Protein AF-0000000083315050 (afdb_homodimer)

Solvent-accessible surface area (backbone atoms only — not comparable to full-atom values): 21584 Å² total; per-residue (Å²): 126,59,81,82,72,47,50,72,66,53,48,52,51,48,39,40,49,54,24,36,49,54,45,34,63,73,58,30,68,87,71,53,53,66,62,58,28,14,55,67,38,72,51,48,54,65,56,45,43,71,76,32,86,40,72,64,51,47,49,54,50,52,51,49,52,48,52,51,51,50,49,50,46,22,50,54,42,25,70,75,34,89,60,38,65,54,23,48,50,32,29,54,52,35,50,54,50,43,47,63,73,37,47,52,64,43,44,43,60,73,54,64,36,49,75,73,42,71,71,46,48,50,52,49,49,50,54,50,48,54,53,34,48,52,46,26,52,42,50,47,48,14,33,75,71,63,71,31,68,88,67,63,40,66,63,48,21,42,25,51,49,15,18,51,50,40,43,52,50,37,19,74,73,69,58,45,66,45,65,68,57,48,63,68,52,48,56,60,28,57,40,20,27,56,68,36,74,63,66,80,65,69,76,106,126,58,78,83,71,47,50,72,66,55,48,51,49,49,39,41,49,54,24,38,51,54,45,34,62,73,60,29,69,86,72,53,53,66,61,58,28,14,56,66,39,71,51,47,54,66,57,46,42,71,76,31,86,38,72,64,51,48,52,53,50,52,49,49,52,48,52,51,49,50,50,49,47,21,51,54,41,25,70,75,33,89,60,39,64,54,23,48,51,31,29,53,52,37,49,54,50,43,47,63,72,38,48,52,65,43,43,41,60,73,53,64,36,50,74,72,42,68,71,46,48,51,52,49,49,51,54,51,48,55,53,32,47,52,45,25,52,42,49,47,48,15,34,75,71,63,71,30,69,86,68,64,40,67,63,49,21,40,25,50,49,15,18,52,48,40,44,51,50,38,19,74,73,70,60,44,66,46,63,68,57,48,63,68,52,46,56,62,28,57,39,21,27,58,68,37,73,62,66,81,62,69,78,105

Secondary structure (DSSP, 8-state):
--GGGS-HHHHHHHHHHHHHHHHHHHH-STT--HHHHHHHTTS-HHHHHHH-SSHHHHHHHHHHHHHHHHHHHHHHHHHTS-STHHHHHHHHHHHHHHHHH-HHHHHIIIIITTTS-HHHHHHHHHHHHHHHHHHHHHHHHHHHTTSS----HHHHHHHHHHHHHHHHHHHHHH--S-HHHHHHHHHHHHHHHTT---HHHH--/--GGGS-HHHHHHHHHHHHHHHHHHHH-STT--HHHHHHHTTS-HHHHHHH-SSHHHHHHHHHHHHHHHHHHHHHHHHHTS-STHHHHHHHHHHHHHHHHH-HHHHHIIIIITTTS-HHHHHHHHHHHHHHHHHHHHHHHHHHHTTSS----HHHHHHHHHHHHHHHHHHHHHH--S-HHHHHHHHHHHHHHHTT---HHHH--

Nearest PDB structures (foldseek):
  5gp9-assembly1_A  TM=8.566E-01  e=1.750E-08  Halalkalibacterium halodurans C-125
  3whc-assembly3_F  TM=8.898E-01  e=8.215E-08  Bacillus subtilis subsp. subtilis str. 168
  3him-assembly1_A  TM=8.250E-01  e=8.998E-08  Rhodococcus jostii
  3lsr-assembly1_A-2  TM=7.835E-01  e=1.341E-05  Pseudomonas aeruginosa
  9b7y-assembly1_D  TM=6.688E-01  e=3.040E-05  Mycobacterium tuberculosis H37Rv

Foldseek 3Di:
DPPVPDDPLRNLLVLLLVLLLVCCLVPNLVRDDLCSSCVSSVHHSVSVCVNPVDSVRSLLVLLVVLLVVLVVQLVVQLVVDDAAPSSLLSNLLSNLVSCVVPVSSLCCLLPRLPPPDDVSVVSSVVSLCVQLVVQLVRNVRNCVVVVFPDDDSNVLSVVLSVVSSVQSNCCSVPVPDPSVVCSVPSSQVSCVVRPHHDVVVVVD/DPPVVDDPLRNLLVLLLVLLLVCCLPPNLVRDDLCSSCVSSVHHSVSVCVNPVDSVRSLLVLLVVLLVVLVVQLVVQLVVDDAAPSSLLSNLLSNLVSCVVPVSSLCCLLPRLPPPDDVSVVSSVVSLVVQLVVQLVRNVRNCVVVVFPDDDSNVLSVVLSVVSSVQSNCCSVPVPDPSVVCSVPSSQVSCVVRPHHDVVVVVD

InterPro domains:
  IPR001647 DNA-binding HTH domain, TetR-type [PF00440] (16-62)
  IPR001647 DNA-binding HTH domain, TetR-type [PR00455] (16-29)
  IPR001647 DNA-binding HTH domain, TetR-type [PR00455] (37-60)
  IPR001647 DNA-binding HTH domain, TetR-type [PS50977] (10-70)
  IPR009057 Homedomain-like superfamily [SSF46689] (9-83)
  IPR036271 Tetracyclin repressor-like, C-terminal domain superfamily [SSF48498] (85-194)
  IPR041490 HTH-type transcriptional repressor KstR2, C-terminal [PF17932] (84-192)
  IPR050109 HTH-type, TetR-like transcriptional regulator [PTHR30055] (4-194)

pLDDT: mean 88.98, std 10.66, range [35.03, 98.06]

Radius of gyration: 23.64 Å; Cα contacts (8 Å, |Δi|>4): 465; chains: 2; bounding box: 61×68×45 Å

Sequence (408 aa):
MTDRDKSPFQQARERILNAALDIFAHKGYRDTQLDEVAARANTSEGSVFFHFASKEQIFLALIDQFADSLERHITEAISQREQGMERVRAAIEACLQTFGRYRWPAKILLIQAVGLGAVFEEKRAEVHERFAGLIEQYLQEAIDLGQIQPVDTEVTAHAWMGAIYNLVIRWLQTGEPAPERIVRTLPPLLLRSIGYQPEDEAKEMTDRDKSPFQQARERILNAALDIFAHKGYRDTQLDEVAARANTSEGSVFFHFASKEQIFLALIDQFADSLERHITEAISQREQGMERVRAAIEACLQTFGRYRWPAKILLIQAVGLGAVFEEKRAEVHERFAGLIEQYLQEAIDLGQIQPVDTEVTAHAWMGAIYNLVIRWLQTGEPAPERIVRTLPPLLLRSIGYQPEDEAKE

Structure (mmCIF, N/CA/C/O backbone):
data_AF-0000000083315050-model_v1
#
loop_
_entity.id
_entity.type
_entity.pdbx_description
1 polymer 'TetR/AcrR family transcriptional regulator'
#
loop_
_atom_site.group_PDB
_atom_site.id
_atom_site.type_symbol
_atom_site.label_atom_id
_atom_site.label_alt_id
_atom_site.label_comp_id
_atom_site.label_asym_id
_atom_site.label_entity_id
_atom_site.label_seq_id
_atom_site.pdbx_PDB_ins_code
_atom_site.Cartn_x
_atom_site.Cartn_y
_atom_site.Cartn_z
_atom_site.occupancy
_atom_site.B_iso_or_equiv
_atom_site.auth_seq_id
_atom_site.auth_comp_id
_atom_site.auth_asym_id
_atom_site.auth_atom_id
_atom_site.pdbx_PDB_model_num
ATOM 1 N N . MET A 1 1 ? -1.482 30.094 15.156 1 44.16 1 MET A N 1
ATOM 2 C CA . MET A 1 1 ? -2.506 30.797 15.922 1 44.16 1 MET A CA 1
ATOM 3 C C . MET A 1 1 ? -2.836 30.047 17.203 1 44.16 1 MET A C 1
ATOM 5 O O . MET A 1 1 ? -3.158 28.859 17.172 1 44.16 1 MET A O 1
ATOM 9 N N . THR A 1 2 ? -2.525 30.531 18.297 1 49 2 THR A N 1
ATOM 10 C CA . THR A 1 2 ? -2.908 30.016 19.609 1 49 2 THR A CA 1
ATOM 11 C C . THR A 1 2 ? -4.422 29.844 19.703 1 49 2 THR A C 1
ATOM 13 O O . THR A 1 2 ? -5.168 30.453 18.922 1 49 2 THR A O 1
ATOM 16 N N . ASP A 1 3 ? -4.902 28.703 20.281 1 56.34 3 ASP A N 1
ATOM 17 C CA . ASP A 1 3 ? -6.324 28.5 20.547 1 56.34 3 ASP A CA 1
ATOM 18 C C . ASP A 1 3 ? -7.023 29.828 20.859 1 56.34 3 ASP A C 1
ATOM 20 O O . ASP A 1 3 ? -8.188 30.016 20.5 1 56.34 3 ASP A O 1
ATOM 24 N N . ARG A 1 4 ? -6.281 30.719 21.391 1 58.25 4 ARG A N 1
ATOM 25 C CA . ARG A 1 4 ? -6.84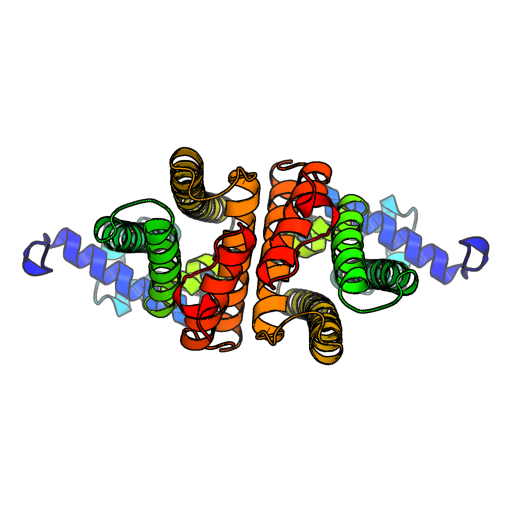8 31.984 21.844 1 58.25 4 ARG A CA 1
ATOM 26 C C . ARG A 1 4 ? -7.258 32.844 20.656 1 58.25 4 ARG A C 1
ATOM 28 O O . ARG A 1 4 ? -8.117 33.719 20.781 1 58.25 4 ARG A O 1
ATOM 35 N N . ASP A 1 5 ? -6.605 32.531 19.531 1 69.56 5 ASP A N 1
ATOM 36 C CA . ASP A 1 5 ? -6.852 33.438 18.406 1 69.56 5 ASP A CA 1
ATOM 37 C C . ASP A 1 5 ? -7.973 32.906 17.516 1 69.56 5 ASP A C 1
ATOM 39 O O . ASP A 1 5 ? -8.43 33.594 16.609 1 69.56 5 ASP A O 1
ATOM 43 N N . LYS A 1 6 ? -8.539 31.781 18 1 72.12 6 LYS A N 1
ATOM 44 C CA . LYS A 1 6 ? -9.586 31.203 17.172 1 72.12 6 LYS A CA 1
ATOM 45 C C . LYS A 1 6 ? -10.961 31.734 17.578 1 72.12 6 LYS A C 1
ATOM 47 O O . LYS A 1 6 ? -11.242 31.906 18.766 1 72.12 6 LYS A O 1
ATOM 52 N N . SER A 1 7 ? -11.742 32.094 16.656 1 87.12 7 SER A N 1
ATOM 53 C CA . SER A 1 7 ? -13.125 32.5 16.891 1 87.12 7 SER A CA 1
ATOM 54 C C . SER A 1 7 ? -13.906 31.375 17.578 1 87.12 7 SER A C 1
ATOM 56 O O . SER A 1 7 ? -13.508 30.203 17.531 1 87.12 7 SER A O 1
ATOM 58 N N . PRO A 1 8 ? -14.922 31.734 18.312 1 83.56 8 PRO A N 1
ATOM 59 C CA . PRO A 1 8 ? -15.766 30.719 18.938 1 83.56 8 PRO A CA 1
ATOM 60 C C . PRO A 1 8 ? -16.234 29.641 17.953 1 83.56 8 PRO A C 1
ATOM 62 O O . PRO A 1 8 ? -16.328 28.469 18.312 1 83.56 8 PRO A O 1
ATOM 65 N N . PHE A 1 9 ? -16.469 30.094 16.766 1 86 9 PHE A N 1
ATOM 66 C CA . PHE A 1 9 ? -16.891 29.172 15.719 1 86 9 PHE A CA 1
ATOM 67 C C . PHE A 1 9 ? -15.797 28.156 15.414 1 86 9 PHE A C 1
ATOM 69 O O . PHE A 1 9 ? -16.062 26.953 15.336 1 86 9 PHE A O 1
ATOM 76 N N . GLN A 1 10 ? -14.625 28.656 15.312 1 88.5 10 GLN A N 1
ATOM 77 C CA . GLN A 1 10 ? -13.492 27.797 14.992 1 88.5 10 GLN A CA 1
ATOM 78 C C . GLN A 1 10 ? -13.188 26.844 16.141 1 88.5 10 GLN A C 1
ATOM 80 O O . GLN A 1 10 ? -12.812 25.688 15.922 1 88.5 10 GLN A O 1
ATOM 85 N N . GLN A 1 11 ? -13.391 27.281 17.266 1 90.06 11 GLN A N 1
ATOM 86 C CA . GLN A 1 11 ? -13.148 26.453 18.453 1 90.06 11 GLN A CA 1
ATOM 87 C C . GLN A 1 11 ? -14.156 25.312 18.531 1 90.06 11 GLN A C 1
ATOM 89 O O . GLN A 1 11 ? -13.789 24.172 18.859 1 90.06 11 GLN A O 1
ATOM 94 N N . ALA A 1 12 ? -15.43 25.672 18.266 1 90.81 12 ALA A N 1
ATOM 95 C CA . ALA A 1 12 ? -16.469 24.656 18.281 1 90.81 12 ALA A CA 1
ATOM 96 C C . ALA A 1 12 ? -16.219 23.609 17.203 1 90.81 12 ALA A C 1
ATOM 98 O O . ALA A 1 12 ? -16.375 22.406 17.438 1 90.81 12 ALA A O 1
ATOM 99 N N . ARG A 1 13 ? -15.852 24.094 16.109 1 93.38 13 ARG A N 1
ATOM 100 C CA . ARG A 1 13 ? -15.555 23.203 14.992 1 93.38 13 ARG A CA 1
ATOM 101 C C . ARG A 1 13 ? -14.414 22.25 15.344 1 93.38 13 ARG A C 1
ATOM 103 O O . ARG A 1 13 ? -14.492 21.047 15.055 1 93.38 13 ARG A O 1
ATOM 110 N N . GLU A 1 14 ? -13.406 22.766 15.945 1 93.38 14 GLU A N 1
ATOM 111 C CA . GLU A 1 14 ? -12.258 21.953 16.344 1 93.38 14 GLU A CA 1
ATOM 112 C C . GLU A 1 14 ? -12.641 20.922 17.406 1 93.38 14 GLU A C 1
ATOM 114 O O . GLU A 1 14 ? -12.156 19.797 17.391 1 93.38 14 GLU A O 1
ATOM 119 N N . ARG A 1 15 ? -13.43 21.344 18.281 1 94.06 15 ARG A N 1
ATOM 120 C CA . ARG A 1 15 ? -13.906 20.422 19.312 1 94.06 15 ARG A CA 1
ATOM 121 C C . ARG A 1 15 ? -14.672 19.25 18.703 1 94.06 15 ARG A C 1
ATOM 123 O O . ARG A 1 15 ? -14.516 18.109 19.141 1 94.06 15 ARG A O 1
ATOM 130 N N . ILE A 1 16 ? -15.469 19.594 17.766 1 95.56 16 ILE A N 1
ATOM 131 C CA . ILE A 1 16 ? -16.25 18.562 17.094 1 95.56 16 ILE A CA 1
ATOM 132 C C . ILE A 1 16 ? -15.312 17.609 16.344 1 95.56 16 ILE A C 1
ATOM 134 O O . ILE A 1 16 ? -15.477 16.391 16.422 1 95.56 16 ILE A O 1
ATOM 138 N N . LEU A 1 17 ? -14.336 18.156 15.719 1 95.19 17 LEU A N 1
ATOM 139 C CA . LEU A 1 17 ? -13.383 17.328 14.977 1 95.19 17 LEU A CA 1
ATOM 140 C C . LEU A 1 17 ? -12.594 16.422 15.914 1 95.19 17 LEU A C 1
ATOM 142 O O . LEU A 1 17 ? -12.398 15.25 15.625 1 95.19 17 LEU A O 1
ATOM 146 N N . ASN A 1 18 ? -12.188 16.969 17.016 1 94.31 18 ASN A N 1
ATOM 147 C CA . ASN A 1 18 ? -11.438 16.172 17.984 1 94.31 18 ASN A CA 1
ATOM 148 C C . ASN A 1 18 ? -12.289 15.047 18.562 1 94.31 18 ASN A C 1
ATOM 150 O O . ASN A 1 18 ? -11.805 13.93 18.75 1 94.31 18 ASN A O 1
ATOM 154 N N . ALA A 1 19 ? -13.492 15.359 18.766 1 95.56 19 ALA A N 1
ATOM 155 C CA . ALA A 1 19 ? -14.43 14.352 19.266 1 95.56 19 ALA A CA 1
ATOM 156 C C . ALA A 1 19 ? -14.641 13.242 18.234 1 95.56 19 ALA A C 1
ATOM 158 O O . ALA A 1 19 ? -14.617 12.062 18.578 1 95.56 19 ALA A O 1
ATOM 159 N N . ALA A 1 20 ? -14.875 13.688 17.062 1 95.06 20 ALA A N 1
ATOM 160 C CA . ALA A 1 20 ? -15.078 12.734 15.984 1 95.06 20 ALA A CA 1
ATOM 161 C C . ALA A 1 20 ? -13.852 11.844 15.805 1 95.06 20 ALA A C 1
ATOM 163 O O . ALA A 1 20 ? -13.977 10.633 15.609 1 95.06 20 ALA A O 1
ATOM 164 N N . LEU A 1 21 ? -12.688 12.461 15.844 1 93.69 21 LEU A N 1
ATOM 165 C CA . LEU A 1 21 ? -11.445 11.711 15.711 1 93.69 21 LEU A CA 1
ATOM 166 C C . LEU A 1 21 ? -11.359 10.609 16.766 1 93.69 21 LEU A C 1
ATOM 168 O O . LEU A 1 21 ? -11.016 9.469 16.438 1 93.69 21 LEU A O 1
ATOM 172 N N . ASP A 1 22 ? -11.664 10.945 17.906 1 92.44 22 ASP A N 1
ATOM 173 C CA . ASP A 1 22 ? -11.617 9.992 19 1 92.44 22 ASP A CA 1
ATOM 174 C C . ASP A 1 22 ? -12.594 8.836 18.781 1 92.44 22 ASP A C 1
ATOM 176 O O . ASP A 1 22 ? -12.234 7.672 18.938 1 92.44 22 ASP A O 1
ATOM 180 N N . ILE A 1 23 ? -13.734 9.164 18.359 1 93.94 23 ILE A N 1
ATOM 181 C CA . ILE A 1 23 ? -14.766 8.148 18.188 1 93.94 23 ILE A CA 1
ATOM 182 C C . ILE A 1 23 ? -14.445 7.277 16.984 1 93.94 23 ILE A C 1
ATOM 184 O O . ILE A 1 23 ? -14.539 6.047 17.047 1 93.94 23 ILE A O 1
ATOM 188 N N . PHE A 1 24 ? -14.062 7.949 15.867 1 92.75 24 PHE A N 1
ATOM 189 C CA . PHE A 1 24 ? -13.688 7.195 14.672 1 92.75 24 PHE A CA 1
ATOM 190 C C . PHE A 1 24 ? -12.555 6.23 14.977 1 92.75 24 PHE A C 1
ATOM 192 O O . PHE A 1 24 ? -12.547 5.094 14.5 1 92.75 24 PHE A O 1
ATOM 199 N N . ALA A 1 25 ? -11.648 6.676 15.75 1 87.19 25 ALA A N 1
ATOM 200 C CA . ALA A 1 25 ? -10.461 5.879 16.047 1 87.19 25 ALA A CA 1
ATOM 201 C C . ALA A 1 25 ? -10.828 4.621 16.828 1 87.19 25 ALA A C 1
ATOM 203 O O . ALA A 1 25 ? -10.203 3.572 16.672 1 87.19 25 ALA A O 1
ATOM 204 N N . HIS A 1 26 ? -11.828 4.688 17.625 1 86.38 26 HIS A N 1
ATOM 205 C CA . HIS A 1 26 ? -12.172 3.598 18.531 1 86.38 26 HIS A CA 1
ATOM 206 C C . HIS A 1 26 ? -13.258 2.711 17.938 1 86.38 26 HIS A C 1
ATOM 208 O O . HIS A 1 26 ? -13.195 1.483 18.047 1 86.38 26 HIS A O 1
ATOM 214 N N . LYS A 1 27 ? -14.211 3.336 17.234 1 88.62 27 LYS A N 1
ATOM 215 C CA . LYS A 1 27 ? -15.398 2.604 16.828 1 88.62 27 LYS A CA 1
ATOM 216 C C . LYS A 1 27 ? -15.398 2.359 15.32 1 88.62 27 LYS A C 1
ATOM 218 O O . LYS A 1 27 ? -16.125 1.498 14.82 1 88.62 27 LYS A O 1
ATOM 223 N N . GLY A 1 28 ? -14.539 3.113 14.727 1 88.25 28 GLY A N 1
ATOM 224 C CA . GLY A 1 28 ? -14.609 3.082 13.273 1 88.25 28 GLY A CA 1
ATOM 225 C C . GLY A 1 28 ? -15.609 4.066 12.703 1 88.25 28 GLY A C 1
ATOM 226 O O . GLY A 1 28 ? -16.5 4.543 13.422 1 88.25 28 GLY A O 1
ATOM 227 N N . TYR A 1 29 ? -15.445 4.352 11.453 1 88.44 29 TYR A N 1
ATOM 228 C CA . TYR A 1 29 ? -16.281 5.324 10.766 1 88.44 29 TYR A CA 1
ATOM 229 C C . TYR A 1 29 ? -17.719 4.801 10.617 1 88.44 29 TYR A C 1
ATOM 231 O O . TYR A 1 29 ? -18.672 5.52 10.891 1 88.44 29 TYR A O 1
ATOM 239 N N . ARG A 1 30 ? -17.844 3.602 10.164 1 85.69 30 ARG A N 1
ATOM 240 C CA . ARG A 1 30 ? -19.156 3.027 9.844 1 85.69 30 ARG A CA 1
ATOM 241 C C . ARG A 1 30 ? -20.031 2.928 11.086 1 85.69 30 ARG A C 1
ATOM 243 O O . ARG A 1 30 ? -21.234 3.207 11.031 1 85.69 30 ARG A O 1
ATOM 250 N N . ASP A 1 31 ? -19.516 2.693 12.164 1 89.12 31 ASP A N 1
ATOM 251 C CA . ASP A 1 31 ? -20.266 2.393 13.367 1 89.12 31 ASP A CA 1
ATOM 252 C C . ASP A 1 31 ? -20.5 3.648 14.211 1 89.12 31 ASP A C 1
ATOM 254 O O . ASP A 1 31 ? -21.141 3.596 15.258 1 89.12 31 ASP A O 1
ATOM 258 N N . THR A 1 32 ? -19.969 4.695 13.758 1 92.81 32 THR A N 1
ATOM 259 C CA . THR A 1 32 ? -20.078 5.945 14.5 1 92.81 32 THR A CA 1
ATOM 260 C C . THR A 1 32 ? -21.375 6.664 14.141 1 92.81 32 THR A C 1
ATOM 262 O O . THR A 1 32 ? -21.766 6.707 12.969 1 92.81 32 THR A O 1
ATOM 265 N N . GLN A 1 33 ? -22 7.258 15.188 1 91.88 33 GLN A N 1
ATOM 266 C CA . GLN A 1 33 ? -23.188 8.094 15 1 91.88 33 GLN A CA 1
ATOM 267 C C . GLN A 1 33 ? -22.906 9.539 15.383 1 91.88 33 GLN A C 1
ATOM 269 O O . GLN A 1 33 ? -22.062 9.812 16.25 1 91.88 33 GLN A O 1
ATOM 274 N N . LEU A 1 34 ? -23.719 10.406 14.75 1 92.12 34 LEU A N 1
ATOM 275 C CA . LEU A 1 34 ? -23.469 11.828 14.961 1 92.12 34 LEU A CA 1
ATOM 276 C C . LEU A 1 34 ? -23.828 12.234 16.391 1 92.12 34 LEU A C 1
ATOM 278 O O . LEU A 1 34 ? -23.219 13.141 16.953 1 92.12 34 LEU A O 1
ATOM 282 N N . ASP A 1 35 ? -24.797 11.578 16.922 1 93.31 35 ASP A N 1
ATOM 283 C CA . ASP A 1 35 ? -25.188 11.891 18.297 1 93.31 35 ASP A CA 1
ATOM 284 C C . ASP A 1 35 ? -24.047 11.578 19.266 1 93.31 35 ASP A C 1
ATOM 286 O O . ASP A 1 35 ? -23.859 12.281 20.266 1 93.31 35 ASP A O 1
ATOM 290 N N . GLU A 1 36 ? -23.328 10.617 19.031 1 95.19 36 GLU A N 1
ATOM 291 C CA . GLU A 1 36 ? -22.172 10.273 19.844 1 95.19 36 GLU A CA 1
ATOM 292 C C . GLU A 1 36 ? -21.094 11.344 19.75 1 95.19 36 GLU A C 1
ATOM 294 O O . GLU A 1 36 ? -20.453 11.68 20.75 1 95.19 36 GLU A O 1
ATOM 299 N N . VAL A 1 37 ? -20.891 11.82 18.547 1 96.12 37 VAL A N 1
ATOM 300 C CA . VAL A 1 37 ? -19.922 12.875 18.328 1 96.12 37 VAL A CA 1
ATOM 301 C C . VAL A 1 37 ? -20.328 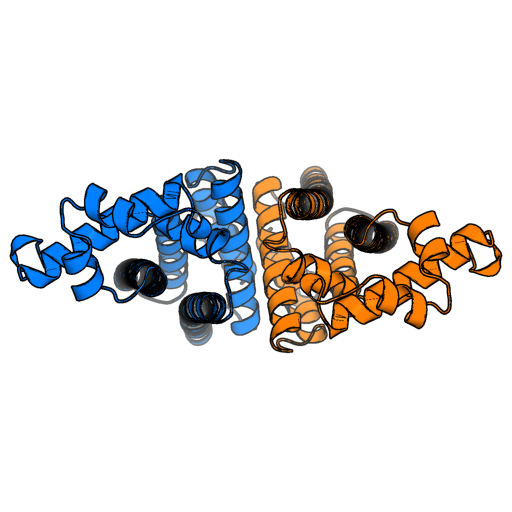14.133 19.094 1 96.12 37 VAL A C 1
ATOM 303 O O . VAL A 1 37 ? -19.5 14.773 19.734 1 96.12 37 VAL A O 1
ATOM 306 N N . ALA A 1 38 ? -21.578 14.453 19 1 96 38 ALA A N 1
ATOM 307 C CA . ALA A 1 38 ? -22.109 15.617 19.703 1 96 38 ALA A CA 1
ATOM 308 C C . ALA A 1 38 ? -21.906 15.492 21.203 1 96 38 ALA A C 1
ATOM 310 O O . ALA A 1 38 ? -21.438 16.438 21.844 1 96 38 ALA A O 1
ATOM 311 N N . ALA A 1 39 ? -22.234 14.375 21.688 1 96.44 39 ALA A N 1
ATOM 312 C CA . ALA A 1 39 ? -22.094 14.117 23.109 1 96.44 39 ALA A CA 1
ATOM 313 C C . ALA A 1 39 ? -20.641 14.25 23.547 1 96.44 39 ALA A C 1
ATOM 315 O O . ALA A 1 39 ? -20.344 14.875 24.562 1 96.44 39 ALA A O 1
ATOM 316 N N . ARG A 1 40 ? -19.75 13.68 22.812 1 95.38 40 ARG A N 1
ATOM 317 C CA . ARG A 1 40 ? -18.328 13.727 23.125 1 95.38 40 ARG A CA 1
ATOM 318 C C . ARG A 1 40 ? -17.797 15.148 23.047 1 95.38 40 ARG A C 1
ATOM 320 O O . ARG A 1 40 ? -16.891 15.523 23.797 1 95.38 40 ARG A O 1
ATOM 327 N N . ALA A 1 41 ? -18.328 15.914 22.141 1 95.75 41 ALA A N 1
ATOM 328 C CA . ALA A 1 41 ? -17.891 17.297 21.938 1 95.75 41 ALA A CA 1
ATOM 329 C C . ALA A 1 41 ? -18.594 18.25 22.891 1 95.75 41 ALA A C 1
ATOM 331 O O . ALA A 1 41 ? -18.375 19.453 22.844 1 95.75 41 ALA A O 1
ATOM 332 N N . ASN A 1 42 ? -19.453 17.656 23.656 1 95.19 42 ASN A N 1
ATOM 333 C CA . ASN A 1 42 ? -20.234 18.469 24.609 1 95.19 42 ASN A CA 1
ATOM 334 C C . ASN A 1 42 ? -21.016 19.562 23.906 1 95.19 42 ASN A C 1
ATOM 336 O O . ASN A 1 42 ? -20.922 20.734 24.266 1 95.19 42 ASN A O 1
ATOM 340 N N . THR A 1 43 ? -21.672 19.203 22.875 1 94.44 43 THR A N 1
ATOM 341 C CA . THR A 1 43 ? -22.531 20.094 22.109 1 94.44 43 THR A CA 1
ATOM 342 C C . THR A 1 43 ? -23.781 19.375 21.641 1 94.44 43 THR A C 1
ATOM 344 O O . THR A 1 43 ? -24.031 18.234 22.031 1 94.44 43 THR A O 1
ATOM 347 N N . SER A 1 44 ? -24.641 20.078 20.938 1 92.38 44 SER A N 1
ATOM 348 C CA . SER A 1 44 ? -25.875 19.469 20.453 1 92.38 44 SER A CA 1
ATOM 349 C C . SER A 1 44 ? -25.703 18.922 19.047 1 92.38 44 SER A C 1
ATOM 351 O O . SER A 1 44 ? -24.797 19.344 18.312 1 92.38 44 SER A O 1
ATOM 353 N N . GLU A 1 45 ? -26.547 18 18.75 1 92.19 45 GLU A N 1
ATOM 354 C CA . GLU A 1 45 ? -26.562 17.484 17.375 1 92.19 45 GLU A CA 1
ATOM 355 C C . GLU A 1 45 ? -26.781 18.594 16.359 1 92.19 45 GLU A C 1
ATOM 357 O O . GLU A 1 45 ? -26.203 18.578 15.273 1 92.19 45 GLU A O 1
ATOM 362 N N . GLY A 1 46 ? -27.641 19.484 16.75 1 92.06 46 GLY A N 1
ATOM 363 C CA . GLY A 1 46 ? -27.891 20.625 15.898 1 92.06 46 GLY A CA 1
ATOM 364 C C . GLY A 1 46 ? -26.656 21.453 15.633 1 92.06 46 GLY A C 1
ATOM 365 O O . GLY A 1 46 ? -26.422 21.922 14.508 1 92.06 46 GLY A O 1
ATOM 366 N N . SER A 1 47 ? -25.922 21.641 16.656 1 92.25 47 SER A N 1
ATOM 367 C CA . SER A 1 47 ? -24.656 22.375 16.516 1 92.25 47 SER A CA 1
ATOM 368 C C . SER A 1 47 ? -23.688 21.641 15.594 1 92.25 47 SER A C 1
ATOM 370 O O . SER A 1 47 ? -23.031 22.266 14.766 1 92.25 47 SER A O 1
ATOM 372 N N . VAL A 1 48 ? -23.594 20.297 15.734 1 94.62 48 VAL A N 1
ATOM 373 C CA . VAL A 1 48 ? -22.734 19.5 14.867 1 94.62 48 VAL A CA 1
ATOM 374 C C . VAL A 1 48 ? -23.188 19.672 13.414 1 94.62 48 VAL A C 1
ATOM 376 O O . VAL A 1 48 ? -22.344 19.859 12.523 1 94.62 48 VAL A O 1
ATOM 379 N N . PHE A 1 49 ? -24.438 19.688 13.25 1 92.5 49 PHE A N 1
ATOM 380 C CA . PHE A 1 49 ? -25 19.797 11.914 1 92.5 49 PHE A CA 1
ATOM 381 C C . PHE A 1 49 ? -24.719 21.172 11.32 1 92.5 49 PHE A C 1
ATOM 383 O O . PHE A 1 49 ? -24.547 21.312 10.109 1 92.5 49 PHE A O 1
ATOM 390 N N . PHE A 1 50 ? -24.781 22.094 12.219 1 92.62 50 PHE A N 1
ATOM 391 C CA . PHE A 1 50 ? -24.484 23.453 11.805 1 92.62 50 PHE A CA 1
ATOM 392 C C . PHE A 1 50 ? -23.062 23.562 11.242 1 92.62 50 PHE A C 1
ATOM 394 O O . PHE A 1 50 ? -22.844 24.219 10.227 1 92.62 50 PHE A O 1
ATOM 401 N N . HIS A 1 51 ? -22.188 22.859 11.789 1 94.44 51 HIS A N 1
ATOM 402 C CA . HIS A 1 51 ? -20.781 22.906 11.383 1 94.44 51 HIS A CA 1
ATOM 403 C C . HIS A 1 51 ? -20.5 21.906 10.273 1 94.44 51 HIS A C 1
ATOM 405 O O . HIS A 1 51 ? -19.703 22.172 9.375 1 94.44 51 HIS A O 1
ATOM 411 N N . PHE A 1 52 ? -21.062 20.672 10.383 1 95.56 52 PHE A N 1
ATOM 412 C CA . PHE A 1 52 ? -20.859 19.594 9.422 1 95.56 52 PHE A CA 1
ATOM 413 C C . PHE A 1 52 ? -22.188 18.953 9.047 1 95.56 52 PHE A C 1
ATOM 415 O O . PHE A 1 52 ? -22.844 18.344 9.891 1 95.56 52 PHE A O 1
ATOM 422 N N . ALA A 1 53 ? -22.422 18.953 7.812 1 91.25 53 ALA A N 1
ATOM 423 C CA . ALA A 1 53 ? -23.719 18.516 7.316 1 91.25 53 ALA A CA 1
ATOM 424 C C . ALA A 1 53 ? -23.859 17 7.434 1 91.25 53 ALA A C 1
ATOM 426 O O . ALA A 1 53 ? -24.969 16.453 7.395 1 91.25 53 ALA A O 1
ATOM 427 N N . SER A 1 54 ? -22.734 16.344 7.578 1 92.12 54 SER A N 1
ATOM 428 C CA . SER A 1 54 ? -22.781 14.891 7.629 1 92.12 54 SER A CA 1
ATOM 429 C C . SER A 1 54 ? -21.516 14.32 8.273 1 92.12 54 SER A C 1
ATOM 431 O O . SER A 1 54 ? -20.516 15.023 8.43 1 92.12 54 SER A O 1
ATOM 433 N N . LYS A 1 55 ? -21.594 13.102 8.625 1 92.25 55 LYS A N 1
ATOM 434 C CA . LYS A 1 55 ? -20.438 12.359 9.117 1 92.25 55 LYS A CA 1
ATOM 435 C C . LYS A 1 55 ? -19.312 12.336 8.094 1 92.25 55 LYS A C 1
ATOM 437 O O . LYS A 1 55 ? -18.141 12.414 8.453 1 92.25 55 LYS A O 1
ATOM 442 N N . GLU A 1 56 ? -19.719 12.289 6.883 1 92.88 56 GLU A N 1
ATOM 443 C CA . GLU A 1 56 ? -18.75 12.297 5.781 1 92.88 56 GLU A CA 1
ATOM 444 C C . GLU A 1 56 ? -17.953 13.586 5.754 1 92.88 56 GLU A C 1
ATOM 446 O O . GLU A 1 56 ? -16.719 13.562 5.574 1 92.88 56 GLU A O 1
ATOM 451 N N . GLN A 1 57 ? -18.609 14.602 5.957 1 94.44 57 GLN A N 1
ATOM 452 C CA . GLN A 1 57 ? -17.938 15.891 5.938 1 94.44 57 GLN A CA 1
ATOM 453 C C . GLN A 1 57 ? -16.984 16.031 7.113 1 94.44 57 GLN A C 1
ATOM 455 O O . GLN A 1 57 ? -15.922 16.656 6.988 1 94.44 57 GLN A O 1
ATOM 460 N N . ILE A 1 58 ? -17.375 15.461 8.203 1 94.38 58 ILE A N 1
ATOM 461 C CA . ILE A 1 58 ? -16.484 15.453 9.359 1 94.38 58 ILE A CA 1
ATOM 462 C C . ILE A 1 58 ? -15.219 14.672 9.023 1 94.38 58 ILE A C 1
ATOM 464 O O . ILE A 1 58 ? -14.102 15.125 9.297 1 94.38 58 ILE A O 1
ATOM 468 N N . PHE A 1 59 ? -15.414 13.602 8.445 1 92.69 59 PHE A N 1
ATOM 469 C CA . PHE A 1 59 ? -14.305 12.734 8.055 1 92.69 59 PHE A CA 1
ATOM 470 C C . PHE A 1 59 ? -13.359 13.461 7.113 1 92.69 59 PHE A C 1
ATOM 472 O O . PHE A 1 59 ? -12.148 13.484 7.34 1 92.69 59 PHE A O 1
ATOM 479 N N . LEU A 1 60 ? -13.914 14.016 6.102 1 94.44 60 LEU A N 1
ATOM 480 C CA . LEU A 1 60 ? -13.117 14.711 5.094 1 94.44 60 LEU A CA 1
ATOM 481 C C . LEU A 1 60 ? -12.352 15.875 5.715 1 94.44 60 LEU A C 1
ATOM 483 O O . LEU A 1 60 ? -11.195 16.125 5.363 1 94.44 60 LEU A O 1
ATOM 487 N N . ALA A 1 61 ? -12.977 16.5 6.613 1 94.25 61 ALA A N 1
ATOM 488 C CA . ALA A 1 61 ? -12.328 17.625 7.289 1 94.25 61 ALA A CA 1
ATOM 489 C C . ALA A 1 61 ? -11.156 17.156 8.141 1 94.25 61 ALA A C 1
ATOM 491 O O . ALA A 1 61 ? -10.125 17.828 8.211 1 94.25 61 ALA A O 1
ATOM 492 N N . LEU A 1 62 ? -11.312 16.047 8.805 1 93.5 62 LEU A N 1
ATOM 493 C CA . LEU A 1 62 ? -10.25 15.461 9.609 1 93.5 62 LEU A CA 1
ATOM 494 C C . LEU A 1 62 ? -9.047 15.109 8.742 1 93.5 62 LEU A C 1
ATOM 496 O O . LEU A 1 62 ? -7.902 15.367 9.117 1 93.5 62 LEU A O 1
ATOM 500 N N . ILE A 1 63 ? -9.281 14.57 7.633 1 92.69 63 ILE A N 1
ATOM 501 C CA . ILE A 1 63 ? -8.227 14.156 6.719 1 92.69 63 ILE A CA 1
ATOM 502 C C . ILE A 1 63 ? -7.504 15.383 6.172 1 92.69 63 ILE A C 1
ATOM 504 O O . ILE A 1 63 ? -6.277 15.391 6.051 1 92.69 63 ILE A O 1
ATOM 508 N N . ASP A 1 64 ? -8.289 16.375 5.836 1 93.38 64 ASP A N 1
ATOM 509 C CA . ASP A 1 64 ? -7.695 17.609 5.359 1 93.38 64 ASP A CA 1
ATOM 510 C C . ASP A 1 64 ? -6.773 18.219 6.414 1 93.38 64 ASP A C 1
ATOM 512 O O . ASP A 1 64 ? -5.672 18.688 6.098 1 93.38 64 ASP A O 1
ATOM 516 N N . GLN A 1 65 ? -7.266 18.203 7.602 1 90.75 65 GLN A N 1
ATOM 517 C CA . GLN A 1 65 ? -6.465 18.734 8.703 1 90.75 65 GLN A CA 1
ATOM 518 C C . GLN A 1 65 ? -5.164 17.953 8.859 1 90.75 65 GLN A C 1
ATOM 520 O O . GLN A 1 65 ? -4.102 18.547 9.086 1 90.75 65 GLN A O 1
ATOM 525 N N . PHE A 1 66 ? -5.254 16.719 8.789 1 90 66 PHE A N 1
ATOM 526 C CA . PHE A 1 66 ? -4.082 15.859 8.883 1 90 66 PHE A CA 1
ATOM 527 C C . PHE A 1 66 ? -3.113 16.125 7.742 1 90 66 PHE A C 1
ATOM 529 O O . PHE A 1 66 ? -1.909 16.281 7.961 1 90 66 PHE A O 1
ATOM 536 N N . ALA A 1 67 ? -3.619 16.141 6.512 1 91.44 67 ALA A N 1
ATOM 537 C CA . ALA A 1 67 ?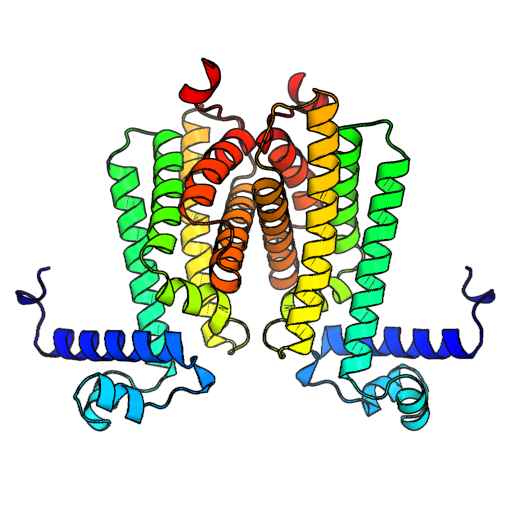 -2.801 16.391 5.328 1 91.44 67 ALA A CA 1
ATOM 538 C C . ALA A 1 67 ? -2.092 17.75 5.426 1 91.44 67 ALA A C 1
ATOM 540 O O . ALA A 1 67 ? -0.911 17.859 5.09 1 91.44 67 ALA A O 1
ATOM 541 N N . ASP A 1 68 ? -2.844 18.703 5.906 1 91.44 68 ASP A N 1
ATOM 542 C CA . ASP A 1 68 ? -2.273 20.031 6.078 1 91.44 68 ASP A CA 1
ATOM 543 C C . ASP A 1 68 ? -1.15 20.016 7.113 1 91.44 68 ASP A C 1
ATOM 545 O O . ASP A 1 68 ? -0.113 20.656 6.914 1 91.44 68 ASP A O 1
ATOM 549 N N . SER A 1 69 ? -1.381 19.391 8.195 1 89.5 69 SER A N 1
ATOM 550 C CA . SER A 1 69 ? -0.365 19.281 9.234 1 89.5 69 SER A CA 1
ATOM 551 C C . SER A 1 69 ? 0.881 18.562 8.719 1 89.5 69 SER A C 1
ATOM 553 O O . SER A 1 69 ? 2.004 18.984 9.008 1 89.5 69 SER A O 1
ATOM 555 N N . LEU A 1 70 ? 0.674 17.5 8.023 1 89.25 70 LEU A N 1
ATOM 556 C CA . LEU A 1 70 ? 1.775 16.734 7.438 1 89.25 70 LEU A CA 1
ATOM 557 C C . LEU A 1 70 ? 2.604 17.625 6.504 1 89.25 70 LEU A C 1
ATOM 559 O O . LEU A 1 70 ? 3.832 17.641 6.586 1 89.25 70 LEU A O 1
ATOM 563 N N . GLU A 1 71 ? 1.967 18.297 5.684 1 89.81 71 GLU A N 1
ATOM 564 C CA . GLU A 1 71 ? 2.641 19.188 4.734 1 89.81 71 GLU A CA 1
ATOM 565 C C . GLU A 1 71 ? 3.42 20.281 5.461 1 89.81 71 GLU A C 1
ATOM 567 O O . GLU A 1 71 ? 4.535 20.609 5.062 1 89.81 71 GLU A O 1
ATOM 572 N N . ARG A 1 72 ? 2.789 20.812 6.441 1 91.19 72 ARG A N 1
ATOM 573 C CA . ARG A 1 72 ? 3.453 21.859 7.219 1 91.19 72 ARG A CA 1
ATOM 574 C C . ARG A 1 72 ? 4.719 21.328 7.883 1 91.19 72 ARG A C 1
ATOM 576 O O . ARG A 1 72 ? 5.762 21.984 7.852 1 91.19 72 ARG A O 1
ATOM 583 N N . HIS A 1 73 ? 4.602 20.188 8.438 1 90.75 73 HIS A N 1
ATOM 584 C CA . HIS A 1 73 ? 5.75 19.594 9.102 1 90.75 73 HIS A CA 1
ATOM 585 C C . HIS A 1 73 ? 6.867 19.297 8.109 1 90.75 73 HIS A C 1
ATOM 587 O O . HIS A 1 73 ? 8.047 19.516 8.406 1 90.75 73 HIS A O 1
ATOM 593 N N . ILE A 1 74 ? 6.523 18.781 6.996 1 90.19 74 ILE A N 1
ATOM 594 C CA . ILE A 1 74 ? 7.496 18.469 5.957 1 90.19 74 ILE A CA 1
ATOM 595 C C . ILE A 1 74 ? 8.172 19.75 5.469 1 90.19 74 ILE A C 1
ATOM 597 O O . ILE A 1 74 ? 9.398 19.812 5.367 1 90.19 74 ILE A O 1
ATOM 601 N N . THR A 1 75 ? 7.371 20.734 5.207 1 89.25 75 THR A N 1
ATOM 602 C CA . THR A 1 75 ? 7.887 22 4.711 1 89.25 75 THR A CA 1
ATOM 603 C C . THR A 1 75 ? 8.812 22.656 5.734 1 89.25 75 THR A C 1
ATOM 605 O O . THR A 1 75 ? 9.852 23.203 5.375 1 89.25 75 THR A O 1
ATOM 608 N N . GLU A 1 76 ? 8.398 22.578 6.945 1 91.75 76 GLU A N 1
ATOM 609 C CA . GLU A 1 76 ? 9.234 23.125 8.016 1 91.75 76 GLU A CA 1
ATOM 610 C C . GLU A 1 76 ? 10.57 22.391 8.094 1 91.75 76 GLU A C 1
ATOM 612 O O . GLU A 1 76 ? 11.617 23 8.273 1 91.75 76 GLU A O 1
ATOM 617 N N . ALA A 1 77 ? 10.5 21.109 8.008 1 90.25 77 ALA A N 1
ATOM 618 C CA . ALA A 1 77 ? 11.711 20.297 8.07 1 90.25 77 ALA A CA 1
ATOM 619 C C . ALA A 1 77 ? 12.641 20.609 6.906 1 90.25 77 ALA A C 1
ATOM 621 O O . ALA A 1 77 ? 13.859 20.703 7.082 1 90.25 77 ALA A O 1
ATOM 622 N N . ILE A 1 78 ? 12.078 20.766 5.75 1 88.88 78 ILE A N 1
ATOM 623 C CA . ILE A 1 78 ? 12.828 21.047 4.527 1 88.88 78 ILE A CA 1
ATOM 624 C C . ILE A 1 78 ? 13.453 22.438 4.609 1 88.88 78 ILE A C 1
ATOM 626 O O . ILE A 1 78 ? 14.586 22.641 4.168 1 88.88 78 ILE A O 1
ATOM 630 N N . SER A 1 79 ? 12.695 23.375 5.121 1 88.81 79 SER A N 1
ATOM 631 C CA . SER A 1 79 ? 13.117 24.781 5.164 1 88.81 79 SER A CA 1
ATOM 632 C C . SER A 1 79 ? 14.375 24.938 6.004 1 88.81 79 SER A C 1
ATOM 634 O O . SER A 1 79 ? 15.102 25.938 5.855 1 88.81 79 SER A O 1
ATOM 636 N N . GLN A 1 80 ? 14.648 23.984 6.812 1 88.88 80 GLN A N 1
ATOM 637 C CA . GLN A 1 80 ? 15.805 24.047 7.703 1 88.88 80 GLN A CA 1
ATOM 638 C C . GLN A 1 80 ? 17.047 23.453 7.039 1 88.88 80 GLN A C 1
ATOM 640 O O . GLN A 1 80 ? 18.109 23.406 7.648 1 88.88 80 GLN A O 1
ATOM 645 N N . ARG A 1 81 ? 16.906 23 5.859 1 84.62 81 ARG A N 1
ATOM 646 C CA . ARG A 1 81 ? 18 22.359 5.133 1 84.62 81 ARG A CA 1
ATOM 647 C C . ARG A 1 81 ? 18.391 23.188 3.906 1 84.62 81 ARG A C 1
ATOM 649 O O . ARG A 1 81 ? 17.562 23.906 3.342 1 84.62 81 ARG A O 1
ATOM 656 N N . GLU A 1 82 ? 19.641 23.141 3.609 1 78.62 82 GLU A N 1
ATOM 657 C CA . GLU A 1 82 ? 20.125 23.984 2.512 1 78.62 82 GLU A CA 1
ATOM 658 C C . GLU A 1 82 ? 19.547 23.516 1.177 1 78.62 82 GLU A C 1
ATOM 660 O O . GLU A 1 82 ? 18.875 24.297 0.479 1 78.62 82 GLU A O 1
ATOM 665 N N . GLN A 1 83 ? 20.094 22.375 0.616 1 74.88 83 GLN A N 1
ATOM 666 C CA . GLN A 1 83 ? 19.562 21.969 -0.685 1 74.88 83 GLN A CA 1
ATOM 667 C C . GLN A 1 83 ? 19.734 20.469 -0.916 1 74.88 83 GLN A C 1
ATOM 669 O O . GLN A 1 83 ? 20.391 19.797 -0.132 1 74.88 83 GLN A O 1
ATOM 674 N N . GLY A 1 84 ? 18.969 20.078 -1.814 1 77.69 84 GLY A N 1
ATOM 675 C CA . GLY A 1 84 ? 19.172 18.766 -2.432 1 77.69 84 GLY A CA 1
ATOM 676 C C . GLY A 1 84 ? 18.75 17.625 -1.532 1 77.69 84 GLY A C 1
ATOM 677 O O . GLY A 1 84 ? 17.641 17.594 -1.018 1 77.69 84 GLY A O 1
ATOM 678 N N . MET A 1 85 ? 19.75 16.75 -1.268 1 82.69 85 MET A N 1
ATOM 679 C CA . MET A 1 85 ? 19.484 15.469 -0.638 1 82.69 85 MET A CA 1
ATOM 680 C C . MET A 1 85 ? 19.156 15.641 0.842 1 82.69 85 MET A C 1
ATOM 682 O O . MET A 1 85 ? 18.375 14.875 1.406 1 82.69 85 MET A O 1
ATOM 686 N N . GLU A 1 86 ? 19.656 16.688 1.405 1 84.12 86 GLU A N 1
ATOM 687 C CA . GLU A 1 86 ? 19.328 16.953 2.801 1 84.12 86 GLU A CA 1
ATOM 688 C C . GLU A 1 86 ? 17.844 17.281 2.963 1 84.12 86 GLU A C 1
ATOM 690 O O . GLU A 1 86 ? 17.234 16.953 3.982 1 84.12 86 GLU A O 1
ATOM 695 N N . ARG A 1 87 ? 17.328 17.922 2.016 1 87.5 87 ARG A N 1
ATOM 696 C CA . ARG A 1 87 ? 15.906 18.234 2.039 1 87.5 87 ARG A CA 1
ATOM 697 C C . ARG A 1 87 ? 15.062 16.969 1.863 1 87.5 87 ARG A C 1
ATOM 699 O O . ARG A 1 87 ? 14.047 16.812 2.541 1 87.5 87 ARG A O 1
ATOM 706 N N . VAL A 1 88 ? 15.523 16.156 1.005 1 87.88 88 VAL A N 1
ATOM 707 C CA . VAL A 1 88 ? 14.82 14.898 0.771 1 87.88 88 VAL A CA 1
ATOM 708 C C . VAL A 1 88 ? 14.82 14.062 2.049 1 87.88 88 VAL A C 1
ATOM 710 O O . VAL A 1 88 ? 13.773 13.562 2.467 1 87.88 88 VAL A O 1
ATOM 713 N N . ARG A 1 89 ? 15.914 14 2.604 1 87.88 89 ARG A N 1
ATOM 714 C CA . ARG A 1 89 ? 16.047 13.234 3.842 1 87.88 89 ARG A CA 1
ATOM 715 C C . ARG A 1 89 ? 15.156 13.82 4.938 1 87.88 89 ARG A C 1
ATOM 717 O O . ARG A 1 89 ? 14.445 13.086 5.625 1 87.88 89 ARG A O 1
ATOM 724 N N . ALA A 1 90 ? 15.242 15.086 5.078 1 89.25 90 ALA A N 1
ATOM 725 C CA . ALA A 1 90 ? 14.445 15.766 6.094 1 89.25 90 ALA A CA 1
ATOM 726 C C . ALA A 1 90 ? 12.953 15.539 5.855 1 89.25 90 ALA A C 1
ATOM 728 O O . ALA A 1 90 ? 12.188 15.352 6.805 1 89.25 90 ALA A O 1
ATOM 729 N N . ALA A 1 91 ? 12.594 15.562 4.66 1 89.81 91 ALA A N 1
ATOM 730 C CA . ALA A 1 91 ? 11.195 15.367 4.301 1 89.81 91 ALA A CA 1
ATOM 731 C C . ALA A 1 91 ? 10.719 13.969 4.688 1 89.81 91 ALA A C 1
ATOM 733 O O . ALA A 1 91 ? 9.641 13.812 5.27 1 89.81 91 ALA A O 1
ATOM 734 N N . ILE A 1 92 ? 11.484 12.992 4.387 1 91.38 92 ILE A N 1
ATOM 735 C CA . ILE A 1 92 ? 11.133 11.609 4.684 1 91.38 92 ILE A CA 1
ATOM 736 C C . ILE A 1 92 ? 11.008 11.414 6.191 1 91.38 92 ILE A C 1
ATOM 738 O O . ILE A 1 92 ? 10.039 10.828 6.668 1 91.38 92 ILE A O 1
ATOM 742 N N . GLU A 1 93 ? 11.938 11.922 6.871 1 89.31 93 GLU A N 1
ATOM 743 C CA . GLU A 1 93 ? 11.953 11.781 8.32 1 89.31 93 GLU A CA 1
ATOM 744 C C . GLU A 1 93 ? 10.758 12.492 8.953 1 89.31 93 GLU A C 1
ATOM 746 O O . GLU A 1 93 ? 10.117 11.961 9.859 1 89.31 93 GLU A O 1
ATOM 751 N N . ALA A 1 94 ? 10.531 13.672 8.469 1 90.12 94 ALA A N 1
ATOM 752 C CA . ALA A 1 94 ? 9.383 14.43 8.969 1 90.12 94 ALA A CA 1
ATOM 753 C C . ALA A 1 94 ? 8.078 13.688 8.695 1 90.12 94 ALA A C 1
ATOM 755 O O . ALA A 1 94 ? 7.184 13.656 9.547 1 90.12 94 ALA A O 1
ATOM 756 N N . CYS A 1 95 ? 7.98 13.125 7.547 1 90.62 95 CYS A N 1
ATOM 757 C CA . CYS A 1 95 ? 6.805 12.344 7.172 1 90.62 95 CYS A CA 1
ATOM 758 C C . CYS A 1 95 ? 6.59 11.18 8.133 1 90.62 95 CYS A C 1
ATOM 760 O O . CYS A 1 95 ? 5.512 11.047 8.711 1 90.62 95 CYS A O 1
ATOM 762 N N . LEU A 1 96 ? 7.59 10.43 8.375 1 90.44 96 LEU A N 1
ATOM 763 C CA . LEU A 1 96 ? 7.5 9.25 9.227 1 90.44 96 LEU A CA 1
ATOM 764 C C . LEU A 1 96 ? 7.199 9.648 10.672 1 90.44 96 LEU A C 1
ATOM 766 O O . LEU A 1 96 ? 6.41 8.984 11.352 1 90.44 96 LEU A O 1
ATOM 770 N N . GLN A 1 97 ? 7.785 10.734 11.086 1 87.44 97 GLN A N 1
ATOM 771 C CA . GLN A 1 97 ? 7.555 11.203 12.445 1 87.44 97 GLN A CA 1
ATOM 772 C C . GLN A 1 97 ? 6.109 11.664 12.633 1 87.44 97 GLN A C 1
ATOM 774 O O . GLN A 1 97 ? 5.527 11.484 13.695 1 87.44 97 GLN A O 1
ATOM 779 N N . THR A 1 98 ? 5.637 12.25 11.617 1 86.31 98 THR A N 1
ATOM 780 C CA . THR A 1 98 ? 4.266 12.75 11.688 1 86.31 98 THR A CA 1
ATOM 781 C C . THR A 1 98 ? 3.279 11.594 11.812 1 86.31 98 THR A C 1
ATOM 783 O O . THR A 1 98 ? 2.311 11.68 12.57 1 86.31 98 THR A O 1
ATOM 786 N N . PHE A 1 99 ? 3.516 10.516 11.078 1 85.06 99 PHE A N 1
ATOM 787 C CA . PHE A 1 99 ? 2.652 9.344 11.211 1 85.06 99 PHE A CA 1
ATOM 788 C C . PHE A 1 99 ? 2.715 8.781 12.625 1 85.06 99 PHE A C 1
ATOM 790 O O . PHE A 1 99 ? 1.711 8.289 13.148 1 85.06 99 PHE A O 1
ATOM 797 N N . GLY A 1 100 ? 3.887 8.867 13.227 1 81.06 100 GLY A N 1
ATOM 798 C CA . GLY A 1 100 ? 4.031 8.414 14.602 1 81.06 100 GLY A CA 1
ATOM 799 C C . GLY A 1 100 ? 3.283 9.281 15.602 1 81.06 100 GLY A C 1
ATOM 800 O O . GLY A 1 100 ? 2.721 8.781 16.578 1 81.06 100 GLY A O 1
ATOM 801 N N . ARG A 1 101 ? 3.201 10.539 15.289 1 82.62 101 ARG A N 1
ATOM 802 C CA . ARG A 1 101 ? 2.574 11.5 16.188 1 82.62 101 ARG A CA 1
ATOM 803 C C . ARG A 1 101 ? 1.061 11.523 16 1 82.62 101 ARG A C 1
ATOM 805 O O . ARG A 1 101 ? 0.318 11.773 16.953 1 82.62 101 ARG A O 1
ATOM 812 N N . TYR A 1 102 ? 0.656 11.273 14.812 1 85.81 102 TYR A N 1
ATOM 813 C CA . TYR A 1 102 ? -0.763 11.336 14.484 1 85.81 102 TYR A CA 1
ATOM 814 C C . TYR A 1 102 ? -1.292 9.969 14.086 1 85.81 102 TYR A C 1
ATOM 816 O O . TYR A 1 102 ? -1.813 9.789 12.984 1 85.81 102 TYR A O 1
ATOM 824 N N . ARG A 1 103 ? -1.321 9.164 15.031 1 87.44 103 ARG A N 1
ATOM 825 C CA . ARG A 1 103 ? -1.627 7.754 14.82 1 87.44 103 ARG A CA 1
ATOM 826 C C . ARG A 1 103 ? -3.061 7.57 14.328 1 87.44 103 ARG A C 1
ATOM 828 O O . ARG A 1 103 ? -3.312 6.805 13.398 1 87.44 103 ARG A O 1
ATOM 835 N N . TRP A 1 104 ? -3.932 8.289 14.922 1 88.31 104 TRP A N 1
ATOM 836 C CA . TRP A 1 104 ? -5.344 8.023 14.672 1 88.31 104 TRP A CA 1
ATOM 837 C C . TRP A 1 104 ? -5.777 8.594 13.328 1 88.31 104 TRP A C 1
ATOM 839 O O . TRP A 1 104 ? -6.387 7.891 12.516 1 88.31 104 TRP A O 1
ATOM 849 N N . PRO A 1 105 ? -5.402 9.875 13.062 1 89 105 PRO A N 1
ATOM 850 C CA . PRO A 1 105 ? -5.691 10.359 11.711 1 89 105 PRO A CA 1
ATOM 851 C C . PRO A 1 105 ? -5.07 9.484 10.625 1 89 105 PRO A C 1
ATOM 853 O O . PRO A 1 105 ? -5.691 9.258 9.586 1 89 105 PRO A O 1
ATOM 856 N N . ALA A 1 106 ? -3.906 8.977 10.906 1 90.12 106 ALA A N 1
ATOM 857 C CA . ALA A 1 106 ? -3.246 8.086 9.953 1 90.12 106 ALA A CA 1
ATOM 858 C C . ALA A 1 106 ? -4.039 6.797 9.766 1 90.12 106 ALA A C 1
ATOM 860 O O . ALA A 1 106 ? -4.219 6.328 8.641 1 90.12 106 ALA A O 1
ATOM 861 N N . LYS A 1 107 ? -4.461 6.289 10.82 1 90.38 107 LYS A N 1
ATOM 862 C CA . LYS A 1 107 ? -5.258 5.07 10.781 1 90.38 107 LYS A CA 1
ATOM 863 C C . LYS A 1 107 ? -6.539 5.277 9.984 1 90.38 107 LYS A C 1
ATOM 865 O O . LYS A 1 107 ? -6.918 4.426 9.172 1 90.38 107 LYS A O 1
ATOM 870 N N . ILE A 1 108 ? -7.18 6.34 10.219 1 88.62 108 ILE A N 1
ATOM 871 C CA . ILE A 1 108 ? -8.414 6.66 9.508 1 88.62 108 ILE A CA 1
ATOM 872 C C . ILE A 1 108 ? -8.141 6.781 8.016 1 88.62 108 ILE A C 1
ATOM 874 O O . ILE A 1 108 ? -8.852 6.191 7.195 1 88.62 108 ILE A O 1
ATOM 878 N N . LEU A 1 109 ? -7.113 7.461 7.66 1 88.62 109 LEU A N 1
ATOM 879 C CA . LEU A 1 109 ? -6.773 7.73 6.27 1 88.62 109 LEU A CA 1
ATOM 880 C C . LEU A 1 109 ? -6.332 6.457 5.562 1 88.62 109 LEU A C 1
ATOM 882 O O . LEU A 1 109 ? -6.801 6.16 4.461 1 88.62 109 LEU A O 1
ATOM 886 N N . LEU A 1 110 ? -5.512 5.699 6.195 1 90 110 LEU A N 1
ATOM 887 C CA . LEU A 1 110 ? -4.793 4.633 5.508 1 90 110 LEU A CA 1
ATOM 888 C C . LEU A 1 110 ? -5.551 3.312 5.609 1 90 110 LEU A C 1
ATOM 890 O O . LEU A 1 110 ? -5.363 2.418 4.785 1 90 110 LEU A O 1
ATOM 894 N N . ILE A 1 111 ? -6.391 3.178 6.57 1 88.31 111 ILE A N 1
ATOM 895 C CA . ILE A 1 111 ? -7.016 1.883 6.816 1 88.31 111 ILE A CA 1
ATOM 896 C C . ILE A 1 111 ? -8.531 2.018 6.73 1 88.31 111 ILE A C 1
ATOM 898 O O . ILE A 1 111 ? -9.18 1.353 5.914 1 88.31 111 ILE A O 1
ATOM 902 N N . GLN A 1 112 ? -9.094 2.932 7.41 1 85.88 112 GLN A N 1
ATOM 903 C CA . GLN A 1 112 ? -10.539 2.939 7.605 1 85.88 112 GLN A CA 1
ATOM 904 C C . GLN A 1 112 ? -11.25 3.559 6.406 1 85.88 112 GLN A C 1
ATOM 906 O O . GLN A 1 112 ? -12.406 3.219 6.117 1 85.88 112 GLN A O 1
ATOM 911 N N . ALA A 1 113 ? -10.57 4.461 5.762 1 88.12 113 ALA A N 1
ATOM 912 C CA . ALA A 1 113 ? -11.18 5.145 4.629 1 88.12 113 ALA A CA 1
ATOM 913 C C . ALA A 1 113 ? -11.25 4.227 3.408 1 88.12 113 ALA A C 1
ATOM 915 O O . ALA A 1 113 ? -11.969 4.512 2.451 1 88.12 113 ALA A O 1
ATOM 916 N N . VAL A 1 114 ? -10.508 3.207 3.436 1 85.44 114 VAL A N 1
ATOM 917 C CA . VAL A 1 114 ? -10.398 2.322 2.281 1 85.44 114 VAL A CA 1
ATOM 918 C C . VAL A 1 114 ? -11.711 1.561 2.086 1 85.44 114 VAL A C 1
ATOM 920 O O . VAL A 1 114 ? -12.227 0.946 3.023 1 85.44 114 VAL A O 1
ATOM 923 N N . GLY A 1 115 ? -12.328 1.633 0.837 1 79.12 115 GLY A N 1
ATOM 924 C CA . GLY A 1 115 ? -13.516 0.865 0.507 1 79.12 115 GLY A CA 1
ATOM 925 C C . GLY A 1 115 ? -14.805 1.531 0.962 1 79.12 115 GLY A C 1
ATOM 926 O O . GLY A 1 115 ? -15.883 0.938 0.877 1 79.12 115 GLY A O 1
ATOM 927 N N . LEU A 1 116 ? -14.742 2.732 1.457 1 84.31 116 LEU A N 1
ATOM 928 C CA . LEU A 1 116 ? -15.938 3.391 1.986 1 84.31 116 LEU A CA 1
ATOM 929 C C . LEU A 1 116 ? -16.75 4.031 0.866 1 84.31 116 LEU A C 1
ATOM 931 O O . LEU A 1 116 ? -17.922 4.371 1.057 1 84.31 116 LEU A O 1
ATOM 935 N N . GLY A 1 117 ? -16.094 4.285 -0.232 1 85.75 117 GLY A N 1
ATOM 936 C CA . GLY A 1 117 ? -16.812 4.891 -1.344 1 85.75 117 GLY A CA 1
ATOM 937 C C . GLY A 1 117 ? -15.961 5.855 -2.146 1 85.75 117 GLY A C 1
ATOM 938 O O . GLY A 1 117 ? -14.812 6.137 -1.779 1 85.75 117 GLY A O 1
ATOM 939 N N . ALA A 1 118 ? -16.5 6.344 -3.166 1 88.5 118 ALA A N 1
ATOM 940 C CA . ALA A 1 118 ? -15.766 7.121 -4.164 1 88.5 118 ALA A CA 1
ATOM 941 C C . ALA A 1 118 ? -15.219 8.406 -3.557 1 88.5 118 ALA A C 1
ATOM 943 O O . ALA A 1 118 ? -14.094 8.812 -3.859 1 88.5 118 ALA A O 1
ATOM 944 N N . VAL A 1 119 ? -15.992 9.008 -2.701 1 91.94 119 VAL A N 1
ATOM 945 C CA . VAL A 1 119 ? -15.602 10.289 -2.119 1 91.94 119 VAL A CA 1
ATOM 946 C C . VAL A 1 119 ? -14.352 10.102 -1.264 1 91.94 119 VAL A C 1
ATOM 948 O O . VAL A 1 119 ? -13.438 10.93 -1.307 1 91.94 119 VAL A O 1
ATOM 951 N N . PHE A 1 120 ? -14.305 9.086 -0.571 1 91.38 120 PHE A N 1
ATOM 952 C CA . PHE A 1 120 ? -13.172 8.797 0.296 1 91.38 120 PHE A CA 1
ATOM 953 C C . PHE A 1 120 ? -11.953 8.391 -0.525 1 91.38 120 PHE A C 1
ATOM 955 O O . PHE A 1 120 ? -10.828 8.797 -0.222 1 91.38 120 PHE A O 1
ATOM 962 N N . GLU A 1 121 ? -12.18 7.637 -1.539 1 89.88 121 GLU A N 1
ATOM 963 C CA . GLU A 1 121 ? -11.094 7.219 -2.42 1 89.88 121 GLU A CA 1
ATOM 964 C C . GLU A 1 121 ? -10.461 8.422 -3.123 1 89.88 121 GLU A C 1
ATOM 966 O O . GLU A 1 121 ? -9.242 8.469 -3.297 1 89.88 121 GLU A O 1
ATOM 971 N N . GLU A 1 122 ? -11.273 9.289 -3.496 1 93.25 122 GLU A N 1
ATOM 972 C CA . GLU A 1 122 ? -10.789 10.5 -4.145 1 93.25 122 GLU A CA 1
ATOM 973 C C . GLU A 1 122 ? -9.938 11.336 -3.189 1 93.25 122 GLU A C 1
ATOM 975 O O . GLU A 1 122 ? -8.898 11.875 -3.58 1 93.25 122 GLU A O 1
ATOM 980 N N . LYS A 1 123 ? -10.422 11.461 -1.985 1 94.06 123 LYS A N 1
ATOM 981 C CA . LYS A 1 123 ? -9.672 12.219 -0.983 1 94.06 123 LYS A CA 1
ATOM 982 C C . LYS A 1 123 ? -8.336 11.547 -0.675 1 94.06 123 LYS A C 1
ATOM 984 O O . LYS A 1 123 ? -7.305 12.219 -0.57 1 94.06 123 LYS A O 1
ATOM 989 N N . ARG A 1 124 ? -8.359 10.289 -0.561 1 93.06 124 ARG A N 1
ATOM 990 C CA . ARG A 1 124 ? -7.129 9.539 -0.324 1 93.06 124 ARG A CA 1
ATOM 991 C C . ARG A 1 124 ? -6.141 9.734 -1.469 1 93.06 124 ARG A C 1
ATOM 993 O O . ARG A 1 124 ? -4.945 9.93 -1.237 1 93.06 124 ARG A O 1
ATOM 1000 N N . ALA A 1 125 ? -6.637 9.656 -2.664 1 93.38 125 ALA A N 1
ATOM 1001 C CA . ALA A 1 125 ? -5.805 9.844 -3.852 1 93.38 125 ALA A CA 1
ATOM 1002 C C . ALA A 1 125 ? -5.207 11.25 -3.887 1 93.38 125 ALA A C 1
ATOM 1004 O O . ALA A 1 125 ? -4.039 11.422 -4.242 1 93.38 125 ALA A O 1
ATOM 1005 N N . GLU A 1 126 ? -6.031 12.125 -3.557 1 94.31 126 GLU A N 1
ATOM 1006 C CA . GLU A 1 126 ? -5.578 13.516 -3.521 1 94.31 126 GLU A CA 1
ATOM 1007 C C . GLU A 1 126 ? -4.418 13.688 -2.551 1 94.31 126 GLU A C 1
ATOM 1009 O O . GLU A 1 126 ? -3.404 14.305 -2.891 1 94.31 126 GLU A O 1
ATOM 1014 N N . VAL A 1 127 ? -4.559 13.188 -1.379 1 92.56 127 VAL A N 1
ATOM 1015 C CA . VAL A 1 127 ? -3.527 13.297 -0.353 1 92.56 127 VAL A CA 1
ATOM 1016 C C . VAL A 1 127 ? -2.271 12.555 -0.8 1 92.56 127 VAL A C 1
ATOM 1018 O O . VAL A 1 127 ? -1.158 13.07 -0.675 1 92.56 127 VAL A O 1
ATOM 1021 N N . HIS A 1 128 ? -2.449 11.414 -1.303 1 93.75 128 HIS A N 1
ATOM 1022 C CA . HIS A 1 128 ? -1.345 10.609 -1.812 1 93.75 128 HIS A CA 1
ATOM 1023 C C . HIS A 1 128 ? -0.561 11.359 -2.881 1 93.75 128 HIS A C 1
ATOM 1025 O O . HIS A 1 128 ? 0.671 11.406 -2.834 1 93.75 128 HIS A O 1
ATOM 1031 N N . GLU A 1 129 ? -1.258 11.93 -3.816 1 93.94 129 GLU A N 1
ATOM 1032 C CA . GLU A 1 129 ? -0.617 12.617 -4.934 1 93.94 129 GLU A CA 1
ATOM 1033 C C . GLU A 1 129 ? 0.116 13.875 -4.465 1 93.94 129 GLU A C 1
ATOM 1035 O O . GLU A 1 129 ? 1.158 14.234 -5.016 1 93.94 129 GLU A O 1
ATOM 1040 N N . ARG A 1 130 ? -0.481 14.477 -3.537 1 91.56 130 ARG A N 1
ATOM 1041 C CA . ARG A 1 130 ? 0.163 15.656 -2.975 1 91.56 130 ARG A CA 1
ATOM 1042 C C . ARG A 1 130 ? 1.535 15.312 -2.404 1 91.56 130 ARG A C 1
ATOM 1044 O O . ARG A 1 130 ? 2.516 16.016 -2.668 1 91.56 130 ARG A O 1
ATOM 1051 N N . PHE A 1 131 ? 1.623 14.266 -1.71 1 90.56 131 PHE A N 1
ATOM 1052 C CA . PHE A 1 131 ? 2.873 13.867 -1.071 1 90.56 131 PHE A CA 1
ATOM 1053 C C . PHE A 1 131 ? 3.836 13.273 -2.09 1 90.56 131 PHE A C 1
ATOM 1055 O O . PHE A 1 131 ? 5.035 13.547 -2.055 1 90.56 131 PHE A O 1
ATOM 1062 N N . ALA A 1 132 ? 3.375 12.469 -2.949 1 93 132 ALA A N 1
ATOM 1063 C CA . ALA A 1 132 ? 4.211 11.961 -4.035 1 93 132 ALA A CA 1
ATOM 1064 C C . ALA A 1 132 ? 4.797 13.102 -4.859 1 93 132 ALA A C 1
ATOM 1066 O O . ALA A 1 132 ? 5.965 13.047 -5.254 1 93 132 ALA A O 1
ATOM 1067 N N . GLY A 1 133 ? 3.947 14.07 -5.086 1 91.94 133 GLY A N 1
ATOM 1068 C CA . GLY A 1 133 ? 4.398 15.227 -5.836 1 91.94 133 GLY A CA 1
ATOM 1069 C C . GLY A 1 133 ? 5.539 15.969 -5.16 1 91.94 133 GLY A C 1
ATOM 1070 O O . GLY A 1 133 ? 6.461 16.438 -5.824 1 91.94 133 GLY A O 1
ATOM 1071 N N . LEU A 1 134 ? 5.473 16.094 -3.885 1 88.19 134 LEU A N 1
ATOM 1072 C CA . LEU A 1 134 ? 6.547 16.719 -3.127 1 88.19 134 LEU A CA 1
ATOM 1073 C C . LEU A 1 134 ? 7.844 15.93 -3.264 1 88.19 134 LEU A C 1
ATOM 1075 O O . LEU A 1 134 ? 8.914 16.516 -3.461 1 88.19 134 LEU A O 1
ATOM 1079 N N . ILE A 1 135 ? 7.809 14.641 -3.15 1 90.75 135 ILE A N 1
ATOM 1080 C CA . ILE A 1 135 ? 8.984 13.789 -3.293 1 90.75 135 ILE A CA 1
ATOM 1081 C C . ILE A 1 135 ? 9.57 13.945 -4.691 1 90.75 135 ILE A C 1
ATOM 1083 O O . ILE A 1 135 ? 10.781 14.125 -4.844 1 90.75 135 ILE A O 1
ATOM 1087 N N . GLU A 1 136 ? 8.688 13.922 -5.621 1 93.44 136 GLU A N 1
ATOM 1088 C CA . GLU A 1 136 ? 9.133 14.078 -7.004 1 93.44 136 GLU A CA 1
ATOM 1089 C C . GLU A 1 136 ? 9.852 15.406 -7.211 1 93.44 136 GLU A C 1
ATOM 1091 O O . GLU A 1 136 ? 10.883 15.453 -7.883 1 93.44 136 GLU A O 1
ATOM 1096 N N . GLN A 1 137 ? 9.305 16.406 -6.684 1 91.5 137 GLN A N 1
ATOM 1097 C CA . GLN A 1 137 ? 9.859 17.734 -6.836 1 91.5 137 GLN A CA 1
ATOM 1098 C C . GLN A 1 137 ? 11.273 17.812 -6.266 1 91.5 137 GLN A C 1
ATOM 1100 O O . GLN A 1 137 ? 12.18 18.344 -6.91 1 91.5 137 GLN A O 1
ATOM 1105 N N . TYR A 1 138 ? 11.484 17.297 -5.145 1 89.12 138 TYR A N 1
ATOM 1106 C CA . TYR A 1 138 ? 12.781 17.438 -4.492 1 89.12 138 TYR A CA 1
ATOM 1107 C C . TYR A 1 138 ? 13.789 16.438 -5.051 1 89.12 138 TYR A C 1
ATOM 1109 O O . TYR A 1 138 ? 14.992 16.688 -5.035 1 89.12 138 TYR A O 1
ATOM 1117 N N . LEU A 1 139 ? 13.297 15.273 -5.539 1 92.88 139 LEU A N 1
ATOM 1118 C CA . LEU A 1 139 ? 14.18 14.391 -6.289 1 92.88 139 LEU A CA 1
ATOM 1119 C C . LEU A 1 139 ? 14.695 15.078 -7.547 1 92.88 139 LEU A C 1
ATOM 1121 O O . LEU A 1 139 ? 15.883 14.977 -7.867 1 92.88 139 LEU A O 1
ATOM 1125 N N . GLN A 1 140 ? 13.766 15.766 -8.18 1 94.44 140 GLN A N 1
ATOM 1126 C CA . GLN A 1 140 ? 14.164 16.484 -9.383 1 94.44 140 GLN A CA 1
ATOM 1127 C C . GLN A 1 140 ? 15.172 17.594 -9.055 1 94.44 140 GLN A C 1
ATOM 1129 O O . GLN A 1 140 ? 16.125 17.797 -9.805 1 94.44 140 GLN A O 1
ATOM 1134 N N . GLU A 1 141 ? 14.93 18.266 -8.031 1 91.5 141 GLU A N 1
ATOM 1135 C CA . GLU A 1 141 ? 15.883 19.281 -7.59 1 91.5 141 GLU A CA 1
ATOM 1136 C C . GLU A 1 141 ? 17.266 18.672 -7.352 1 91.5 141 GLU A C 1
ATOM 1138 O O . GLU A 1 141 ? 18.281 19.25 -7.742 1 91.5 141 GLU A O 1
ATOM 1143 N N . ALA A 1 142 ? 17.312 17.547 -6.68 1 90.88 142 ALA A N 1
ATOM 1144 C CA . ALA A 1 142 ? 18.578 16.875 -6.395 1 90.88 142 ALA A CA 1
ATOM 1145 C C . ALA A 1 142 ? 19.281 16.453 -7.684 1 90.88 142 ALA A C 1
ATOM 1147 O O . ALA A 1 142 ? 20.516 16.516 -7.777 1 90.88 142 ALA A O 1
ATOM 1148 N N . ILE A 1 143 ? 18.516 16.016 -8.664 1 93.69 143 ILE A N 1
ATOM 1149 C CA . ILE A 1 143 ? 19.047 15.648 -9.969 1 93.69 143 ILE A CA 1
ATOM 1150 C C . ILE A 1 143 ? 19.641 16.875 -10.648 1 93.69 143 ILE A C 1
ATOM 1152 O O . ILE A 1 143 ? 20.766 16.844 -11.148 1 93.69 143 ILE A O 1
ATOM 1156 N N . ASP A 1 144 ? 18.891 17.938 -10.625 1 94.19 144 ASP A N 1
ATOM 1157 C CA . ASP A 1 144 ? 19.297 19.188 -11.273 1 94.19 144 ASP A CA 1
ATOM 1158 C C . ASP A 1 144 ? 20.562 19.734 -10.648 1 94.19 144 ASP A C 1
ATOM 1160 O O . ASP A 1 144 ? 21.391 20.359 -11.336 1 94.19 144 ASP A O 1
ATOM 1164 N N . LEU A 1 145 ? 20.766 19.516 -9.406 1 91.38 145 LEU A N 1
ATOM 1165 C CA . LEU A 1 145 ? 21.953 19.984 -8.672 1 91.38 145 LEU A CA 1
ATOM 1166 C C . LEU A 1 145 ? 23.109 19.016 -8.836 1 91.38 145 LEU A C 1
ATOM 1168 O O . LEU A 1 145 ? 24.219 19.266 -8.352 1 91.38 145 LEU A O 1
ATOM 1172 N N . GLY A 1 146 ? 22.859 17.875 -9.445 1 92.12 146 GLY A N 1
ATOM 1173 C CA . GLY A 1 146 ? 23.906 16.891 -9.695 1 92.12 146 GLY A CA 1
ATOM 1174 C C . GLY A 1 146 ? 24.25 16.062 -8.484 1 92.12 146 GLY A C 1
ATOM 1175 O O . GLY A 1 146 ? 25.312 15.43 -8.438 1 92.12 146 GLY A O 1
ATOM 1176 N N . GLN A 1 147 ? 23.375 16.031 -7.539 1 89.56 147 GLN A N 1
ATOM 1177 C CA . GLN A 1 147 ? 23.625 15.289 -6.309 1 89.56 147 GLN A CA 1
ATOM 1178 C C . GLN A 1 147 ? 23.344 13.797 -6.5 1 89.56 147 GLN A C 1
ATOM 1180 O O . GLN A 1 147 ? 23.922 12.961 -5.797 1 89.56 147 GLN A O 1
ATOM 1185 N N . ILE A 1 148 ? 22.453 13.562 -7.406 1 91.25 148 ILE A N 1
ATOM 1186 C CA . ILE A 1 148 ? 22.172 12.18 -7.773 1 91.25 148 ILE A CA 1
ATOM 1187 C C . ILE A 1 148 ? 22.047 12.062 -9.289 1 91.25 148 ILE A C 1
ATOM 1189 O O . ILE A 1 148 ? 21.797 13.062 -9.977 1 91.25 148 ILE A O 1
ATOM 1193 N N . GLN A 1 149 ? 22.281 10.844 -9.758 1 92.62 149 GLN A N 1
ATOM 1194 C CA . GLN A 1 149 ? 22.062 10.578 -11.172 1 92.62 149 GLN A CA 1
ATOM 1195 C C . GLN A 1 149 ? 20.578 10.594 -11.516 1 92.62 149 GLN A C 1
ATOM 1197 O O . GLN A 1 149 ? 19.734 10.398 -10.641 1 92.62 149 GLN A O 1
ATOM 1202 N N . PRO A 1 150 ? 20.266 10.852 -12.75 1 94.81 150 PRO A N 1
ATOM 1203 C CA . PRO A 1 150 ? 18.859 10.852 -13.148 1 94.81 150 PRO A CA 1
ATOM 1204 C C . PRO A 1 150 ? 18.156 9.531 -12.844 1 94.81 150 PRO A C 1
ATOM 1206 O O . PRO A 1 150 ? 18.719 8.461 -13.078 1 94.81 150 PRO A O 1
ATOM 1209 N N . VAL A 1 151 ? 17.016 9.688 -12.258 1 94.5 151 VAL A N 1
ATOM 1210 C CA . VAL A 1 151 ? 16.141 8.555 -12.016 1 94.5 151 VAL A CA 1
ATOM 1211 C C . VAL A 1 151 ? 14.727 8.883 -12.492 1 94.5 151 VAL A C 1
ATOM 1213 O O . VAL A 1 151 ? 14.414 10.047 -12.781 1 94.5 151 VAL A O 1
ATOM 1216 N N . ASP A 1 152 ? 13.93 7.859 -12.664 1 9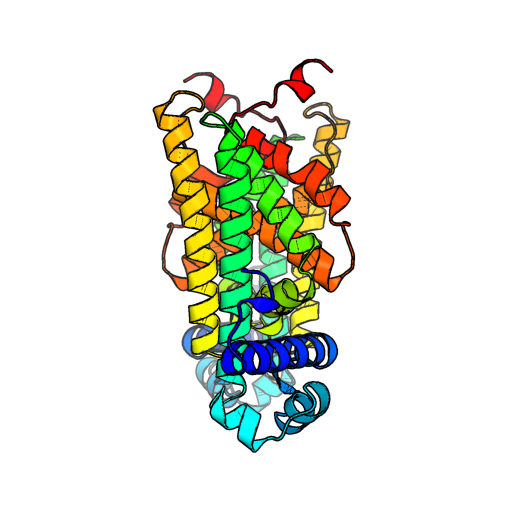6.94 152 ASP A N 1
ATOM 1217 C CA . ASP A 1 152 ? 12.5 8.07 -12.891 1 96.94 152 ASP A CA 1
ATOM 1218 C C . ASP A 1 152 ? 11.812 8.57 -11.625 1 96.94 152 ASP A C 1
ATOM 1220 O O . ASP A 1 152 ? 11.414 7.777 -10.773 1 96.94 152 ASP A O 1
ATOM 1224 N N . THR A 1 153 ? 11.641 9.906 -11.547 1 96.56 153 THR A N 1
ATOM 1225 C CA . THR A 1 153 ? 11.195 10.508 -10.289 1 96.56 153 THR A CA 1
ATOM 1226 C C . THR A 1 153 ? 9.773 10.086 -9.961 1 96.56 153 THR A C 1
ATOM 1228 O O . THR A 1 153 ? 9.422 9.922 -8.789 1 96.56 153 THR A O 1
ATOM 1231 N N . GLU A 1 154 ? 8.938 9.898 -10.938 1 97.06 154 GLU A N 1
ATOM 1232 C CA . GLU A 1 154 ? 7.559 9.477 -10.695 1 97.06 154 GLU A CA 1
ATOM 1233 C C . GLU A 1 154 ? 7.508 8.078 -10.094 1 97.06 154 GLU A C 1
ATOM 1235 O O . GLU A 1 154 ? 6.895 7.863 -9.047 1 97.06 154 GLU A O 1
ATOM 1240 N N . VAL A 1 155 ? 8.164 7.133 -10.742 1 97.62 155 VAL A N 1
ATOM 1241 C CA . VAL A 1 155 ? 8.18 5.75 -10.273 1 97.62 155 VAL A CA 1
ATOM 1242 C C . VAL A 1 155 ? 8.836 5.672 -8.898 1 97.62 155 VAL A C 1
ATOM 1244 O O . VAL A 1 155 ? 8.336 4.98 -8.008 1 97.62 155 VAL A O 1
ATOM 1247 N N . THR A 1 156 ? 9.898 6.438 -8.75 1 97.5 156 THR A N 1
ATOM 1248 C CA . THR A 1 156 ? 10.617 6.434 -7.48 1 97.5 156 THR A CA 1
ATOM 1249 C C . THR A 1 156 ? 9.742 6.98 -6.359 1 97.5 156 THR A C 1
ATOM 1251 O O . THR A 1 156 ? 9.641 6.375 -5.289 1 97.5 156 THR A O 1
ATOM 1254 N N . ALA A 1 157 ? 9.094 8.102 -6.652 1 96.69 157 ALA A N 1
ATOM 1255 C CA . ALA A 1 157 ? 8.258 8.734 -5.633 1 96.69 157 ALA A CA 1
ATOM 1256 C C . ALA A 1 157 ? 7.129 7.805 -5.195 1 96.69 157 ALA A C 1
ATOM 1258 O O . ALA A 1 157 ? 6.875 7.648 -3.998 1 96.69 157 ALA A O 1
ATOM 1259 N N . HIS A 1 158 ? 6.512 7.184 -6.105 1 97.75 158 HIS A N 1
ATOM 1260 C CA . HIS A 1 158 ? 5.402 6.297 -5.777 1 97.75 158 HIS A CA 1
ATOM 1261 C C . HIS A 1 158 ? 5.898 5.016 -5.117 1 97.75 158 HIS A C 1
ATOM 1263 O O . HIS A 1 158 ? 5.215 4.453 -4.258 1 97.75 158 HIS A O 1
ATOM 1269 N N . ALA A 1 159 ? 7.051 4.551 -5.531 1 98.06 159 ALA A N 1
ATOM 1270 C CA . ALA A 1 159 ? 7.656 3.42 -4.84 1 98.06 159 ALA A CA 1
ATOM 1271 C C . ALA A 1 159 ? 7.941 3.76 -3.379 1 98.06 159 ALA A C 1
ATOM 1273 O O . ALA A 1 159 ? 7.652 2.965 -2.48 1 98.06 159 ALA A O 1
ATOM 1274 N N . TRP A 1 160 ? 8.484 4.938 -3.162 1 97.81 160 TRP A N 1
ATOM 1275 C CA . TRP A 1 160 ? 8.797 5.383 -1.807 1 97.81 160 TRP A CA 1
ATOM 1276 C C . TRP A 1 160 ? 7.527 5.504 -0.97 1 97.81 160 TRP A C 1
ATOM 1278 O O . TRP A 1 160 ? 7.496 5.078 0.186 1 97.81 160 TRP A O 1
ATOM 1288 N N . MET A 1 161 ? 6.539 6.074 -1.593 1 96.19 161 MET A N 1
ATOM 1289 C CA . MET A 1 161 ? 5.262 6.191 -0.896 1 96.19 161 MET A CA 1
ATOM 1290 C C . MET A 1 161 ? 4.723 4.812 -0.515 1 96.19 161 MET A C 1
ATOM 1292 O O . MET A 1 161 ? 4.215 4.625 0.591 1 96.19 161 MET A O 1
ATOM 1296 N N . GLY A 1 162 ? 4.836 3.893 -1.438 1 97.38 162 GLY A N 1
ATOM 1297 C CA . GLY A 1 162 ? 4.418 2.531 -1.14 1 97.38 162 GLY A CA 1
ATOM 1298 C C . GLY A 1 162 ? 5.156 1.925 0.038 1 97.38 162 GLY A C 1
ATOM 1299 O O . GLY A 1 162 ? 4.547 1.298 0.906 1 97.38 162 GLY A O 1
ATOM 1300 N N . ALA A 1 163 ? 6.422 2.094 0.04 1 98 163 ALA A N 1
ATOM 1301 C CA . ALA A 1 163 ? 7.246 1.582 1.134 1 98 163 ALA A CA 1
ATOM 1302 C C . ALA A 1 163 ? 6.824 2.193 2.467 1 98 163 ALA A C 1
ATOM 1304 O O . ALA A 1 163 ? 6.637 1.477 3.453 1 98 163 ALA A O 1
ATOM 1305 N N . ILE A 1 164 ? 6.652 3.457 2.473 1 96.06 164 ILE A N 1
ATOM 1306 C CA . ILE A 1 164 ? 6.262 4.184 3.678 1 96.06 164 ILE A CA 1
ATOM 1307 C C . ILE A 1 164 ? 4.883 3.713 4.137 1 96.06 164 ILE A C 1
ATOM 1309 O O . ILE A 1 164 ? 4.711 3.316 5.293 1 96.06 164 ILE A O 1
ATOM 1313 N N . TYR A 1 165 ? 3.938 3.727 3.229 1 95.69 165 TYR A N 1
ATOM 1314 C CA . TYR A 1 165 ? 2.568 3.357 3.568 1 95.69 165 TYR A CA 1
ATOM 1315 C C . TYR A 1 165 ? 2.504 1.938 4.113 1 95.69 165 TYR A C 1
ATOM 1317 O O . TYR A 1 165 ? 1.844 1.683 5.125 1 95.69 165 TYR A O 1
ATOM 1325 N N . ASN A 1 166 ? 3.143 1.086 3.436 1 96.81 166 ASN A N 1
ATOM 1326 C CA . ASN A 1 166 ? 3.043 -0.312 3.844 1 96.81 166 ASN A CA 1
ATOM 1327 C C . ASN A 1 166 ? 3.588 -0.522 5.254 1 96.81 166 ASN A C 1
ATOM 1329 O O . ASN A 1 166 ? 3.006 -1.267 6.043 1 96.81 166 ASN A O 1
ATOM 1333 N N . LEU A 1 167 ? 4.656 0.076 5.59 1 96.88 167 LEU A N 1
ATOM 1334 C CA . LEU A 1 167 ? 5.25 -0.077 6.918 1 96.88 167 LEU A CA 1
ATOM 1335 C C . LEU A 1 167 ? 4.391 0.604 7.977 1 96.88 167 LEU A C 1
ATOM 1337 O O . LEU A 1 167 ? 4.195 0.062 9.07 1 96.88 167 LEU A O 1
ATOM 1341 N N . VAL A 1 168 ? 3.891 1.741 7.68 1 94.94 168 VAL A N 1
ATOM 1342 C CA . VAL A 1 168 ? 3.043 2.469 8.617 1 94.94 168 VAL A CA 1
ATOM 1343 C C . VAL A 1 168 ? 1.751 1.69 8.859 1 94.94 168 VAL A C 1
ATOM 1345 O O . VAL A 1 168 ? 1.309 1.545 10 1 94.94 168 VAL A O 1
ATOM 1348 N N . ILE A 1 169 ? 1.144 1.191 7.832 1 94.25 169 ILE A N 1
ATOM 1349 C CA . ILE A 1 169 ? -0.081 0.407 7.945 1 94.25 169 ILE A CA 1
ATOM 1350 C C . ILE A 1 169 ? 0.179 -0.834 8.797 1 94.25 169 ILE A C 1
ATOM 1352 O O . ILE A 1 169 ? -0.622 -1.175 9.672 1 94.25 169 ILE A O 1
ATOM 1356 N N . ARG A 1 170 ? 1.259 -1.488 8.492 1 94.69 170 ARG A N 1
ATOM 1357 C CA . ARG A 1 170 ? 1.606 -2.666 9.281 1 94.69 170 ARG A CA 1
ATOM 1358 C C . ARG A 1 170 ? 1.732 -2.314 10.758 1 94.69 170 ARG A C 1
ATOM 1360 O O . ARG A 1 170 ? 1.201 -3.021 11.617 1 94.69 170 ARG A O 1
ATOM 1367 N N . TRP A 1 171 ? 2.404 -1.266 11.023 1 94.56 171 TRP A N 1
ATOM 1368 C CA . TRP A 1 171 ? 2.557 -0.804 12.398 1 94.56 171 TRP A CA 1
ATOM 1369 C C . TRP A 1 171 ? 1.198 -0.525 13.031 1 94.56 171 TRP A C 1
ATOM 1371 O O . TRP A 1 171 ? 0.943 -0.927 14.172 1 94.56 171 TRP A O 1
ATOM 1381 N N . LEU A 1 172 ? 0.355 0.134 12.297 1 91.38 172 LEU A N 1
ATOM 1382 C CA . LEU A 1 172 ? -0.956 0.514 12.812 1 91.38 172 LEU A CA 1
ATOM 1383 C C . LEU A 1 172 ? -1.812 -0.719 13.078 1 91.38 172 LEU A C 1
ATOM 1385 O O . LEU A 1 172 ? -2.646 -0.715 13.984 1 91.38 172 LEU A O 1
ATOM 1389 N N . GLN A 1 173 ? -1.607 -1.724 12.32 1 90.25 173 GLN A N 1
ATOM 1390 C CA . GLN A 1 173 ? -2.438 -2.92 12.422 1 90.25 173 GLN A CA 1
ATOM 1391 C C . GLN A 1 173 ? -1.868 -3.904 13.438 1 90.25 173 GLN A C 1
ATOM 1393 O O . GLN A 1 173 ? -2.619 -4.582 14.141 1 90.25 173 GLN A O 1
ATOM 1398 N N . THR A 1 174 ? -0.526 -4.012 13.516 1 91.94 174 THR A N 1
ATOM 1399 C CA . THR A 1 174 ? 0.057 -5.117 14.273 1 91.94 174 THR A CA 1
ATOM 1400 C C . THR A 1 174 ? 0.885 -4.594 15.438 1 91.94 174 THR A C 1
ATOM 1402 O O . THR A 1 174 ? 1.247 -5.355 16.344 1 91.94 174 THR A O 1
ATOM 1405 N N . GLY A 1 175 ? 1.18 -3.35 15.352 1 91.75 175 GLY A N 1
ATOM 1406 C CA . GLY A 1 175 ? 2.061 -2.781 16.359 1 91.75 175 GLY A CA 1
ATOM 1407 C C . GLY A 1 175 ? 3.531 -2.924 16.016 1 91.75 175 GLY A C 1
ATOM 1408 O O . GLY A 1 175 ? 4.395 -2.412 16.734 1 91.75 175 GLY A O 1
ATOM 1409 N N . GLU A 1 176 ? 3.781 -3.66 14.852 1 93.25 176 GLU A N 1
ATOM 1410 C CA . GLU A 1 176 ? 5.16 -3.875 14.422 1 93.25 176 GLU A CA 1
ATOM 1411 C C . GLU A 1 176 ? 5.332 -3.596 12.938 1 93.25 176 GLU A C 1
ATOM 1413 O O . GLU A 1 176 ? 4.398 -3.787 12.148 1 93.25 176 GLU A O 1
ATOM 1418 N N . PRO A 1 177 ? 6.559 -3.174 12.641 1 94.62 177 PRO A N 1
ATOM 1419 C CA . PRO A 1 177 ? 7.641 -2.689 13.5 1 94.62 177 PRO A CA 1
ATOM 1420 C C . PRO A 1 177 ? 7.316 -1.35 14.156 1 94.62 177 PRO A C 1
ATOM 1422 O O . PRO A 1 177 ? 6.531 -0.566 13.617 1 94.62 177 PRO A O 1
ATOM 1425 N N . ALA A 1 178 ? 7.965 -1.043 15.297 1 92.81 178 ALA A N 1
ATOM 1426 C CA . ALA A 1 178 ? 7.781 0.226 15.992 1 92.81 178 ALA A CA 1
ATOM 1427 C C . ALA A 1 178 ? 8.242 1.398 15.133 1 92.81 178 ALA A C 1
ATOM 1429 O O . ALA A 1 178 ? 9.172 1.261 14.336 1 92.81 178 ALA A O 1
ATOM 1430 N N . PRO A 1 179 ? 7.566 2.568 15.32 1 91.38 179 PRO A N 1
ATOM 1431 C CA . PRO A 1 179 ? 7.926 3.744 14.523 1 91.38 179 PRO A CA 1
ATOM 1432 C C . PRO A 1 179 ? 9.422 4.055 14.562 1 91.38 179 PRO A C 1
ATOM 1434 O O . PRO A 1 179 ? 10 4.445 13.547 1 91.38 179 PRO A O 1
ATOM 1437 N N . GLU A 1 180 ? 10 3.885 15.711 1 90.75 180 GLU A N 1
ATOM 1438 C CA . GLU A 1 180 ? 11.422 4.176 15.852 1 90.75 180 GLU A CA 1
ATOM 1439 C C . GLU A 1 180 ? 12.266 3.281 14.953 1 90.75 180 GLU A C 1
ATOM 1441 O O . GLU A 1 180 ? 13.258 3.73 14.375 1 90.75 180 GLU A O 1
ATOM 1446 N N . ARG A 1 181 ? 11.867 2.033 14.898 1 94.75 181 ARG A N 1
ATOM 1447 C CA . ARG A 1 181 ? 12.555 1.089 14.023 1 94.75 181 ARG A CA 1
ATOM 1448 C C . ARG A 1 181 ? 12.383 1.469 12.562 1 94.75 181 ARG A C 1
ATOM 1450 O O . ARG A 1 181 ? 13.336 1.396 11.781 1 94.75 181 ARG A O 1
ATOM 1457 N N . ILE A 1 182 ? 11.25 1.923 12.164 1 95.12 182 ILE A N 1
ATOM 1458 C CA . ILE A 1 182 ? 10.961 2.34 10.797 1 95.12 182 ILE A CA 1
ATOM 1459 C C . ILE A 1 182 ? 11.805 3.559 10.438 1 95.12 182 ILE A C 1
ATOM 1461 O O . ILE A 1 182 ? 12.453 3.588 9.391 1 95.12 182 ILE A O 1
ATOM 1465 N N . VAL A 1 183 ? 11.852 4.539 11.336 1 91.62 183 VAL A N 1
ATOM 1466 C CA . VAL A 1 183 ? 12.562 5.793 11.102 1 91.62 183 VAL A CA 1
ATOM 1467 C C . VAL A 1 183 ? 14.055 5.523 10.969 1 91.62 183 VAL A C 1
ATOM 1469 O O . VAL A 1 183 ? 14.742 6.176 10.18 1 91.62 183 VAL A O 1
ATOM 1472 N N . ARG A 1 184 ? 14.523 4.598 11.711 1 91.69 184 ARG A N 1
ATOM 1473 C CA . ARG A 1 184 ? 15.953 4.277 11.711 1 91.69 184 ARG A CA 1
ATOM 1474 C C . ARG A 1 184 ? 16.344 3.512 10.445 1 91.69 184 ARG A C 1
ATOM 1476 O O . ARG A 1 184 ? 17.438 3.697 9.914 1 91.69 184 ARG A O 1
ATOM 1483 N N . THR A 1 185 ? 15.469 2.727 9.93 1 94.94 185 THR A N 1
ATOM 1484 C CA . THR A 1 185 ? 15.836 1.737 8.93 1 94.94 185 THR A CA 1
ATOM 1485 C C . THR A 1 185 ? 15.438 2.205 7.531 1 94.94 185 THR A C 1
ATOM 1487 O O . THR A 1 185 ? 16.188 2.018 6.57 1 94.94 185 THR A O 1
ATOM 1490 N N . LEU A 1 186 ? 14.32 2.863 7.375 1 95.88 186 LEU A N 1
ATOM 1491 C CA . LEU A 1 186 ? 13.719 3.072 6.066 1 95.88 186 LEU A CA 1
ATOM 1492 C C . LEU A 1 186 ? 14.406 4.215 5.324 1 95.88 186 LEU A C 1
ATOM 1494 O O . LEU A 1 186 ? 14.742 4.082 4.148 1 95.88 186 LEU A O 1
ATOM 1498 N N . PRO A 1 187 ? 14.711 5.367 6.035 1 94.19 187 PRO A N 1
ATOM 1499 C CA . PRO A 1 187 ? 15.266 6.492 5.281 1 94.19 187 PRO A CA 1
ATOM 1500 C C . PRO A 1 187 ? 16.594 6.145 4.602 1 94.19 187 PRO A C 1
ATOM 1502 O O . PRO A 1 187 ? 16.766 6.414 3.408 1 94.19 187 PRO A O 1
ATOM 1505 N N . PRO A 1 188 ? 17.547 5.445 5.254 1 92.62 188 PRO A N 1
ATOM 1506 C CA . PRO A 1 188 ? 18.766 5.055 4.559 1 92.62 188 PRO A CA 1
ATOM 1507 C C . PRO A 1 188 ? 18.5 4.145 3.361 1 92.62 188 PRO A C 1
ATOM 1509 O O . PRO A 1 188 ? 19.203 4.234 2.346 1 92.62 188 PRO A O 1
ATOM 1512 N N . LEU A 1 189 ? 17.516 3.266 3.451 1 94.94 189 LEU A N 1
ATOM 1513 C CA . LEU A 1 189 ? 17.172 2.389 2.338 1 94.94 189 LEU A CA 1
ATOM 1514 C C . LEU A 1 189 ? 16.672 3.199 1.143 1 94.94 189 LEU A C 1
ATOM 1516 O O . LEU A 1 189 ? 17.094 2.957 0.009 1 94.94 189 LEU A O 1
ATOM 1520 N N . LEU A 1 190 ? 15.82 4.125 1.44 1 96.25 190 LEU A N 1
ATOM 1521 C CA . LEU A 1 190 ? 15.258 4.945 0.374 1 96.25 190 LEU A CA 1
ATOM 1522 C C . LEU A 1 190 ? 16.344 5.789 -0.29 1 96.25 190 LEU A C 1
ATOM 1524 O O . LEU A 1 190 ? 16.406 5.875 -1.519 1 96.25 190 LEU A O 1
ATOM 1528 N N . LEU A 1 191 ? 17.188 6.324 0.507 1 93.31 191 LEU A N 1
ATOM 1529 C CA . LEU A 1 191 ? 18.25 7.172 -0.034 1 93.31 191 LEU A CA 1
ATOM 1530 C C . LEU A 1 191 ? 19.234 6.348 -0.863 1 93.31 191 LEU A C 1
ATOM 1532 O O . LEU A 1 191 ? 19.641 6.77 -1.948 1 93.31 191 LEU A O 1
ATOM 1536 N N . ARG A 1 192 ? 19.578 5.184 -0.425 1 92.56 192 ARG A N 1
ATOM 1537 C CA . ARG A 1 192 ? 20.469 4.305 -1.187 1 92.56 192 ARG A CA 1
ATOM 1538 C C . ARG A 1 192 ? 19.828 3.904 -2.512 1 92.56 192 ARG A C 1
ATOM 1540 O O . ARG A 1 192 ? 20.516 3.734 -3.516 1 92.56 192 ARG A O 1
ATOM 1547 N N . SER A 1 193 ? 18.5 3.779 -2.488 1 95.19 193 SER A N 1
ATOM 1548 C CA . SER A 1 193 ? 17.797 3.326 -3.682 1 95.19 193 SER A CA 1
ATOM 1549 C C . SER A 1 193 ? 18.031 4.27 -4.855 1 95.19 193 SER A C 1
ATOM 1551 O O . SER A 1 193 ? 17.938 3.865 -6.016 1 95.19 193 SER A O 1
ATOM 1553 N N . ILE A 1 194 ? 18.359 5.488 -4.52 1 93.81 194 ILE A N 1
ATOM 1554 C CA . ILE A 1 194 ? 18.562 6.461 -5.586 1 93.81 194 ILE A CA 1
ATOM 1555 C C . ILE A 1 194 ? 20.047 6.805 -5.699 1 93.81 194 ILE A C 1
ATOM 1557 O O . ILE A 1 194 ? 20.406 7.828 -6.281 1 93.81 194 ILE A O 1
ATOM 1561 N N . GLY A 1 195 ? 20.844 6.031 -5.105 1 88.38 195 GLY A N 1
ATOM 1562 C CA . GLY A 1 195 ? 22.297 6.164 -5.258 1 88.38 195 GLY A CA 1
ATOM 1563 C C . GLY A 1 195 ? 22.891 7.188 -4.32 1 88.38 195 GLY A C 1
ATOM 1564 O O . GLY A 1 195 ? 23.984 7.695 -4.57 1 88.38 195 GLY A O 1
ATOM 1565 N N . TYR A 1 196 ? 22.109 7.516 -3.359 1 84.62 196 TYR A N 1
ATOM 1566 C CA . TYR A 1 196 ? 22.641 8.461 -2.387 1 84.62 196 TYR A CA 1
ATOM 1567 C C . TYR A 1 196 ? 23.125 7.738 -1.134 1 84.62 196 TYR A C 1
ATOM 1569 O O . TYR A 1 196 ? 22.406 6.91 -0.571 1 84.62 196 TYR A O 1
ATOM 1577 N N . GLN A 1 197 ? 24.391 7.84 -0.874 1 76.12 197 GLN A N 1
ATOM 1578 C CA . GLN A 1 197 ? 24.953 7.25 0.335 1 76.12 197 GLN A CA 1
ATOM 1579 C C . GLN A 1 197 ? 25.172 8.305 1.418 1 76.12 197 GLN A C 1
ATOM 1581 O O . GLN A 1 197 ? 25.938 9.25 1.235 1 76.12 197 GLN A O 1
ATOM 1586 N N . PRO A 1 198 ? 24.359 8.18 2.434 1 60.06 198 PRO A N 1
ATOM 1587 C CA . PRO A 1 198 ? 24.578 9.18 3.48 1 60.06 198 PRO A CA 1
ATOM 1588 C C . PRO A 1 198 ? 25.969 9.07 4.109 1 60.06 198 PRO A C 1
ATOM 1590 O O . PRO A 1 198 ? 26.547 7.984 4.16 1 60.06 198 PRO A O 1
ATOM 1593 N N . GLU A 1 199 ? 26.734 10.094 4.129 1 55.03 199 GLU A N 1
ATOM 1594 C CA . GLU A 1 199 ? 28.078 10.18 4.68 1 55.03 199 GLU A CA 1
ATOM 1595 C C . GLU A 1 199 ? 28.188 9.414 5.996 1 55.03 199 GLU A C 1
ATOM 1597 O O . GLU A 1 199 ? 29.234 8.852 6.309 1 55.03 199 GLU A O 1
ATOM 1602 N N . ASP A 1 200 ? 27.359 9.539 6.875 1 49.84 200 ASP A N 1
ATOM 1603 C CA . ASP A 1 200 ? 27.562 8.93 8.18 1 49.84 200 ASP A CA 1
ATOM 1604 C C . ASP A 1 200 ? 27.672 7.406 8.062 1 49.84 200 ASP A C 1
ATOM 1606 O O . ASP A 1 200 ? 28.203 6.746 8.953 1 49.84 200 ASP A O 1
ATOM 1610 N N . GLU A 1 201 ? 27.094 6.75 7.254 1 48.22 201 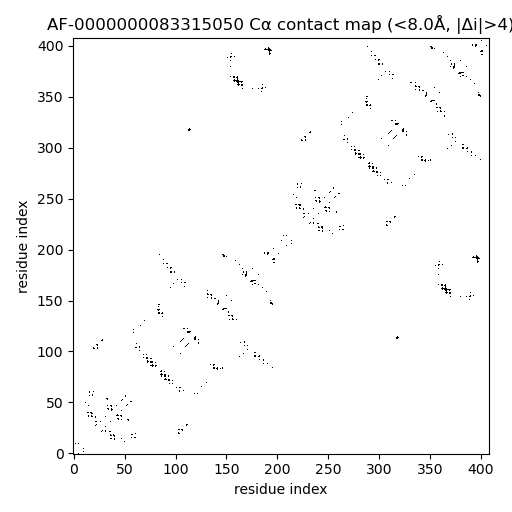GLU A N 1
ATOM 1611 C CA . GLU A 1 201 ? 27.219 5.305 7.066 1 48.22 201 GLU A CA 1
ATOM 1612 C C . GLU A 1 201 ? 28.438 4.953 6.23 1 48.22 201 GLU A C 1
ATOM 1614 O O . GLU A 1 201 ? 28.859 3.799 6.199 1 48.22 201 GLU A O 1
ATOM 1619 N N . ALA A 1 202 ? 29 5.727 5.395 1 42 202 ALA A N 1
ATOM 1620 C CA . ALA A 1 202 ? 30.234 5.445 4.68 1 42 202 ALA A CA 1
ATOM 1621 C C . ALA A 1 202 ? 31.406 5.258 5.648 1 42 202 ALA A C 1
ATOM 1623 O O . ALA A 1 202 ? 32.406 4.633 5.309 1 42 202 ALA A O 1
ATOM 1624 N N . LYS A 1 203 ? 31.516 5.949 6.75 1 39.47 203 LYS A N 1
ATOM 1625 C CA . LYS A 1 203 ? 32.688 5.895 7.613 1 39.47 203 LYS A CA 1
ATOM 1626 C C . LYS A 1 203 ? 32.656 4.641 8.484 1 39.47 203 LYS A C 1
ATOM 1628 O O . LYS A 1 203 ? 33.625 4.367 9.203 1 39.47 203 LYS A O 1
ATOM 1633 N N . GLU A 1 204 ? 31.562 4.004 8.781 1 35.03 204 GLU A N 1
ATOM 1634 C CA . GLU A 1 204 ? 31.766 2.789 9.562 1 35.03 204 GLU A CA 1
ATOM 1635 C C . GLU A 1 204 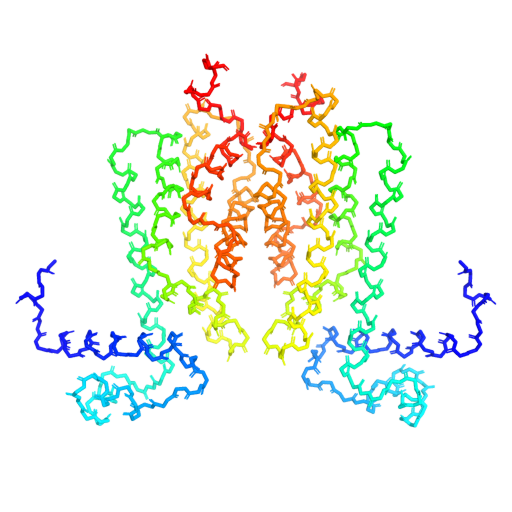? 32.031 1.59 8.656 1 35.03 204 GLU A C 1
ATOM 1637 O O . GLU A 1 204 ? 31.359 1.416 7.637 1 35.03 204 GLU A O 1
ATOM 1642 N N . MET B 1 1 ? 0.521 -30.359 -15.031 1 44.16 1 MET B N 1
ATOM 1643 C CA . MET B 1 1 ? -0.506 -31.281 -15.516 1 44.16 1 MET B CA 1
ATOM 1644 C C . MET B 1 1 ? -1.313 -30.641 -16.641 1 44.16 1 MET B C 1
ATOM 1646 O O . MET B 1 1 ? -1.838 -29.547 -16.5 1 44.16 1 MET B O 1
ATOM 1650 N N . THR B 1 2 ? -1.238 -31.094 -17.766 1 49.31 2 THR B N 1
ATOM 1651 C CA . THR B 1 2 ? -2.057 -30.719 -18.922 1 49.31 2 THR B CA 1
ATOM 1652 C C . THR B 1 2 ? -3.541 -30.844 -18.594 1 49.31 2 THR B C 1
ATOM 1654 O O . THR B 1 2 ? -3.914 -31.562 -17.656 1 49.31 2 THR B O 1
ATOM 1657 N N . ASP B 1 3 ? -4.371 -29.859 -19 1 56.62 3 ASP B N 1
ATOM 1658 C CA . ASP B 1 3 ? -5.824 -29.938 -18.859 1 56.62 3 ASP B CA 1
ATOM 1659 C C . ASP B 1 3 ? -6.301 -31.391 -19.016 1 56.62 3 ASP B C 1
ATOM 1661 O O . ASP B 1 3 ? -7.281 -31.781 -18.375 1 56.62 3 ASP B O 1
ATOM 1665 N N . ARG B 1 4 ? -5.578 -32.125 -19.766 1 58.62 4 ARG B N 1
ATOM 1666 C CA . ARG B 1 4 ? -5.98 -33.5 -20.078 1 58.62 4 ARG B CA 1
ATOM 1667 C C . ARG B 1 4 ? -5.871 -34.375 -18.844 1 58.62 4 ARG B C 1
ATOM 1669 O O . ARG B 1 4 ? -6.535 -35.406 -18.766 1 58.62 4 ARG B O 1
ATOM 1676 N N . ASP B 1 5 ? -5.016 -33.906 -17.938 1 69.5 5 ASP B N 1
ATOM 1677 C CA . ASP B 1 5 ? -4.766 -34.812 -16.812 1 69.5 5 ASP B CA 1
ATOM 1678 C C . ASP B 1 5 ? -5.684 -34.469 -15.633 1 69.5 5 ASP B C 1
ATOM 1680 O O . ASP B 1 5 ? -5.742 -35.219 -14.656 1 69.5 5 ASP B O 1
ATOM 1684 N N . LYS B 1 6 ? -6.578 -33.5 -15.906 1 73.31 6 LYS B N 1
ATOM 1685 C CA . LYS B 1 6 ? -7.461 -33.094 -14.805 1 73.31 6 LYS B CA 1
ATOM 1686 C C . LYS B 1 6 ? -8.758 -33.906 -14.828 1 73.31 6 LYS B C 1
ATOM 1688 O O . LYS B 1 6 ? -9.312 -34.156 -15.898 1 73.31 6 LYS B O 1
ATOM 1693 N N . SER B 1 7 ? -9.188 -34.375 -13.742 1 87 7 SER B N 1
ATOM 1694 C CA . SER B 1 7 ? -10.477 -35.062 -13.609 1 87 7 SER B CA 1
ATOM 1695 C C . SER B 1 7 ? -11.617 -34.156 -14.039 1 87 7 SER B C 1
ATOM 1697 O O . SER B 1 7 ? -11.461 -32.906 -14.078 1 87 7 SER B O 1
ATOM 1699 N N . PRO B 1 8 ? -12.695 -34.719 -14.492 1 83.62 8 PRO B N 1
ATOM 1700 C CA . PRO B 1 8 ? -13.867 -33.906 -14.844 1 83.62 8 PRO B CA 1
ATOM 1701 C C . PRO B 1 8 ? -14.25 -32.938 -13.742 1 83.62 8 PRO B C 1
ATOM 1703 O O . PRO B 1 8 ? -14.672 -31.812 -14.039 1 83.62 8 PRO B O 1
ATOM 1706 N N . PHE B 1 9 ? -14.07 -33.375 -12.539 1 86.12 9 PHE B N 1
ATOM 1707 C CA . PHE B 1 9 ? -14.375 -32.5 -11.406 1 86.12 9 PHE B CA 1
ATOM 1708 C C . PHE B 1 9 ? -13.461 -31.297 -11.383 1 86.12 9 PHE B C 1
ATOM 1710 O O . PHE B 1 9 ? -13.922 -30.172 -11.203 1 86.12 9 PHE B O 1
ATOM 1717 N N . GLN B 1 10 ? -12.227 -31.547 -11.594 1 88.62 10 GLN B N 1
ATOM 1718 C CA . GLN B 1 10 ? -11.242 -30.469 -11.57 1 88.62 10 GLN B CA 1
ATOM 1719 C C . GLN B 1 10 ? -11.453 -29.516 -12.742 1 88.62 10 GLN B C 1
ATOM 1721 O O . GLN B 1 10 ? -11.273 -28.297 -12.602 1 88.62 10 GLN B O 1
ATOM 1726 N N . GLN B 1 11 ? -11.875 -30.031 -13.789 1 90.12 11 GLN B N 1
ATOM 1727 C CA . GLN B 1 11 ? -12.125 -29.203 -14.969 1 90.12 11 GLN B CA 1
ATOM 1728 C C . GLN B 1 11 ? -13.328 -28.281 -14.75 1 90.12 11 GLN B C 1
ATOM 1730 O O . GLN B 1 11 ? -13.297 -27.109 -15.133 1 90.12 11 GLN B O 1
ATOM 1735 N N . ALA B 1 12 ? -14.383 -28.891 -14.164 1 90.88 12 ALA B N 1
ATOM 1736 C CA . ALA B 1 12 ? -15.57 -28.094 -13.867 1 90.88 12 ALA B CA 1
ATOM 1737 C C . ALA B 1 12 ? -15.25 -26.984 -12.875 1 90.88 12 ALA B C 1
ATOM 1739 O O . ALA B 1 12 ? -15.703 -25.859 -13.039 1 90.88 12 ALA B O 1
ATOM 1740 N N . ARG B 1 13 ? -14.516 -27.359 -11.93 1 93.44 13 ARG B N 1
ATOM 1741 C CA . ARG B 1 13 ? -14.109 -26.391 -10.922 1 93.44 13 ARG B CA 1
ATOM 1742 C C . ARG B 1 13 ? -13.32 -25.25 -11.547 1 93.44 13 ARG B C 1
ATOM 1744 O O . ARG B 1 13 ? -13.555 -24.078 -11.219 1 93.44 13 ARG B O 1
ATOM 1751 N N . GLU B 1 14 ? -12.43 -25.562 -12.406 1 93.44 14 GLU B N 1
ATOM 1752 C CA . GLU B 1 14 ? -11.617 -24.562 -13.078 1 93.44 14 GLU B CA 1
ATOM 1753 C C . GLU B 1 14 ? -12.469 -23.672 -13.969 1 93.44 14 GLU B C 1
ATOM 1755 O O . GLU B 1 14 ? -12.227 -22.469 -14.07 1 93.44 14 GLU B O 1
ATOM 1760 N N . ARG B 1 15 ? -13.375 -24.25 -14.594 1 94.12 15 ARG B N 1
ATOM 1761 C CA . ARG B 1 15 ? -14.281 -23.484 -15.445 1 94.12 15 ARG B CA 1
ATOM 1762 C C . ARG B 1 15 ? -15.062 -22.469 -14.625 1 94.12 15 ARG B C 1
ATOM 1764 O O . ARG B 1 15 ? -15.266 -21.328 -15.062 1 94.12 15 ARG B O 1
ATOM 1771 N N . ILE B 1 16 ? -15.5 -22.922 -13.516 1 95.62 16 ILE B N 1
ATOM 1772 C CA . ILE B 1 16 ? -16.25 -22.047 -12.633 1 95.62 16 ILE B CA 1
ATOM 1773 C C . ILE B 1 16 ? -15.359 -20.906 -12.148 1 95.62 16 ILE B C 1
ATOM 1775 O O . ILE B 1 16 ? -15.773 -19.75 -12.141 1 95.62 16 ILE B O 1
ATOM 1779 N N . LEU B 1 17 ? -14.164 -21.234 -11.82 1 95.25 17 LEU B N 1
ATOM 1780 C CA . LEU B 1 17 ? -13.227 -20.219 -11.344 1 95.25 17 LEU B CA 1
ATOM 1781 C C . LEU B 1 17 ? -12.914 -19.203 -12.438 1 95.25 17 LEU B C 1
ATOM 1783 O O . LEU B 1 17 ? -12.891 -18 -12.18 1 95.25 17 LEU B O 1
ATOM 1787 N N . ASN B 1 18 ? -12.727 -19.688 -13.625 1 94.44 18 ASN B N 1
ATOM 1788 C CA . ASN B 1 18 ? -12.445 -18.797 -14.75 1 94.44 18 ASN B CA 1
ATOM 1789 C C . ASN B 1 18 ? -13.625 -17.875 -15.047 1 94.44 18 ASN B C 1
ATOM 1791 O O . ASN B 1 18 ? -13.438 -16.688 -15.328 1 94.44 18 ASN B O 1
ATOM 1795 N N . ALA B 1 19 ? -14.758 -18.422 -14.922 1 95.62 19 ALA B N 1
ATOM 1796 C CA . ALA B 1 19 ? -15.969 -17.641 -15.125 1 95.62 19 ALA B CA 1
ATOM 1797 C C . ALA B 1 19 ? -16.109 -16.562 -14.055 1 95.62 19 ALA B C 1
ATOM 1799 O O . ALA B 1 19 ? -16.422 -15.406 -14.359 1 95.62 19 ALA B O 1
ATOM 1800 N N . ALA B 1 20 ? -15.922 -17.016 -12.867 1 95.12 20 ALA B N 1
ATOM 1801 C CA . ALA B 1 20 ? -16.016 -16.078 -11.742 1 95.12 20 ALA B CA 1
ATOM 1802 C C . ALA B 1 20 ? -14.977 -14.953 -11.883 1 95.12 20 ALA B C 1
ATOM 1804 O O . ALA B 1 20 ? -15.289 -13.789 -11.633 1 95.12 20 ALA B O 1
ATOM 1805 N N . LEU B 1 21 ? -13.773 -15.336 -12.258 1 93.88 21 LEU B N 1
ATOM 1806 C CA . LEU B 1 21 ? -12.711 -14.352 -12.453 1 93.88 21 LEU B CA 1
ATOM 1807 C C . LEU B 1 21 ? -13.133 -13.289 -13.461 1 93.88 21 LEU B C 1
ATOM 1809 O O . LEU B 1 21 ? -12.953 -12.094 -13.219 1 93.88 21 LEU B O 1
ATOM 1813 N N . ASP B 1 22 ? -13.672 -13.711 -14.469 1 92.62 22 ASP B N 1
ATOM 1814 C CA . ASP B 1 22 ? -14.125 -12.805 -15.523 1 92.62 22 ASP B CA 1
ATOM 1815 C C . ASP B 1 22 ? -15.203 -11.852 -15.008 1 92.62 22 ASP B C 1
ATOM 1817 O O . ASP B 1 22 ? -15.133 -10.648 -15.25 1 92.62 22 ASP B O 1
ATOM 1821 N N . ILE B 1 23 ? -16.109 -12.383 -14.305 1 94.06 23 ILE B N 1
ATOM 1822 C CA . ILE B 1 23 ? -17.234 -11.586 -13.836 1 94.06 23 ILE B CA 1
ATOM 1823 C C . ILE B 1 23 ? -16.766 -10.633 -12.734 1 94.06 23 ILE B C 1
ATOM 1825 O O . ILE B 1 23 ? -17.109 -9.453 -12.742 1 94.06 23 ILE B O 1
ATOM 1829 N N . PHE B 1 24 ? -15.969 -11.188 -11.781 1 92.94 24 PHE B N 1
ATOM 1830 C CA . PHE B 1 24 ? -15.438 -10.344 -10.719 1 92.94 24 PHE B CA 1
ATOM 1831 C C . PHE B 1 24 ? -14.641 -9.18 -11.305 1 92.94 24 PHE B C 1
ATOM 1833 O O . PHE B 1 24 ? -14.734 -8.055 -10.812 1 92.94 24 PHE B O 1
ATOM 1840 N N . ALA B 1 25 ? -13.914 -9.461 -12.305 1 87.56 25 ALA B N 1
ATOM 1841 C CA . ALA B 1 25 ? -13.031 -8.461 -12.898 1 87.56 25 ALA B CA 1
ATOM 1842 C C . ALA B 1 25 ? -13.844 -7.32 -13.516 1 87.56 25 ALA B C 1
ATOM 1844 O O . ALA B 1 25 ? -13.414 -6.164 -13.492 1 87.56 25 ALA B O 1
ATOM 1845 N N . HIS B 1 26 ? -14.977 -7.602 -14.008 1 86.75 26 HIS B N 1
ATOM 1846 C CA . HIS B 1 26 ? -15.766 -6.625 -14.758 1 86.75 26 HIS B CA 1
ATOM 1847 C C . HIS B 1 26 ? -16.797 -5.953 -13.867 1 86.75 26 HIS B C 1
ATOM 1849 O O . HIS B 1 26 ? -17 -4.738 -13.953 1 86.75 26 HIS B O 1
ATOM 1855 N N . LYS B 1 27 ? -17.406 -6.738 -12.961 1 88.88 27 LYS B N 1
ATOM 1856 C CA . LYS B 1 27 ? -18.547 -6.242 -12.219 1 88.88 27 LYS B CA 1
ATOM 1857 C C . LYS B 1 27 ? -18.188 -5.957 -10.766 1 88.88 27 LYS B C 1
ATOM 1859 O O . LYS B 1 27 ? -18.906 -5.242 -10.07 1 88.88 27 LYS B O 1
ATOM 1864 N N . GLY B 1 28 ? -17.062 -6.508 -10.453 1 88.44 28 GLY B N 1
ATOM 1865 C CA . GLY B 1 28 ? -16.734 -6.449 -9.039 1 88.44 28 GLY B CA 1
ATOM 1866 C C . GLY B 1 28 ? -17.328 -7.594 -8.242 1 88.44 28 GLY B C 1
ATOM 1867 O O . GLY B 1 28 ? -18.266 -8.266 -8.703 1 88.44 28 GLY B O 1
ATOM 1868 N N . TYR B 1 29 ? -16.781 -7.805 -7.09 1 88.62 29 TYR B N 1
ATOM 1869 C CA . TYR B 1 29 ? -17.188 -8.898 -6.219 1 88.62 29 TYR B CA 1
ATOM 1870 C C . TYR B 1 29 ? -18.594 -8.664 -5.672 1 88.62 29 TYR B C 1
ATOM 1872 O O . TYR B 1 29 ? -19.438 -9.57 -5.688 1 88.62 29 TYR B O 1
ATOM 1880 N N . ARG B 1 30 ? -18.844 -7.5 -5.176 1 85.94 30 ARG B N 1
ATOM 1881 C CA . ARG B 1 30 ? -20.094 -7.188 -4.496 1 85.94 30 ARG B CA 1
ATOM 1882 C C . ARG B 1 30 ? -21.281 -7.312 -5.441 1 85.94 30 ARG B C 1
ATOM 1884 O O . ARG B 1 30 ? -22.328 -7.84 -5.066 1 85.94 30 ARG B O 1
ATOM 1891 N N . ASP B 1 31 ? -21.141 -6.996 -6.609 1 89.25 31 ASP B N 1
ATOM 1892 C CA . ASP B 1 31 ? -22.25 -6.895 -7.551 1 89.25 31 ASP B CA 1
ATOM 1893 C C . ASP B 1 31 ? -22.438 -8.195 -8.328 1 89.25 31 ASP B C 1
ATOM 1895 O O . ASP B 1 31 ? -23.344 -8.305 -9.164 1 89.25 31 ASP B O 1
ATOM 1899 N N . THR B 1 32 ? -21.594 -9.102 -8.078 1 93 32 THR B N 1
ATOM 1900 C CA . THR B 1 32 ? -21.656 -10.367 -8.789 1 93 32 THR B CA 1
ATOM 1901 C C . THR B 1 32 ? -22.641 -11.32 -8.117 1 93 32 THR B C 1
ATOM 1903 O O . THR B 1 32 ? -22.688 -11.406 -6.887 1 93 32 THR B O 1
ATOM 1906 N N . GLN B 1 33 ? -23.391 -12.047 -8.969 1 92.06 33 GLN B N 1
ATOM 1907 C CA . GLN B 1 33 ? -24.297 -13.086 -8.484 1 92.06 33 GLN B CA 1
ATOM 1908 C C . GLN B 1 33 ? -23.859 -14.469 -8.969 1 92.06 33 GLN B C 1
ATOM 1910 O O . GLN B 1 33 ? -23.25 -14.594 -10.031 1 92.06 33 GLN B O 1
ATOM 1915 N N . LEU B 1 34 ? -24.266 -15.453 -8.172 1 92.38 34 LEU B N 1
ATOM 1916 C CA . LEU B 1 34 ? -23.812 -16.812 -8.477 1 92.38 34 LEU B CA 1
ATOM 1917 C C . LEU B 1 34 ? -24.469 -17.312 -9.766 1 92.38 34 LEU B C 1
ATOM 1919 O O . LEU B 1 34 ? -23.859 -18.109 -10.492 1 92.38 34 LEU B O 1
ATOM 1923 N N . ASP B 1 35 ? -25.641 -16.875 -9.992 1 93.44 35 ASP B N 1
ATOM 1924 C CA . ASP B 1 35 ? -26.312 -17.297 -11.219 1 93.44 35 ASP B CA 1
ATOM 1925 C C . ASP B 1 35 ? -25.578 -16.797 -12.453 1 93.44 35 ASP B C 1
ATOM 1927 O O . ASP B 1 35 ? -25.547 -17.484 -13.477 1 93.44 35 ASP B O 1
ATOM 1931 N N . GLU B 1 36 ? -25.016 -15.703 -12.406 1 95.38 36 GLU B N 1
ATOM 1932 C CA . GLU B 1 36 ? -24.219 -15.164 -13.5 1 95.38 36 GLU B CA 1
ATOM 1933 C C . GLU B 1 36 ? -22.953 -16 -13.727 1 95.38 36 GLU B C 1
ATOM 1935 O O . GLU B 1 36 ? -22.562 -16.234 -14.867 1 95.38 36 GLU B O 1
ATOM 1940 N N . VAL B 1 37 ? -22.359 -16.391 -12.625 1 96.25 37 VAL B N 1
ATOM 1941 C CA . VAL B 1 37 ? -21.172 -17.234 -12.695 1 96.25 37 VAL B CA 1
ATOM 1942 C C . VAL B 1 37 ? -21.516 -18.578 -13.352 1 96.25 37 VAL B C 1
ATOM 1944 O O . VAL B 1 37 ? -20.781 -19.062 -14.211 1 96.25 37 VAL B O 1
ATOM 1947 N N . ALA B 1 38 ? -22.609 -19.141 -12.922 1 96.12 38 ALA B N 1
ATOM 1948 C CA . ALA B 1 38 ? -23.062 -20.406 -13.484 1 96.12 38 ALA B CA 1
ATOM 1949 C C . ALA B 1 38 ? -23.297 -20.281 -14.992 1 96.12 38 ALA B C 1
ATOM 1951 O O . ALA B 1 38 ? -22.844 -21.125 -15.758 1 96.12 38 ALA B O 1
ATOM 1952 N N . ALA B 1 39 ? -23.969 -19.25 -15.336 1 96.56 39 ALA B N 1
ATOM 1953 C CA . ALA B 1 39 ? -24.281 -19.016 -16.75 1 96.56 39 ALA B CA 1
ATOM 1954 C C . ALA B 1 39 ? -23 -18.875 -17.562 1 96.56 39 ALA B C 1
ATOM 1956 O O . ALA B 1 39 ? -22.859 -19.469 -18.641 1 96.56 39 ALA B O 1
ATOM 1957 N N . ARG B 1 40 ? -22.078 -18.125 -17.078 1 95.44 40 ARG B N 1
ATOM 1958 C CA . ARG B 1 40 ? -20.812 -17.891 -17.766 1 95.44 40 ARG B CA 1
ATOM 1959 C C . ARG B 1 40 ? -20 -19.172 -17.859 1 95.44 40 ARG B C 1
ATOM 1961 O O . ARG B 1 40 ? -19.281 -19.391 -18.844 1 95.44 40 ARG B O 1
ATOM 1968 N N . ALA B 1 41 ? -20.109 -20.016 -16.875 1 95.88 41 ALA B N 1
ATOM 1969 C CA . ALA B 1 41 ? -19.375 -21.266 -16.812 1 95.88 41 ALA B CA 1
ATOM 1970 C C . ALA B 1 41 ? -20.109 -22.375 -17.562 1 95.88 41 ALA B C 1
ATOM 1972 O O . ALA B 1 41 ? -19.641 -23.516 -17.625 1 95.88 41 ALA B O 1
ATOM 1973 N N . ASN B 1 42 ? -21.234 -22 -18.062 1 95.38 42 ASN B N 1
ATOM 1974 C CA . ASN B 1 42 ? -22.062 -22.953 -18.781 1 95.38 42 ASN B CA 1
ATOM 1975 C C . ASN B 1 42 ? -22.391 -24.172 -17.906 1 95.38 42 ASN B C 1
ATOM 1977 O O . ASN B 1 42 ? -22.172 -25.312 -18.312 1 95.38 42 ASN B O 1
ATOM 1981 N N . THR B 1 43 ? -22.812 -23.906 -16.75 1 94.56 43 THR B N 1
ATOM 1982 C CA . THR B 1 43 ? -23.234 -24.938 -15.797 1 94.56 43 THR B CA 1
ATOM 1983 C C . THR B 1 43 ? -24.438 -24.453 -14.984 1 94.56 43 THR B C 1
ATOM 1985 O O . THR B 1 43 ? -25 -23.391 -15.258 1 94.56 43 THR B O 1
ATOM 1988 N N . SER B 1 44 ? -24.922 -25.281 -14.102 1 92.5 44 SER B N 1
ATOM 1989 C CA . SER B 1 44 ? -26.078 -24.922 -13.281 1 92.5 44 SER B CA 1
ATOM 1990 C C . SER B 1 44 ? -25.641 -24.297 -11.953 1 92.5 44 SER B C 1
ATOM 1992 O O . SER B 1 44 ? -24.5 -24.516 -11.508 1 92.5 44 SER B O 1
ATOM 1994 N N . GLU B 1 45 ? -26.516 -23.562 -11.422 1 92.31 45 GLU B N 1
ATOM 1995 C CA . GLU B 1 45 ? -26.266 -23.016 -10.094 1 92.31 45 GLU B CA 1
ATOM 1996 C C . GLU B 1 45 ? -25.984 -24.125 -9.078 1 92.31 45 GLU B C 1
ATOM 1998 O O . GLU B 1 45 ? -25.141 -23.953 -8.195 1 92.31 45 GLU B O 1
ATOM 2003 N N . GLY B 1 46 ? -26.703 -25.172 -9.234 1 92.12 46 GLY B N 1
ATOM 2004 C CA . GLY B 1 46 ? -26.484 -26.328 -8.375 1 92.12 46 GLY B CA 1
ATOM 2005 C C . GLY B 1 46 ? -25.078 -26.875 -8.477 1 92.12 46 GLY B C 1
ATOM 2006 O O . GLY B 1 46 ? -24.469 -27.25 -7.469 1 92.12 46 GLY B O 1
ATOM 2007 N N . SER B 1 47 ? -24.641 -26.953 -9.664 1 92.38 47 SER B N 1
ATOM 2008 C CA . SER B 1 47 ? -23.281 -27.422 -9.891 1 92.38 47 SER B CA 1
ATOM 2009 C C . SER B 1 47 ? -22.266 -26.484 -9.25 1 92.38 47 SER B C 1
ATOM 2011 O O . SER B 1 47 ? -21.297 -26.938 -8.648 1 92.38 47 SER B O 1
ATOM 2013 N N . VAL B 1 48 ? -22.469 -25.156 -9.383 1 94.69 48 VAL B N 1
ATOM 2014 C CA . VAL B 1 48 ? -21.578 -24.188 -8.766 1 94.69 48 VAL B CA 1
ATOM 2015 C C . VAL B 1 48 ? -21.578 -24.375 -7.25 1 94.69 48 VAL B C 1
ATOM 2017 O O . VAL B 1 48 ? -20.516 -24.375 -6.621 1 94.69 48 VAL B O 1
ATOM 2020 N N . PHE B 1 49 ? -22.703 -24.641 -6.738 1 92.69 49 PHE B N 1
ATOM 2021 C CA . PHE B 1 49 ? -22.844 -24.812 -5.297 1 92.69 49 PHE B CA 1
ATOM 2022 C C . PHE B 1 49 ? -22.156 -26.094 -4.84 1 92.69 49 PHE B C 1
ATOM 2024 O O . PHE B 1 49 ? -21.641 -26.156 -3.725 1 92.69 49 PHE B O 1
ATOM 2031 N N . PHE B 1 50 ? -22.281 -27.047 -5.707 1 92.75 50 PHE B N 1
ATOM 2032 C CA . PHE B 1 50 ? -21.609 -28.312 -5.418 1 92.75 50 PHE B CA 1
ATOM 2033 C C . PHE B 1 50 ? -20.109 -28.109 -5.27 1 92.75 50 PHE B C 1
ATOM 2035 O O . PHE B 1 50 ? -19.484 -28.672 -4.375 1 92.75 50 PHE B O 1
ATOM 2042 N N . HIS B 1 51 ? -19.562 -27.266 -6.031 1 94.5 51 HIS B N 1
ATOM 2043 C CA . HIS B 1 51 ? -18.125 -27.031 -6.023 1 94.5 51 HIS B CA 1
ATOM 2044 C C . HIS B 1 51 ? -17.75 -25.953 -5.008 1 94.5 51 HIS B C 1
ATOM 2046 O O . HIS B 1 51 ? -16.703 -26.031 -4.375 1 94.5 51 HIS B O 1
ATOM 2052 N N . PHE B 1 52 ? -18.547 -24.859 -4.918 1 95.56 52 PHE B N 1
ATOM 2053 C CA . PHE B 1 52 ? -18.312 -23.734 -4.02 1 95.56 52 PHE B CA 1
ATOM 2054 C C . PHE B 1 52 ? -19.594 -23.359 -3.283 1 95.56 52 PHE B C 1
ATOM 2056 O O . PHE B 1 52 ? -20.562 -22.906 -3.902 1 95.56 52 PHE B O 1
ATOM 2063 N N . ALA B 1 53 ? -19.469 -23.375 -2.029 1 91.5 53 ALA B N 1
ATOM 2064 C CA . ALA B 1 53 ? -20.656 -23.172 -1.189 1 91.5 53 ALA B CA 1
ATOM 2065 C C . ALA B 1 53 ? -21.109 -21.719 -1.219 1 91.5 53 ALA B C 1
ATOM 2067 O O . ALA B 1 53 ? -22.25 -21.406 -0.862 1 91.5 53 ALA B O 1
ATOM 2068 N N . SER B 1 54 ? -20.219 -20.875 -1.656 1 92.25 54 SER B N 1
ATOM 2069 C CA . SER B 1 54 ? -20.562 -19.453 -1.651 1 92.25 54 SER B CA 1
ATOM 2070 C C . SER B 1 54 ? -19.672 -18.656 -2.598 1 92.25 54 SER B C 1
ATOM 2072 O O . SER B 1 54 ? -18.625 -19.156 -3.037 1 92.25 54 SER B O 1
ATOM 2074 N N . LYS B 1 55 ? -20.078 -17.5 -2.889 1 92.5 55 LYS B N 1
ATOM 2075 C CA . LYS B 1 55 ? -19.266 -16.562 -3.66 1 92.5 55 LYS B CA 1
ATOM 2076 C C . LYS B 1 55 ? -17.938 -16.281 -2.979 1 92.5 55 LYS B C 1
ATOM 2078 O O . LYS B 1 55 ? -16.906 -16.141 -3.646 1 92.5 55 LYS B O 1
ATOM 2083 N N . GLU B 1 56 ? -17.984 -16.297 -1.706 1 93.12 56 GLU B N 1
ATOM 2084 C CA . GLU B 1 56 ? -16.766 -16.062 -0.912 1 93.12 56 GLU B CA 1
ATOM 2085 C C . GLU B 1 56 ? -15.75 -17.172 -1.14 1 93.12 56 GLU B C 1
ATOM 2087 O O . GLU B 1 56 ? -14.555 -16.906 -1.3 1 93.12 56 GLU B O 1
ATOM 2092 N N . GLN B 1 57 ? -16.234 -18.312 -1.178 1 94.62 57 GLN B N 1
ATOM 2093 C CA . GLN B 1 57 ? -15.336 -19.438 -1.377 1 94.62 57 GLN B CA 1
ATOM 2094 C C . GLN B 1 57 ? -14.727 -19.422 -2.773 1 94.62 57 GLN B C 1
ATOM 2096 O O . GLN B 1 57 ? -13.57 -19.828 -2.959 1 94.62 57 GLN B O 1
ATOM 2101 N N . ILE B 1 58 ? -15.508 -18.969 -3.703 1 94.5 58 ILE B N 1
ATOM 2102 C CA . ILE B 1 58 ? -14.984 -18.828 -5.055 1 94.5 58 ILE B CA 1
ATOM 2103 C C . ILE B 1 58 ? -13.852 -17.797 -5.055 1 94.5 58 ILE B C 1
ATOM 2105 O O . ILE B 1 58 ? -12.789 -18.031 -5.629 1 94.5 58 ILE B O 1
ATOM 2109 N N . PHE B 1 59 ? -14.102 -16.766 -4.41 1 92.75 59 PHE B N 1
ATOM 2110 C CA . PHE B 1 59 ? -13.125 -15.688 -4.316 1 92.75 59 PHE B CA 1
ATOM 2111 C C . PHE B 1 59 ? -11.828 -16.188 -3.688 1 92.75 59 PHE B C 1
ATOM 2113 O O . PHE B 1 59 ? -10.75 -15.977 -4.238 1 92.75 59 PHE B O 1
ATOM 2120 N N . LEU B 1 60 ? -11.969 -16.812 -2.582 1 94.56 60 LEU B N 1
ATOM 2121 C CA . LEU B 1 60 ? -10.805 -17.312 -1.851 1 94.56 60 LEU B CA 1
ATOM 2122 C C . LEU B 1 60 ? -10.023 -18.312 -2.688 1 94.56 60 LEU B C 1
ATOM 2124 O O . LEU B 1 60 ? -8.789 -18.312 -2.676 1 94.56 60 LEU B O 1
ATOM 2128 N N . ALA B 1 61 ? -10.734 -19.078 -3.4 1 94.38 61 ALA B N 1
ATOM 2129 C CA . ALA B 1 61 ? -10.086 -20.062 -4.254 1 94.38 61 ALA B CA 1
ATOM 2130 C C . ALA B 1 61 ? -9.305 -19.391 -5.383 1 94.38 61 ALA B C 1
ATOM 2132 O O . ALA B 1 61 ? -8.219 -19.844 -5.75 1 94.38 61 ALA B O 1
ATOM 2133 N N . LEU B 1 62 ? -9.867 -18.359 -5.949 1 93.56 62 LEU B N 1
ATOM 2134 C CA . LEU B 1 62 ? -9.195 -17.609 -6.992 1 93.56 62 LEU B CA 1
ATOM 2135 C C . LEU B 1 62 ? -7.895 -17 -6.477 1 93.56 62 LEU B C 1
ATOM 2137 O O . LEU B 1 62 ? -6.867 -17.031 -7.156 1 93.56 62 LEU B O 1
ATOM 2141 N N . ILE B 1 63 ? -7.918 -16.484 -5.328 1 92.88 63 ILE B N 1
ATOM 2142 C CA . ILE B 1 63 ? -6.758 -15.836 -4.727 1 92.88 63 ILE B CA 1
ATOM 2143 C C . ILE B 1 63 ? -5.684 -16.891 -4.426 1 92.88 63 ILE B C 1
ATOM 2145 O O . ILE B 1 63 ? -4.496 -16.641 -4.648 1 92.88 63 ILE B O 1
ATOM 2149 N N . ASP B 1 64 ? -6.141 -18 -3.922 1 93.56 64 ASP B N 1
ATOM 2150 C CA . ASP B 1 64 ? -5.203 -19.078 -3.66 1 93.56 64 ASP B CA 1
ATOM 2151 C C . ASP B 1 64 ? -4.504 -19.531 -4.945 1 93.56 64 ASP B C 1
ATOM 2153 O O . ASP B 1 64 ? -3.289 -19.75 -4.949 1 93.56 64 ASP B O 1
ATOM 2157 N N . GLN B 1 65 ? -5.289 -19.656 -5.953 1 91 65 GLN B N 1
ATOM 2158 C CA . GLN B 1 65 ? -4.73 -20.047 -7.242 1 91 65 GLN B CA 1
ATOM 2159 C C . GLN B 1 65 ? -3.705 -19.016 -7.727 1 91 65 GLN B C 1
ATOM 2161 O O . GLN B 1 65 ? -2.648 -19.391 -8.242 1 91 65 GLN B O 1
ATOM 2166 N N . PHE B 1 66 ? -4.02 -17.812 -7.598 1 90.25 66 PHE B N 1
ATOM 2167 C CA . PHE B 1 66 ? -3.111 -16.75 -7.992 1 90.25 66 PHE B CA 1
ATOM 2168 C C . PHE B 1 66 ? -1.834 -16.781 -7.16 1 90.25 66 PHE B C 1
ATOM 2170 O O . PHE B 1 66 ? -0.73 -16.703 -7.703 1 90.25 66 PHE B O 1
ATOM 2177 N N . ALA B 1 67 ? -1.963 -16.859 -5.844 1 91.88 67 ALA B N 1
ATOM 2178 C CA . ALA B 1 67 ? -0.82 -16.906 -4.938 1 91.88 67 ALA B CA 1
ATOM 2179 C C . ALA B 1 67 ? 0.088 -18.094 -5.258 1 91.88 67 ALA B C 1
ATOM 2181 O O . ALA B 1 67 ? 1.314 -17.953 -5.254 1 91.88 67 ALA B O 1
ATOM 2182 N N . ASP B 1 68 ? -0.564 -19.188 -5.531 1 91.75 68 ASP B N 1
ATOM 2183 C CA . ASP B 1 68 ? 0.193 -20.391 -5.883 1 91.75 68 ASP B CA 1
ATOM 2184 C C . ASP B 1 68 ? 0.966 -20.188 -7.188 1 91.75 68 ASP B C 1
ATOM 2186 O O . ASP B 1 68 ? 2.123 -20.594 -7.297 1 91.75 68 ASP B O 1
ATOM 2190 N N . SER B 1 69 ? 0.321 -19.641 -8.148 1 89.88 69 SER B N 1
ATOM 2191 C CA . SER B 1 69 ? 0.973 -19.375 -9.422 1 89.88 69 SER B CA 1
ATOM 2192 C C . SER B 1 69 ? 2.145 -18.406 -9.25 1 89.88 69 SER B C 1
ATOM 2194 O O . SER B 1 69 ? 3.209 -18.609 -9.836 1 89.88 69 SER B O 1
ATOM 2196 N N . LEU B 1 70 ? 1.931 -17.375 -8.5 1 89.75 70 LEU B N 1
ATOM 2197 C CA . LEU B 1 70 ? 2.979 -16.391 -8.219 1 89.75 70 LEU B CA 1
ATOM 2198 C C . LEU B 1 70 ? 4.184 -17.062 -7.566 1 89.75 70 LEU B C 1
ATOM 2200 O O . LEU B 1 70 ? 5.324 -16.844 -7.98 1 89.75 70 LEU B O 1
ATOM 2204 N N . GLU B 1 71 ? 3.941 -17.828 -6.629 1 90.31 71 GLU B N 1
ATOM 2205 C CA . GLU B 1 71 ? 5.008 -18.531 -5.922 1 90.31 71 GLU B CA 1
ATOM 2206 C C . GLU B 1 71 ? 5.762 -19.484 -6.855 1 90.31 71 GLU B C 1
ATOM 2208 O O . GLU B 1 71 ? 6.988 -19.578 -6.785 1 90.31 71 GLU B O 1
ATOM 2213 N N . ARG B 1 72 ? 5.008 -20.156 -7.637 1 91.56 72 ARG B N 1
ATOM 2214 C CA . ARG B 1 72 ? 5.629 -21.078 -8.586 1 91.56 72 ARG B CA 1
ATOM 2215 C C . ARG B 1 72 ? 6.535 -20.328 -9.562 1 91.56 72 ARG B C 1
ATOM 2217 O O . ARG B 1 72 ? 7.656 -20.75 -9.828 1 91.56 72 ARG B O 1
ATOM 2224 N N . HIS B 1 73 ? 6.043 -19.25 -10.039 1 91.06 73 HIS B N 1
ATOM 2225 C CA . HIS B 1 73 ? 6.828 -18.469 -10.984 1 91.06 73 HIS B CA 1
ATOM 2226 C C . HIS B 1 73 ? 8.086 -17.922 -10.32 1 91.06 73 HIS B C 1
ATOM 2228 O O . HIS B 1 73 ? 9.164 -17.922 -10.93 1 91.06 73 HIS B O 1
ATOM 2234 N N . ILE B 1 74 ? 7.973 -17.453 -9.141 1 90.5 74 ILE B N 1
ATOM 2235 C CA . ILE B 1 74 ? 9.109 -16.906 -8.398 1 90.5 74 ILE B CA 1
ATOM 2236 C C . ILE B 1 74 ? 10.125 -18.016 -8.141 1 90.5 74 ILE B C 1
ATOM 2238 O O . ILE B 1 74 ? 11.32 -17.828 -8.383 1 90.5 74 ILE B O 1
ATOM 2242 N N . THR B 1 75 ? 9.641 -19.141 -7.695 1 89.5 75 THR B N 1
ATOM 2243 C CA . THR B 1 75 ? 10.516 -20.266 -7.387 1 89.5 75 THR B CA 1
ATOM 2244 C C . THR B 1 75 ? 11.234 -20.75 -8.641 1 89.5 75 THR B C 1
ATOM 2246 O O . THR B 1 75 ? 12.422 -21.078 -8.594 1 89.5 75 THR B O 1
ATOM 2249 N N . GLU B 1 76 ? 10.5 -20.812 -9.68 1 91.88 76 GLU B N 1
ATOM 2250 C CA . GLU B 1 76 ? 11.102 -21.203 -10.953 1 91.88 76 GLU B CA 1
ATOM 2251 C C . GLU B 1 76 ? 12.195 -20.219 -11.367 1 91.88 76 GLU B C 1
ATOM 2253 O O . GLU B 1 76 ? 13.258 -20.641 -11.836 1 91.88 76 GLU B O 1
ATOM 2258 N N . ALA B 1 77 ? 11.898 -18.984 -11.242 1 90.38 77 ALA B N 1
ATOM 2259 C CA . ALA B 1 77 ? 12.859 -17.953 -11.609 1 90.38 77 ALA B CA 1
ATOM 2260 C C . ALA B 1 77 ? 14.117 -18.047 -10.75 1 90.38 77 ALA B C 1
ATOM 2262 O O . ALA B 1 77 ? 15.234 -17.891 -11.25 1 90.38 77 ALA B O 1
ATOM 2263 N N . ILE B 1 78 ? 13.938 -18.266 -9.492 1 89.06 78 ILE B N 1
ATOM 2264 C CA . ILE B 1 78 ? 15.031 -18.344 -8.523 1 89.06 78 ILE B CA 1
ATOM 2265 C C . ILE B 1 78 ? 15.867 -19.594 -8.805 1 89.06 78 ILE B C 1
ATOM 2267 O O . ILE B 1 78 ? 17.094 -19.562 -8.695 1 89.06 78 ILE B O 1
ATOM 2271 N N . SER B 1 79 ? 15.203 -20.672 -9.125 1 88.94 79 SER B N 1
ATOM 2272 C CA . SER B 1 79 ? 15.875 -21.953 -9.32 1 88.94 79 SER B CA 1
ATOM 2273 C C . SER B 1 79 ? 16.859 -21.891 -10.484 1 88.94 79 SER B C 1
ATOM 2275 O O . SER B 1 79 ? 17.781 -22.719 -10.57 1 88.94 79 SER B O 1
ATOM 2277 N N . GLN B 1 80 ? 16.688 -20.938 -11.305 1 89.06 80 GLN B N 1
ATOM 2278 C CA . GLN B 1 80 ? 17.547 -20.797 -12.477 1 89.06 80 GLN B CA 1
ATOM 2279 C C . GLN B 1 80 ? 18.781 -19.953 -12.164 1 89.06 80 GLN B C 1
ATOM 2281 O O . GLN B 1 80 ? 19.609 -19.703 -13.047 1 89.06 80 GLN B O 1
ATOM 2286 N N . ARG B 1 81 ? 18.891 -19.5 -10.969 1 84.5 81 ARG B N 1
ATOM 2287 C CA . ARG B 1 81 ? 19.984 -18.641 -10.555 1 84.5 81 ARG B CA 1
ATOM 2288 C C . ARG B 1 81 ? 20.844 -19.344 -9.5 1 84.5 81 ARG B C 1
ATOM 2290 O O . ARG B 1 81 ? 20.359 -20.188 -8.742 1 84.5 81 ARG B O 1
ATOM 2297 N N . GLU B 1 82 ? 22.078 -19.062 -9.555 1 78.25 82 GLU B N 1
ATOM 2298 C CA . GLU B 1 82 ? 23 -19.766 -8.656 1 78.25 82 GLU B CA 1
ATOM 2299 C C . GLU B 1 82 ? 22.734 -19.375 -7.199 1 78.25 82 GLU B C 1
ATOM 2301 O O . GLU B 1 82 ? 22.469 -20.234 -6.359 1 78.25 82 GLU B O 1
ATOM 2306 N N . GLN B 1 83 ? 23.172 -18.094 -6.809 1 74.75 83 GLN B N 1
ATOM 2307 C CA . GLN B 1 83 ? 22.969 -17.781 -5.402 1 74.75 83 GLN B CA 1
ATOM 2308 C C . GLN B 1 83 ? 22.875 -16.266 -5.188 1 74.75 83 GLN B C 1
ATOM 2310 O O . GLN B 1 83 ? 23.141 -15.492 -6.109 1 74.75 83 GLN B O 1
ATOM 2315 N N . GLY B 1 84 ? 22.328 -16 -4.098 1 77.44 84 GLY B N 1
ATOM 2316 C CA . GLY B 1 84 ? 22.422 -14.672 -3.516 1 77.44 84 GLY B CA 1
ATOM 2317 C C . GLY B 1 84 ? 21.562 -13.648 -4.234 1 77.44 84 GLY B C 1
ATOM 2318 O O . GLY B 1 84 ? 20.359 -13.867 -4.426 1 77.44 84 GLY B O 1
ATOM 2319 N N . MET B 1 85 ? 22.25 -12.617 -4.75 1 82.38 85 MET B N 1
ATOM 2320 C CA . MET B 1 85 ? 21.578 -11.43 -5.246 1 82.38 85 MET B CA 1
ATOM 2321 C C . MET B 1 85 ? 20.891 -11.703 -6.582 1 82.38 85 MET B C 1
ATOM 2323 O O . MET B 1 85 ? 19.859 -11.125 -6.891 1 82.38 85 MET B O 1
ATOM 2327 N N . GLU B 1 86 ? 21.422 -12.641 -7.293 1 84.12 86 GLU B N 1
ATOM 2328 C CA . GLU B 1 86 ? 20.781 -13.016 -8.547 1 84.12 86 GLU B CA 1
ATOM 2329 C C . GLU B 1 86 ? 19.406 -13.641 -8.312 1 84.12 86 GLU B C 1
ATOM 2331 O O . GLU B 1 86 ? 18.5 -13.469 -9.117 1 84.12 86 GLU B O 1
ATOM 2336 N N . ARG B 1 87 ? 19.312 -14.328 -7.273 1 87.62 87 ARG B N 1
ATOM 2337 C CA . ARG B 1 87 ? 18.031 -14.922 -6.914 1 87.62 87 ARG B CA 1
ATOM 2338 C C . ARG B 1 87 ? 17.031 -13.852 -6.48 1 87.62 87 ARG B C 1
ATOM 2340 O O . ARG B 1 87 ? 15.859 -13.906 -6.848 1 87.62 87 ARG B O 1
ATOM 2347 N N . VAL B 1 88 ? 17.531 -12.938 -5.766 1 87.88 88 VAL B N 1
ATOM 2348 C CA . VAL B 1 88 ? 16.688 -11.836 -5.316 1 87.88 88 VAL B CA 1
ATOM 2349 C C . VAL B 1 88 ? 16.172 -11.055 -6.523 1 87.88 88 VAL B C 1
ATOM 2351 O O . VAL B 1 88 ? 14.977 -10.773 -6.625 1 87.88 88 VAL B O 1
ATOM 2354 N N . ARG B 1 89 ? 17.062 -10.781 -7.344 1 87.94 89 ARG B N 1
ATOM 2355 C CA . ARG B 1 89 ? 16.688 -10.047 -8.555 1 87.94 89 ARG B CA 1
ATOM 2356 C C . ARG B 1 89 ? 15.672 -10.828 -9.383 1 87.94 89 ARG B C 1
ATOM 2358 O O . ARG B 1 89 ? 14.672 -10.266 -9.828 1 87.94 89 ARG B O 1
ATOM 2365 N N . ALA B 1 90 ? 15.961 -12.055 -9.578 1 89.38 90 ALA B N 1
ATOM 2366 C CA . ALA B 1 90 ? 15.07 -12.906 -10.352 1 89.38 90 ALA B CA 1
ATOM 2367 C C . ALA B 1 90 ? 13.68 -12.977 -9.719 1 89.38 90 ALA B C 1
ATOM 2369 O O . ALA B 1 90 ? 12.672 -12.977 -10.414 1 89.38 90 ALA B O 1
ATOM 2370 N N . ALA B 1 91 ? 13.672 -13.031 -8.469 1 90 91 ALA B N 1
ATOM 2371 C CA . ALA B 1 91 ? 12.406 -13.102 -7.734 1 90 91 ALA B CA 1
ATOM 2372 C C . ALA B 1 91 ? 11.578 -11.836 -7.941 1 90 91 ALA B C 1
ATOM 2374 O O . ALA B 1 91 ? 10.375 -11.914 -8.203 1 90 91 ALA B O 1
ATOM 2375 N N . ILE B 1 92 ? 12.195 -10.727 -7.832 1 91.38 92 ILE B N 1
ATOM 2376 C CA . ILE B 1 92 ? 11.516 -9.438 -7.984 1 91.38 92 ILE B CA 1
ATOM 2377 C C . ILE B 1 92 ? 10.945 -9.328 -9.398 1 91.38 92 ILE B C 1
ATOM 2379 O O . ILE B 1 92 ? 9.781 -8.953 -9.57 1 91.38 92 ILE B O 1
ATOM 2383 N N . GLU B 1 93 ? 11.734 -9.656 -10.312 1 89.56 93 GLU B N 1
ATOM 2384 C CA . GLU B 1 93 ? 11.32 -9.562 -11.711 1 89.56 93 GLU B CA 1
ATOM 2385 C C . GLU B 1 93 ? 10.172 -10.516 -12.016 1 89.56 93 GLU B C 1
ATOM 2387 O O . GLU B 1 93 ? 9.211 -10.148 -12.695 1 89.56 93 GLU B O 1
ATOM 2392 N N . ALA B 1 94 ? 10.312 -11.703 -11.516 1 90.44 94 ALA B N 1
ATOM 2393 C CA . ALA B 1 94 ? 9.25 -12.68 -11.703 1 90.44 94 ALA B CA 1
ATOM 2394 C C . ALA B 1 94 ? 7.945 -12.203 -11.062 1 90.44 94 ALA B C 1
ATOM 2396 O O . ALA B 1 94 ? 6.867 -12.383 -11.633 1 90.44 94 ALA B O 1
ATOM 2397 N N . CYS B 1 95 ? 8.055 -11.648 -9.922 1 90.81 95 CYS B N 1
ATOM 2398 C CA . CYS B 1 95 ? 6.898 -11.109 -9.219 1 90.81 95 CYS B CA 1
ATOM 2399 C C . CYS B 1 95 ? 6.203 -10.039 -10.055 1 90.81 95 CYS B C 1
ATOM 2401 O O . CYS B 1 95 ? 5.004 -10.133 -10.312 1 90.81 95 CYS B O 1
ATOM 2403 N N . LEU B 1 96 ? 6.926 -9.102 -10.531 1 90.56 96 LEU B N 1
ATOM 2404 C CA . LEU B 1 96 ? 6.375 -7.988 -11.297 1 90.56 96 LEU B CA 1
ATOM 2405 C C . LEU B 1 96 ? 5.777 -8.477 -12.617 1 90.56 96 LEU B C 1
ATOM 2407 O O . LEU B 1 96 ? 4.723 -8 -13.031 1 90.56 96 LEU B O 1
ATOM 2411 N N . GLN B 1 97 ? 6.438 -9.445 -13.203 1 87.75 97 GLN B N 1
ATOM 2412 C CA . GLN B 1 97 ? 5.941 -10 -14.461 1 87.75 97 GLN B CA 1
ATOM 2413 C C . GLN B 1 97 ? 4.625 -10.742 -14.258 1 87.75 97 GLN B C 1
ATOM 2415 O O . GLN B 1 97 ? 3.748 -10.711 -15.117 1 87.75 97 GLN B O 1
ATOM 2420 N N . THR B 1 98 ? 4.574 -11.367 -13.172 1 86.75 98 THR B N 1
ATOM 2421 C CA . THR B 1 98 ? 3.363 -12.125 -12.875 1 86.75 98 THR B CA 1
ATOM 2422 C C . THR B 1 98 ? 2.17 -11.195 -12.703 1 86.75 98 THR B C 1
ATOM 2424 O O . THR B 1 98 ? 1.068 -11.484 -13.172 1 86.75 98 THR B O 1
ATOM 2427 N N . PHE B 1 99 ? 2.371 -10.07 -12.023 1 85.44 99 PHE B N 1
ATOM 2428 C CA . PHE B 1 99 ? 1.291 -9.102 -11.883 1 85.44 99 PHE B CA 1
ATOM 2429 C C . PHE B 1 99 ? 0.854 -8.57 -13.242 1 85.44 99 PHE B C 1
ATOM 2431 O O . PHE B 1 99 ? -0.329 -8.305 -13.461 1 85.44 99 PHE B O 1
ATOM 2438 N N . GLY B 1 100 ? 1.82 -8.438 -14.148 1 81.44 100 GLY B N 1
ATOM 2439 C CA . GLY B 1 100 ? 1.495 -8.008 -15.5 1 81.44 100 GLY B CA 1
ATOM 2440 C C . GLY B 1 100 ? 0.694 -9.031 -16.281 1 81.44 100 GLY B C 1
ATOM 2441 O O . GLY B 1 100 ? -0.201 -8.68 -17.047 1 81.44 100 GLY B O 1
ATOM 2442 N N . ARG B 1 101 ? 0.955 -10.281 -15.992 1 83 101 ARG B N 1
ATOM 2443 C CA . ARG B 1 101 ? 0.314 -11.375 -16.719 1 83 101 ARG B CA 1
ATOM 2444 C C . ARG B 1 101 ? -1.057 -11.688 -16.125 1 83 101 ARG B C 1
ATOM 2446 O O . ARG B 1 101 ? -1.963 -12.117 -16.844 1 83 101 ARG B O 1
ATOM 2453 N N . TYR B 1 102 ? -1.166 -11.484 -14.867 1 86.19 102 TYR B N 1
ATOM 2454 C CA . TYR B 1 102 ? -2.398 -11.82 -14.164 1 86.19 102 TYR B CA 1
ATOM 2455 C C . TYR B 1 102 ? -3.061 -10.57 -13.602 1 86.19 102 TYR B C 1
ATOM 2457 O O . TYR B 1 102 ? -3.297 -10.469 -12.398 1 86.19 102 TYR B O 1
ATOM 2465 N N . ARG B 1 103 ? -3.496 -9.812 -14.484 1 87.62 103 ARG B N 1
ATOM 2466 C CA . ARG B 1 103 ? -4.004 -8.484 -14.156 1 87.62 103 ARG B CA 1
ATOM 2467 C C . ARG B 1 103 ? -5.258 -8.578 -13.289 1 87.62 103 ARG B C 1
ATOM 2469 O O . ARG B 1 103 ? -5.387 -7.852 -12.305 1 87.62 103 ARG B O 1
ATOM 2476 N N . TRP B 1 104 ? -6.105 -9.477 -13.656 1 88.62 104 TRP B N 1
ATOM 2477 C CA . TRP B 1 104 ? -7.418 -9.484 -13.016 1 88.62 104 TRP B CA 1
ATOM 2478 C C . TRP B 1 104 ? -7.348 -10.086 -11.625 1 88.62 104 TRP B C 1
ATOM 2480 O O . TRP B 1 104 ? -7.836 -9.5 -10.656 1 88.62 104 TRP B O 1
ATOM 2490 N N . PRO B 1 105 ? -6.668 -11.266 -11.492 1 89.38 105 PRO B N 1
ATOM 2491 C CA . PRO B 1 105 ? -6.477 -11.758 -10.125 1 89.38 105 PRO B CA 1
ATOM 2492 C C . PRO B 1 105 ? -5.766 -10.75 -9.227 1 89.38 105 PRO B C 1
ATOM 2494 O O . PRO B 1 105 ? -6.109 -10.617 -8.055 1 89.38 105 PRO B O 1
ATOM 2497 N N . ALA B 1 106 ? -4.844 -10.039 -9.805 1 90.38 106 ALA B N 1
ATOM 2498 C CA . ALA B 1 106 ? -4.137 -9.008 -9.047 1 90.38 106 ALA B CA 1
ATOM 2499 C C . ALA B 1 106 ? -5.086 -7.895 -8.617 1 90.38 106 ALA B C 1
ATOM 2501 O O . ALA B 1 106 ? -5.043 -7.441 -7.473 1 90.38 106 ALA B O 1
ATOM 2502 N N . LYS B 1 107 ? -5.879 -7.504 -9.508 1 90.62 107 LYS B N 1
ATOM 2503 C CA . LYS B 1 107 ? -6.863 -6.465 -9.219 1 90.62 107 LYS B CA 1
ATOM 2504 C C . LYS B 1 107 ? -7.812 -6.898 -8.109 1 90.62 107 LYS B C 1
ATOM 2506 O O . LYS B 1 107 ? -8.117 -6.117 -7.203 1 90.62 107 LYS B O 1
ATOM 2511 N N . ILE B 1 108 ? -8.266 -8.07 -8.18 1 88.88 108 ILE B N 1
ATOM 2512 C CA . ILE B 1 108 ? -9.172 -8.609 -7.172 1 88.88 108 ILE B CA 1
ATOM 2513 C C . ILE B 1 108 ? -8.484 -8.625 -5.809 1 88.88 108 ILE B C 1
ATOM 2515 O O . ILE B 1 108 ? -9.047 -8.164 -4.816 1 88.88 108 ILE B O 1
ATOM 2519 N N . LEU B 1 109 ? -7.285 -9.094 -5.77 1 88.81 109 LEU B N 1
ATOM 2520 C CA . LEU B 1 109 ? -6.531 -9.242 -4.527 1 88.81 109 LEU B CA 1
ATOM 2521 C C . LEU B 1 109 ? -6.176 -7.883 -3.936 1 88.81 109 LEU B C 1
ATOM 2523 O O . LEU B 1 109 ? -6.375 -7.652 -2.74 1 88.81 109 LEU B O 1
ATOM 2527 N N . LEU B 1 110 ? -5.73 -7.004 -4.754 1 90.31 110 LEU B N 1
ATOM 2528 C CA . LEU B 1 110 ? -5.082 -5.797 -4.262 1 90.31 110 LEU B CA 1
ATOM 2529 C C . LEU B 1 110 ? -6.086 -4.656 -4.117 1 90.31 110 LEU B C 1
ATOM 2531 O O . LEU B 1 110 ? -5.859 -3.717 -3.354 1 90.31 110 LEU B O 1
ATOM 2535 N N . ILE B 1 111 ? -7.172 -4.719 -4.797 1 88.38 111 ILE B N 1
ATOM 2536 C CA . ILE B 1 111 ? -8.078 -3.58 -4.832 1 88.38 111 ILE B CA 1
ATOM 2537 C C . ILE B 1 111 ? -9.461 -4.008 -4.34 1 88.38 111 ILE B C 1
ATOM 2539 O O . ILE B 1 111 ? -9.977 -3.457 -3.363 1 88.38 111 ILE B O 1
ATOM 2543 N N . GLN B 1 112 ? -9.992 -5.035 -4.867 1 86.06 112 GLN B N 1
ATOM 2544 C CA . GLN B 1 112 ? -11.406 -5.332 -4.664 1 86.06 112 GLN B CA 1
ATOM 2545 C C . GLN B 1 112 ? -11.633 -6.043 -3.332 1 86.06 112 GLN B C 1
ATOM 2547 O O . GLN B 1 112 ? -12.703 -5.918 -2.729 1 86.06 112 GLN B O 1
ATOM 2552 N N . ALA B 1 113 ? -10.633 -6.777 -2.932 1 88.38 113 ALA B N 1
ATOM 2553 C CA . ALA B 1 113 ? -10.773 -7.531 -1.688 1 88.38 113 ALA B CA 1
ATOM 2554 C C . ALA B 1 113 ? -10.68 -6.609 -0.474 1 88.38 113 ALA B C 1
ATOM 2556 O O . ALA B 1 113 ? -11.047 -7 0.637 1 88.38 113 ALA B O 1
ATOM 2557 N N . VAL B 1 114 ? -10.195 -5.461 -0.668 1 85.62 114 VAL B N 1
ATOM 2558 C CA . VAL B 1 114 ? -9.953 -4.535 0.435 1 85.62 114 VAL B CA 1
ATOM 2559 C C . VAL B 1 114 ? -11.289 -4.043 0.998 1 85.62 114 VAL B C 1
ATOM 2561 O O . VAL B 1 114 ? -12.148 -3.568 0.251 1 85.62 114 VAL B O 1
ATOM 2564 N N . GLY B 1 115 ? -11.508 -4.195 2.363 1 79.12 115 GLY B N 1
ATOM 2565 C CA . GLY B 1 115 ? -12.695 -3.666 3.023 1 79.12 115 GLY B CA 1
ATOM 2566 C C . GLY B 1 115 ? -13.898 -4.586 2.92 1 79.12 115 GLY B C 1
ATOM 2567 O O . GLY B 1 115 ? -15 -4.215 3.314 1 79.12 115 GLY B O 1
ATOM 2568 N N . LEU B 1 116 ? -13.734 -5.773 2.393 1 84.44 116 LEU B N 1
ATOM 2569 C CA . LEU B 1 116 ? -14.867 -6.668 2.189 1 84.44 116 LEU B CA 1
ATOM 2570 C C . LEU B 1 116 ? -15.203 -7.426 3.469 1 84.44 116 LEU B C 1
ATOM 2572 O O . LEU B 1 116 ? -16.281 -8 3.594 1 84.44 116 LEU B O 1
ATOM 2576 N N . GLY B 1 117 ? -14.25 -7.508 4.352 1 85.81 117 GLY B N 1
ATOM 2577 C CA . GLY B 1 117 ? -14.5 -8.211 5.602 1 85.81 117 GLY B CA 1
ATOM 2578 C C . GLY B 1 117 ? -13.289 -8.961 6.121 1 85.81 117 GLY B C 1
ATOM 2579 O O . GLY B 1 117 ? -12.25 -9.008 5.457 1 85.81 117 GLY B O 1
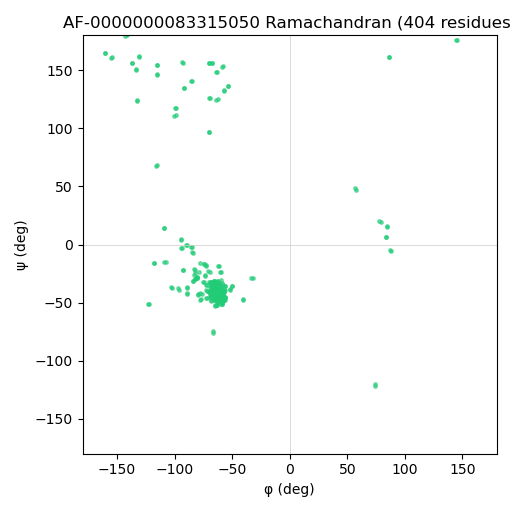ATOM 2580 N N . ALA B 1 118 ? -13.43 -9.516 7.234 1 88.56 118 ALA B N 1
ATOM 2581 C CA . ALA B 1 118 ? -12.312 -10.102 7.973 1 88.56 118 ALA B CA 1
ATOM 2582 C C . ALA B 1 118 ? -11.703 -11.273 7.211 1 88.56 118 ALA B C 1
ATOM 2584 O O . ALA B 1 118 ? -10.484 -11.438 7.188 1 88.56 118 ALA B O 1
ATOM 2585 N N . VAL B 1 119 ? -12.555 -12.039 6.574 1 92.06 119 VAL B N 1
ATOM 2586 C CA . VAL B 1 119 ? -12.086 -13.234 5.875 1 92.06 119 VAL B CA 1
ATOM 2587 C C . VAL B 1 119 ? -11.172 -12.828 4.719 1 92.06 119 VAL B C 1
ATOM 2589 O O . VAL B 1 119 ? -10.141 -13.453 4.492 1 92.06 119 VAL B O 1
ATOM 2592 N N . PHE B 1 120 ? -11.539 -11.844 4.066 1 91.5 120 PHE B N 1
ATOM 2593 C CA . PHE B 1 120 ? -10.766 -11.359 2.93 1 91.5 120 PHE B CA 1
ATOM 2594 C C . PHE B 1 120 ? -9.477 -10.703 3.398 1 91.5 120 PHE B C 1
ATOM 2596 O O . PHE B 1 120 ? -8.414 -10.898 2.791 1 91.5 120 PHE B O 1
ATOM 2603 N N . GLU B 1 121 ? -9.547 -9.977 4.453 1 90 121 GLU B N 1
ATOM 2604 C CA . GLU B 1 121 ? -8.359 -9.336 5.012 1 90 121 GLU B CA 1
ATOM 2605 C C . GLU B 1 121 ? -7.344 -10.359 5.488 1 90 121 GLU B C 1
ATOM 2607 O O . GLU B 1 121 ? -6.137 -10.172 5.324 1 90 121 GLU B O 1
ATOM 2612 N N . GLU B 1 122 ? -7.832 -11.367 6.051 1 93.38 122 GLU B N 1
ATOM 2613 C CA . GLU B 1 122 ? -6.957 -12.438 6.512 1 93.38 122 GLU B CA 1
ATOM 2614 C C . GLU B 1 122 ? -6.25 -13.117 5.344 1 93.38 122 GLU B C 1
ATOM 2616 O O . GLU B 1 122 ? -5.059 -13.43 5.422 1 93.38 122 GLU B O 1
ATOM 2621 N N . LYS B 1 123 ? -7.004 -13.367 4.316 1 94.25 123 LYS B N 1
ATOM 2622 C CA . LYS B 1 123 ? -6.418 -13.992 3.131 1 94.25 123 LYS B CA 1
ATOM 2623 C C . LYS B 1 123 ? -5.379 -13.078 2.488 1 94.25 123 LYS B C 1
ATOM 2625 O O . LYS B 1 123 ? -4.305 -13.539 2.09 1 94.25 123 LYS B O 1
ATOM 2630 N N . ARG B 1 124 ? -5.691 -11.859 2.41 1 93.19 124 ARG B N 1
ATOM 2631 C CA . ARG B 1 124 ? -4.746 -10.891 1.865 1 93.19 124 ARG B CA 1
ATOM 2632 C C . ARG B 1 124 ? -3.465 -10.844 2.693 1 93.19 124 ARG B C 1
ATOM 2634 O O . ARG B 1 124 ? -2.363 -10.805 2.143 1 93.19 124 ARG B O 1
ATOM 2641 N N . ALA B 1 125 ? -3.621 -10.844 3.984 1 93.5 125 ALA B N 1
ATOM 2642 C CA . ALA B 1 125 ? -2.477 -10.828 4.895 1 93.5 125 ALA B CA 1
ATOM 2643 C C . ALA B 1 125 ? -1.623 -12.078 4.73 1 93.5 125 ALA B C 1
ATOM 2645 O O . ALA B 1 125 ? -0.392 -12.008 4.75 1 93.5 125 ALA B O 1
ATOM 2646 N N . GLU B 1 126 ? -2.316 -13.109 4.609 1 94.56 126 GLU B N 1
ATOM 2647 C CA . GLU B 1 126 ? -1.626 -14.375 4.418 1 94.56 126 GLU B CA 1
ATOM 2648 C C . GLU B 1 126 ? -0.761 -14.352 3.16 1 94.56 126 GLU B C 1
ATOM 2650 O O . GLU B 1 126 ? 0.408 -14.742 3.197 1 94.56 126 GLU B O 1
ATOM 2655 N N . VAL B 1 127 ? -1.316 -13.93 2.092 1 92.81 127 VAL B N 1
ATOM 2656 C CA . VAL B 1 127 ? -0.603 -13.859 0.822 1 92.81 127 VAL B CA 1
ATOM 2657 C C . VAL B 1 127 ? 0.551 -12.867 0.93 1 92.81 127 VAL B C 1
ATOM 2659 O O . VAL B 1 127 ? 1.669 -13.148 0.495 1 92.81 127 VAL B O 1
ATOM 2662 N N . HIS B 1 128 ? 0.29 -11.758 1.485 1 93.81 128 HIS B N 1
ATOM 2663 C CA . HIS B 1 128 ? 1.308 -10.734 1.695 1 93.81 128 HIS B CA 1
ATOM 2664 C C . HIS B 1 128 ? 2.486 -11.289 2.49 1 93.81 128 HIS B C 1
ATOM 2666 O O . HIS B 1 128 ? 3.643 -11.094 2.109 1 93.81 128 HIS B O 1
ATOM 2672 N N . GLU B 1 129 ? 2.207 -11.969 3.566 1 94.06 129 GLU B N 1
ATOM 2673 C CA . GLU B 1 129 ? 3.25 -12.484 4.445 1 94.06 129 GLU B CA 1
ATOM 2674 C C . GLU B 1 129 ? 4.059 -13.578 3.762 1 94.06 129 GLU B C 1
ATOM 2676 O O . GLU B 1 129 ? 5.262 -13.711 3.996 1 94.06 129 GLU B O 1
ATOM 2681 N N . ARG B 1 130 ? 3.354 -14.32 3.02 1 91.88 130 ARG B N 1
ATOM 2682 C CA . ARG B 1 130 ? 4.039 -15.367 2.273 1 91.88 130 ARG B CA 1
ATOM 2683 C C . ARG B 1 130 ? 5.109 -14.781 1.357 1 91.88 130 ARG B C 1
ATOM 2685 O O . ARG B 1 130 ? 6.238 -15.273 1.32 1 91.88 130 ARG B O 1
ATOM 2692 N N . PHE B 1 131 ? 4.797 -13.75 0.7 1 90.88 131 PHE B N 1
ATOM 2693 C CA . PHE B 1 131 ? 5.719 -13.141 -0.248 1 90.88 131 PHE B CA 1
ATOM 2694 C C . PHE B 1 131 ? 6.785 -12.328 0.481 1 90.88 131 PHE B C 1
ATOM 2696 O O . PHE B 1 131 ? 7.961 -12.359 0.106 1 90.88 131 PHE B O 1
ATOM 2703 N N . ALA B 1 132 ? 6.43 -11.609 1.453 1 93.06 132 ALA B N 1
ATOM 2704 C CA . ALA B 1 132 ? 7.414 -10.914 2.279 1 93.06 132 ALA B CA 1
ATOM 2705 C C . ALA B 1 132 ? 8.422 -11.891 2.879 1 93.06 132 ALA B C 1
ATOM 2707 O O . ALA B 1 132 ? 9.617 -11.602 2.934 1 93.06 132 ALA B O 1
ATOM 2708 N N . GLY B 1 133 ? 7.875 -13 3.301 1 92.06 133 GLY B N 1
ATOM 2709 C CA . GLY B 1 133 ? 8.734 -14.031 3.863 1 92.06 133 GLY B CA 1
ATOM 2710 C C . GLY B 1 133 ? 9.766 -14.547 2.881 1 92.06 133 GLY B C 1
ATOM 2711 O O . GLY B 1 133 ? 10.914 -14.812 3.256 1 92.06 133 GLY B O 1
ATOM 2712 N N . LEU B 1 134 ? 9.367 -14.719 1.676 1 88.44 134 LEU B N 1
ATOM 2713 C CA . LEU B 1 134 ? 10.297 -15.148 0.635 1 88.44 134 LEU B CA 1
ATOM 2714 C C . LEU B 1 134 ? 11.406 -14.117 0.437 1 88.44 134 LEU B C 1
ATOM 2716 O O . LEU B 1 134 ? 12.578 -14.477 0.323 1 88.44 134 LEU B O 1
ATOM 2720 N N . ILE B 1 135 ? 11.086 -12.859 0.367 1 90.81 135 ILE B N 1
ATOM 2721 C CA . ILE B 1 135 ? 12.062 -11.789 0.207 1 90.81 135 ILE B CA 1
ATOM 2722 C C . ILE B 1 135 ? 13.031 -11.789 1.387 1 90.81 135 ILE B C 1
ATOM 2724 O O . ILE B 1 135 ? 14.25 -11.719 1.2 1 90.81 135 ILE B O 1
ATOM 2728 N N . GLU B 1 136 ? 12.453 -11.914 2.523 1 93.44 136 GLU B N 1
ATOM 2729 C CA . GLU B 1 136 ? 13.273 -11.93 3.73 1 93.44 136 GLU B CA 1
ATOM 2730 C C . GLU B 1 136 ? 14.273 -13.086 3.697 1 93.44 136 GLU B C 1
ATOM 2732 O O . GLU B 1 136 ? 15.438 -12.914 4.066 1 93.44 136 GLU B O 1
ATOM 2737 N N . GLN B 1 137 ? 13.82 -14.18 3.312 1 91.56 137 GLN B N 1
ATOM 2738 C CA . GLN B 1 137 ? 14.648 -15.383 3.275 1 91.56 137 GLN B CA 1
ATOM 2739 C C . GLN B 1 137 ? 15.844 -15.195 2.338 1 91.56 137 GLN B C 1
ATOM 2741 O O . GLN B 1 137 ? 16.984 -15.516 2.695 1 91.56 137 GLN B O 1
ATOM 2746 N N . TYR B 1 138 ? 15.625 -14.68 1.217 1 89.25 138 TYR B N 1
ATOM 2747 C CA . TYR B 1 138 ? 16.688 -14.578 0.233 1 89.25 138 TYR B CA 1
ATOM 2748 C C . TYR B 1 138 ? 17.594 -13.383 0.527 1 89.25 138 TYR B C 1
ATOM 2750 O O . TYR B 1 138 ? 18.781 -13.391 0.179 1 89.25 138 TYR B O 1
ATOM 2758 N N . LEU B 1 139 ? 17.047 -12.328 1.162 1 92.75 139 LEU B N 1
ATOM 2759 C CA . LEU B 1 139 ? 17.891 -11.258 1.672 1 92.75 139 LEU B CA 1
ATOM 2760 C C . LEU B 1 139 ? 18.859 -11.797 2.723 1 92.75 139 LEU B C 1
ATOM 2762 O O . LEU B 1 139 ? 20.047 -11.461 2.709 1 92.75 139 LEU B O 1
ATOM 2766 N N . GLN B 1 140 ? 18.297 -12.641 3.562 1 94.44 140 GLN B N 1
ATOM 2767 C CA . GLN B 1 140 ? 19.141 -13.234 4.594 1 94.44 140 GLN B CA 1
ATOM 2768 C C . GLN B 1 140 ? 20.219 -14.117 3.977 1 94.44 140 GLN B C 1
ATOM 2770 O O . GLN B 1 140 ? 21.359 -14.117 4.43 1 94.44 140 GLN B O 1
ATOM 2775 N N . GLU B 1 141 ? 19.828 -14.867 3.039 1 91.56 141 GLU B N 1
ATOM 2776 C CA . GLU B 1 141 ? 20.812 -15.688 2.328 1 91.56 141 GLU B CA 1
ATOM 2777 C C . GLU B 1 141 ? 21.922 -14.828 1.742 1 91.56 141 GLU B C 1
ATOM 2779 O O . GLU B 1 141 ? 23.109 -15.195 1.823 1 91.56 141 GLU B O 1
ATOM 2784 N N . ALA B 1 142 ? 21.578 -13.734 1.106 1 90.81 142 ALA B N 1
ATOM 2785 C CA . ALA B 1 142 ? 22.562 -12.828 0.509 1 90.81 142 ALA B CA 1
ATOM 2786 C C . ALA B 1 142 ? 23.484 -12.25 1.571 1 90.81 142 ALA B C 1
ATOM 2788 O O . ALA B 1 142 ? 24.688 -12.07 1.326 1 90.81 142 ALA B O 1
ATOM 2789 N N . ILE B 1 143 ? 22.953 -11.945 2.742 1 93.69 143 ILE B N 1
ATOM 2790 C CA . ILE B 1 143 ? 23.734 -11.445 3.863 1 93.69 143 ILE B CA 1
ATOM 2791 C C . ILE B 1 143 ? 24.719 -12.516 4.316 1 93.69 143 ILE B C 1
ATOM 2793 O O . ILE B 1 143 ? 25.906 -12.242 4.492 1 93.69 143 ILE B O 1
ATOM 2797 N N . ASP B 1 144 ? 24.219 -13.703 4.461 1 94.19 144 ASP B N 1
ATOM 2798 C CA . ASP B 1 144 ? 25.016 -14.82 4.941 1 94.19 144 ASP B CA 1
ATOM 2799 C C . ASP B 1 144 ? 26.156 -15.141 3.975 1 94.19 144 ASP B C 1
ATOM 2801 O O . ASP B 1 144 ? 27.234 -15.562 4.395 1 94.19 144 ASP B O 1
ATOM 2805 N N . LEU B 1 145 ? 25.953 -14.914 2.732 1 91.31 145 LEU B N 1
ATOM 2806 C CA . LEU B 1 145 ? 26.953 -15.164 1.701 1 91.31 145 LEU B CA 1
ATOM 2807 C C . LEU B 1 145 ? 27.906 -13.977 1.565 1 91.31 145 LEU B C 1
ATOM 2809 O O . LEU B 1 145 ? 28.859 -14.031 0.789 1 91.31 145 LEU B O 1
ATOM 2813 N N . GLY B 1 146 ? 27.625 -12.898 2.26 1 91.88 146 GLY B N 1
ATOM 2814 C CA . GLY B 1 146 ? 28.484 -11.727 2.248 1 91.88 146 GLY B CA 1
ATOM 2815 C C . GLY B 1 146 ? 28.328 -10.875 1.005 1 91.88 146 GLY B C 1
ATOM 2816 O O . GLY B 1 146 ? 29.188 -10.047 0.69 1 91.88 146 GLY B O 1
ATOM 2817 N N . GLN B 1 147 ? 27.219 -11.047 0.337 1 89.44 147 GLN B N 1
ATOM 2818 C CA . GLN B 1 147 ? 26.969 -10.297 -0.895 1 89.44 147 GLN B CA 1
ATOM 2819 C C . GLN B 1 147 ? 26.469 -8.891 -0.596 1 89.44 147 GLN B C 1
ATOM 2821 O O . GLN B 1 147 ? 26.656 -7.977 -1.406 1 89.44 147 GLN B O 1
ATOM 2826 N N . ILE B 1 148 ? 25.828 -8.805 0.527 1 91.12 148 ILE B N 1
ATOM 2827 C CA . ILE B 1 148 ? 25.391 -7.492 0.992 1 91.12 148 ILE B CA 1
ATOM 2828 C C . ILE B 1 148 ? 25.672 -7.359 2.488 1 91.12 148 ILE B C 1
ATOM 2830 O O . ILE B 1 148 ? 25.828 -8.359 3.189 1 91.12 148 ILE B O 1
ATOM 2834 N N . GLN B 1 149 ? 25.781 -6.109 2.904 1 92.5 149 GLN B N 1
ATOM 2835 C CA . GLN B 1 149 ? 25.906 -5.852 4.332 1 92.5 149 GLN B CA 1
ATOM 2836 C C . GLN B 1 149 ? 24.609 -6.152 5.066 1 92.5 149 GLN B C 1
ATOM 2838 O O . GLN B 1 149 ? 23.531 -6.152 4.457 1 92.5 149 GLN B O 1
ATOM 2843 N N . PRO B 1 150 ? 24.703 -6.43 6.332 1 94.75 150 PRO B N 1
ATOM 2844 C CA . PRO B 1 150 ? 23.484 -6.699 7.102 1 94.75 150 PRO B CA 1
ATOM 2845 C C . PRO B 1 150 ? 22.484 -5.551 7.031 1 94.75 150 PRO B C 1
ATOM 2847 O O . PRO B 1 150 ? 22.859 -4.38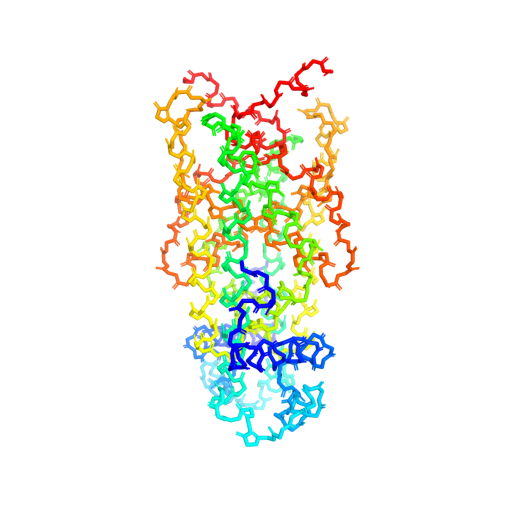3 7.129 1 94.75 150 PRO B O 1
ATOM 2850 N N . VAL B 1 151 ? 21.281 -5.938 6.77 1 94.44 151 VAL B N 1
ATOM 2851 C CA . VAL B 1 151 ? 20.156 -5.012 6.797 1 94.44 151 VAL B CA 1
ATOM 2852 C C . VAL B 1 151 ? 19.016 -5.605 7.633 1 94.44 151 VAL B C 1
ATOM 2854 O O . VAL B 1 151 ? 19.031 -6.797 7.953 1 94.44 151 VAL B O 1
ATOM 2857 N N . ASP B 1 152 ? 18.125 -4.762 8.047 1 96.88 152 ASP B N 1
ATOM 2858 C CA . ASP B 1 152 ? 16.891 -5.242 8.648 1 96.88 152 ASP B CA 1
ATOM 2859 C C . ASP B 1 152 ? 15.984 -5.902 7.602 1 96.88 152 ASP B C 1
ATOM 2861 O O . ASP B 1 152 ? 15.219 -5.223 6.918 1 96.88 152 ASP B O 1
ATOM 2865 N N . THR B 1 153 ? 16.062 -7.25 7.535 1 96.56 153 THR B N 1
ATOM 2866 C CA . THR B 1 153 ? 15.43 -7.961 6.438 1 96.56 153 THR B CA 1
ATOM 2867 C C . THR B 1 153 ? 13.906 -7.836 6.52 1 96.56 153 THR B C 1
ATOM 2869 O O . THR B 1 153 ? 13.227 -7.781 5.492 1 96.56 153 THR B O 1
ATOM 2872 N N . GLU B 1 154 ? 13.344 -7.797 7.688 1 97 154 GLU B N 1
ATOM 2873 C CA . GLU B 1 154 ? 11.898 -7.664 7.84 1 97 154 GLU B CA 1
ATOM 2874 C C . GLU B 1 154 ? 11.406 -6.316 7.32 1 97 154 GLU B C 1
ATOM 2876 O O . GLU B 1 154 ? 10.5 -6.258 6.492 1 97 154 GLU B O 1
ATOM 2881 N N . VAL B 1 155 ? 12.023 -5.234 7.785 1 97.56 155 VAL B N 1
ATOM 2882 C CA . VAL B 1 155 ? 11.633 -3.893 7.375 1 97.56 155 VAL B CA 1
ATOM 2883 C C . VAL B 1 155 ? 11.859 -3.725 5.875 1 97.56 155 VAL B C 1
ATOM 2885 O O . VAL B 1 155 ? 11.008 -3.17 5.168 1 97.56 155 VAL B O 1
ATOM 2888 N N . THR B 1 156 ? 12.969 -4.266 5.422 1 97.44 156 THR B N 1
ATOM 2889 C CA . THR B 1 156 ? 13.305 -4.148 4.008 1 97.44 156 THR B CA 1
ATOM 2890 C C . THR B 1 156 ? 12.281 -4.891 3.148 1 97.44 156 THR B C 1
ATOM 2892 O O . THR B 1 156 ? 11.781 -4.348 2.162 1 97.44 156 THR B O 1
ATOM 2895 N N . ALA B 1 157 ? 11.977 -6.113 3.57 1 96.69 157 ALA B N 1
ATOM 2896 C CA . ALA B 1 157 ? 11.039 -6.926 2.803 1 96.69 157 ALA B CA 1
ATOM 2897 C C . ALA B 1 157 ? 9.672 -6.25 2.713 1 96.69 157 ALA B C 1
ATOM 2899 O O . ALA B 1 157 ? 9.078 -6.18 1.636 1 96.69 157 ALA B O 1
ATOM 2900 N N . HIS B 1 158 ? 9.211 -5.742 3.771 1 97.75 158 HIS B N 1
ATOM 2901 C CA . HIS B 1 158 ? 7.906 -5.098 3.787 1 97.75 158 HIS B CA 1
ATOM 2902 C C . HIS B 1 158 ? 7.938 -3.764 3.049 1 97.75 158 HIS B C 1
ATOM 2904 O O . HIS B 1 158 ? 6.949 -3.369 2.426 1 97.75 158 HIS B O 1
ATOM 2910 N N . ALA B 1 159 ? 9.047 -3.064 3.146 1 98 159 ALA B N 1
ATOM 2911 C CA . ALA B 1 159 ? 9.211 -1.854 2.346 1 98 159 ALA B CA 1
ATOM 2912 C C . ALA B 1 159 ? 9.148 -2.17 0.855 1 98 159 ALA B C 1
ATOM 2914 O O . ALA B 1 159 ? 8.469 -1.475 0.095 1 98 159 ALA B O 1
ATOM 2915 N N . TRP B 1 160 ? 9.828 -3.225 0.471 1 97.81 160 TRP B N 1
ATOM 2916 C CA . TRP B 1 160 ? 9.844 -3.637 -0.929 1 97.81 160 TRP B CA 1
ATOM 2917 C C . TRP B 1 160 ? 8.445 -4.035 -1.391 1 97.81 160 TRP B C 1
ATOM 2919 O O . TRP B 1 160 ? 8.016 -3.656 -2.482 1 97.81 160 TRP B O 1
ATOM 2929 N N . MET B 1 161 ? 7.789 -4.766 -0.539 1 96.25 161 MET B N 1
ATOM 2930 C CA . MET B 1 161 ? 6.418 -5.152 -0.862 1 96.25 161 MET B CA 1
ATOM 2931 C C . MET B 1 161 ? 5.535 -3.92 -1.047 1 96.25 161 MET B C 1
ATOM 2933 O O . MET B 1 161 ? 4.719 -3.871 -1.968 1 96.25 161 MET B O 1
ATOM 2937 N N . GLY B 1 162 ? 5.711 -2.971 -0.167 1 97.44 162 GLY B N 1
ATOM 2938 C CA . GLY B 1 162 ? 4.969 -1.728 -0.304 1 97.44 162 GLY B CA 1
ATOM 2939 C C . GLY B 1 162 ? 5.227 -1.021 -1.622 1 97.44 162 GLY B C 1
ATOM 2940 O O . GLY B 1 162 ? 4.293 -0.551 -2.273 1 97.44 162 GLY B O 1
ATOM 2941 N N . ALA B 1 163 ? 6.457 -0.936 -1.979 1 98.06 163 ALA B N 1
ATOM 2942 C CA . ALA B 1 163 ? 6.832 -0.304 -3.24 1 98.06 163 ALA B CA 1
ATOM 2943 C C . ALA B 1 163 ? 6.195 -1.023 -4.426 1 98.06 163 ALA B C 1
ATOM 2945 O O . ALA B 1 163 ? 5.609 -0.387 -5.305 1 98.06 163 ALA B O 1
ATOM 2946 N N . ILE B 1 164 ? 6.277 -2.293 -4.41 1 96.12 164 ILE B N 1
ATOM 2947 C CA . ILE B 1 164 ? 5.727 -3.117 -5.48 1 96.12 164 ILE B CA 1
ATOM 2948 C C . ILE B 1 164 ? 4.211 -2.945 -5.539 1 96.12 164 ILE B C 1
ATOM 2950 O O . ILE B 1 164 ? 3.654 -2.623 -6.59 1 96.12 164 ILE B O 1
ATOM 2954 N N . TYR B 1 165 ? 3.564 -3.123 -4.41 1 95.75 165 TYR B N 1
ATOM 2955 C CA . TYR B 1 165 ? 2.109 -3.045 -4.352 1 95.75 165 TYR B CA 1
ATOM 2956 C C . TYR B 1 165 ? 1.619 -1.679 -4.82 1 95.75 165 TYR B C 1
ATOM 2958 O O . TYR B 1 165 ? 0.668 -1.588 -5.602 1 95.75 165 TYR B O 1
ATOM 2966 N N . ASN B 1 166 ? 2.24 -0.696 -4.324 1 96.88 166 ASN B N 1
ATOM 2967 C CA . ASN B 1 166 ? 1.759 0.642 -4.648 1 96.88 166 ASN B CA 1
ATOM 2968 C C . ASN B 1 166 ? 1.847 0.918 -6.148 1 96.88 166 ASN B C 1
ATOM 2970 O O . ASN B 1 166 ? 0.937 1.513 -6.73 1 96.88 166 ASN B O 1
ATOM 2974 N N . LEU B 1 167 ? 2.883 0.535 -6.777 1 96.94 167 LEU B N 1
ATOM 2975 C CA . LEU B 1 167 ? 3.047 0.764 -8.211 1 96.94 167 LEU B CA 1
ATOM 2976 C C . LEU B 1 167 ? 2.084 -0.103 -9.008 1 96.94 167 LEU B C 1
ATOM 2978 O O . LEU B 1 167 ? 1.495 0.359 -9.992 1 96.94 167 LEU B O 1
ATOM 2982 N N . VAL B 1 168 ? 1.916 -1.312 -8.617 1 95.12 168 VAL B N 1
ATOM 2983 C CA . VAL B 1 168 ? 1.006 -2.217 -9.312 1 95.12 168 VAL B CA 1
ATOM 2984 C C . VAL B 1 168 ? -0.43 -1.716 -9.172 1 95.12 168 VAL B C 1
ATOM 2986 O O . VAL B 1 168 ? -1.185 -1.69 -10.148 1 95.12 168 VAL B O 1
ATOM 2989 N N . ILE B 1 169 ? -0.821 -1.317 -8.008 1 94.38 169 ILE B N 1
ATOM 2990 C CA . ILE B 1 169 ? -2.16 -0.792 -7.762 1 94.38 169 ILE B CA 1
ATOM 2991 C C . ILE B 1 169 ? -2.391 0.452 -8.617 1 94.38 169 ILE B C 1
ATOM 2993 O O . ILE B 1 169 ? -3.449 0.604 -9.234 1 94.38 169 ILE B O 1
ATOM 2997 N N . ARG B 1 170 ? -1.417 1.317 -8.594 1 94.81 170 ARG B N 1
ATOM 2998 C CA . ARG B 1 170 ? -1.538 2.518 -9.414 1 94.81 170 ARG B CA 1
ATOM 2999 C C . ARG B 1 170 ? -1.752 2.16 -10.883 1 94.81 170 ARG B C 1
ATOM 3001 O O . ARG B 1 170 ? -2.629 2.723 -11.539 1 94.81 170 ARG B O 1
ATOM 3008 N N . TRP B 1 171 ? -0.987 1.249 -11.352 1 94.75 171 TRP B N 1
ATOM 3009 C CA . TRP B 1 171 ? -1.127 0.787 -12.734 1 94.75 171 TRP B CA 1
ATOM 3010 C C . TRP B 1 171 ? -2.523 0.225 -12.977 1 94.75 171 TRP B C 1
ATOM 3012 O O . TRP B 1 171 ? -3.158 0.542 -13.984 1 94.75 171 TRP B O 1
ATOM 3022 N N . LEU B 1 172 ? -2.982 -0.564 -12.055 1 91.62 172 LEU B N 1
ATOM 3023 C CA . LEU B 1 172 ? -4.281 -1.212 -12.203 1 91.62 172 LEU B CA 1
ATOM 3024 C C . LEU B 1 172 ? -5.406 -0.183 -12.195 1 91.62 172 LEU B C 1
ATOM 3026 O O . LEU B 1 172 ? -6.441 -0.38 -12.836 1 91.62 172 LEU B O 1
ATOM 3030 N N . GLN B 1 173 ? -5.207 0.863 -11.5 1 90.44 173 GLN B N 1
ATOM 3031 C CA . GLN B 1 173 ? -6.254 1.867 -11.328 1 90.44 173 GLN B CA 1
ATOM 3032 C C . GLN B 1 173 ? -6.191 2.916 -12.438 1 90.44 173 GLN B C 1
ATOM 3034 O O . GLN B 1 173 ? -7.227 3.416 -12.883 1 90.44 173 GLN B O 1
ATOM 3039 N N . THR B 1 174 ? -4.969 3.289 -12.875 1 92 174 THR B N 1
ATOM 3040 C CA . THR B 1 174 ? -4.844 4.469 -13.727 1 92 174 THR B CA 1
ATOM 3041 C C . THR B 1 174 ? -4.281 4.09 -15.094 1 92 174 THR B C 1
ATOM 3043 O O . THR B 1 174 ? -4.34 4.887 -16.031 1 92 174 THR B O 1
ATOM 3046 N N . GLY B 1 175 ? -3.738 2.939 -15.117 1 92 175 GLY B N 1
ATOM 3047 C CA . GLY B 1 175 ? -3.074 2.529 -16.344 1 92 175 GLY B CA 1
ATOM 3048 C C . GLY B 1 175 ? -1.622 2.963 -16.406 1 92 175 GLY B C 1
ATOM 3049 O O . GLY B 1 175 ? -0.904 2.607 -17.344 1 92 175 GLY B O 1
ATOM 3050 N N . GLU B 1 176 ? -1.206 3.768 -15.344 1 93.38 176 GLU B N 1
ATOM 3051 C CA . GLU B 1 176 ? 0.168 4.262 -15.312 1 93.38 176 GLU B CA 1
ATOM 3052 C C . GLU B 1 176 ? 0.788 4.07 -13.93 1 93.38 176 GLU B C 1
ATOM 3054 O O . GLU B 1 176 ? 0.086 4.113 -12.922 1 93.38 176 GLU B O 1
ATOM 3059 N N . PRO B 1 177 ? 2.113 3.896 -13.984 1 94.62 177 PRO B N 1
ATOM 3060 C CA . PRO B 1 177 ? 2.99 3.604 -15.117 1 94.62 177 PRO B CA 1
ATOM 3061 C C . PRO B 1 177 ? 2.764 2.207 -15.695 1 94.62 177 PRO B C 1
ATOM 3063 O O . PRO B 1 177 ? 2.326 1.304 -14.977 1 94.62 177 PRO B O 1
ATOM 3066 N N . ALA B 1 178 ? 3.123 2.008 -16.969 1 92.94 178 ALA B N 1
ATOM 3067 C CA . ALA B 1 178 ? 3.006 0.706 -17.625 1 92.94 178 ALA B CA 1
ATOM 3068 C C . ALA B 1 178 ? 3.914 -0.324 -16.953 1 92.94 178 ALA B C 1
ATOM 3070 O O . ALA B 1 178 ? 4.98 0.019 -16.438 1 92.94 178 ALA B O 1
ATOM 3071 N N . PRO B 1 179 ? 3.455 -1.612 -16.984 1 91.56 179 PRO B N 1
ATOM 3072 C CA . PRO B 1 179 ? 4.242 -2.672 -16.344 1 91.56 179 PRO B CA 1
ATOM 3073 C C . PRO B 1 179 ? 5.699 -2.682 -16.812 1 91.56 179 PRO B C 1
ATOM 3075 O O . PRO B 1 179 ? 6.605 -2.916 -16 1 91.56 179 PRO B O 1
ATOM 3078 N N . GLU B 1 180 ? 5.91 -2.426 -18.062 1 91.06 180 GLU B N 1
ATOM 3079 C CA . GLU B 1 180 ? 7.266 -2.432 -18.594 1 91.06 180 GLU B CA 1
ATOM 3080 C C . GLU B 1 180 ? 8.125 -1.364 -17.938 1 91.06 180 GLU B C 1
ATOM 3082 O O . GLU B 1 180 ? 9.312 -1.591 -17.672 1 91.06 180 GLU B O 1
ATOM 3087 N N . ARG B 1 181 ? 7.512 -0.218 -17.734 1 94.88 181 ARG B N 1
ATOM 3088 C CA . ARG B 1 181 ? 8.219 0.868 -17.062 1 94.88 181 ARG B CA 1
ATOM 3089 C C . ARG B 1 181 ? 8.531 0.502 -15.617 1 94.88 181 ARG B C 1
ATOM 3091 O O . ARG B 1 181 ? 9.625 0.779 -15.125 1 94.88 181 ARG B O 1
ATOM 3098 N N . ILE B 1 182 ? 7.66 -0.153 -14.945 1 95.31 182 ILE B N 1
ATOM 3099 C CA . ILE B 1 182 ? 7.848 -0.581 -13.562 1 95.31 182 ILE B CA 1
ATOM 3100 C C . ILE B 1 182 ? 8.984 -1.597 -13.484 1 95.31 182 ILE B C 1
ATOM 3102 O O . ILE B 1 182 ? 9.883 -1.468 -12.656 1 95.31 182 ILE B O 1
ATOM 3106 N N . VAL B 1 183 ? 8.969 -2.572 -14.383 1 91.94 183 VAL B N 1
ATOM 3107 C CA . VAL B 1 183 ? 9.953 -3.656 -14.391 1 91.94 183 VAL B CA 1
ATOM 3108 C C . VAL B 1 183 ? 11.344 -3.094 -14.672 1 91.94 183 VAL B C 1
ATOM 3110 O O . VAL B 1 183 ? 12.336 -3.578 -14.125 1 91.94 183 VAL B O 1
ATOM 3113 N N . ARG B 1 184 ? 11.398 -2.117 -15.484 1 91.94 184 ARG B N 1
ATOM 3114 C CA . ARG B 1 184 ? 12.672 -1.522 -15.859 1 91.94 184 ARG B CA 1
ATOM 3115 C C . ARG B 1 184 ? 13.227 -0.658 -14.734 1 91.94 184 ARG B C 1
ATOM 3117 O O . ARG B 1 184 ? 14.445 -0.607 -14.523 1 91.94 184 ARG B O 1
ATOM 3124 N N . THR B 1 185 ? 12.391 -0.045 -13.977 1 94.94 185 THR B N 1
ATOM 3125 C CA . THR B 1 185 ? 12.82 1.028 -13.086 1 94.94 185 THR B CA 1
ATOM 3126 C C . THR B 1 185 ? 12.914 0.533 -11.641 1 94.94 185 THR B C 1
ATOM 3128 O O . THR B 1 185 ? 13.844 0.89 -10.914 1 94.94 185 THR B O 1
ATOM 3131 N N . LEU B 1 186 ? 12.039 -0.333 -11.203 1 96 186 LEU B N 1
ATOM 3132 C CA . LEU B 1 186 ? 11.867 -0.617 -9.781 1 96 186 LEU B CA 1
ATOM 3133 C C . LEU B 1 186 ? 12.945 -1.577 -9.289 1 96 186 LEU B C 1
ATOM 3135 O O . LEU B 1 186 ? 13.562 -1.346 -8.242 1 96 186 LEU B O 1
ATOM 3139 N N . PRO B 1 187 ? 13.266 -2.656 -10.086 1 94.25 187 PRO B N 1
ATOM 3140 C CA . PRO B 1 187 ? 14.211 -3.627 -9.539 1 94.25 187 PRO B CA 1
ATOM 3141 C C . PRO B 1 187 ? 15.578 -3.01 -9.242 1 94.25 187 PRO B C 1
ATOM 3143 O O . PRO B 1 187 ? 16.125 -3.205 -8.156 1 94.25 187 PRO B O 1
ATOM 3146 N N . PRO B 1 188 ? 16.156 -2.164 -10.109 1 92.81 188 PRO B N 1
ATOM 3147 C CA . PRO B 1 188 ? 17.438 -1.521 -9.766 1 92.81 188 PRO B CA 1
ATOM 3148 C C . PRO B 1 188 ? 17.328 -0.647 -8.516 1 92.81 188 PRO B C 1
ATOM 3150 O O . PRO B 1 188 ? 18.281 -0.571 -7.734 1 92.81 188 PRO B O 1
ATOM 3153 N N . LEU B 1 189 ? 16.203 0.017 -8.305 1 95 189 LEU B N 1
ATOM 3154 C CA . LEU B 1 189 ? 16 0.837 -7.117 1 95 189 LEU B CA 1
ATOM 3155 C C . LEU B 1 189 ? 16.031 -0.02 -5.855 1 95 189 LEU B C 1
ATOM 3157 O O . LEU B 1 189 ? 16.688 0.331 -4.875 1 95 189 LEU B O 1
ATOM 3161 N N . LEU B 1 190 ? 15.328 -1.096 -5.934 1 96.25 190 LEU B N 1
ATOM 3162 C CA . LEU B 1 190 ? 15.258 -1.982 -4.777 1 96.25 190 LEU B CA 1
ATOM 3163 C C . LEU B 1 190 ? 16.625 -2.578 -4.461 1 96.25 190 LEU B C 1
ATOM 3165 O O . LEU B 1 190 ? 17.031 -2.617 -3.299 1 96.25 190 LEU B O 1
ATOM 3169 N N . LEU B 1 191 ? 17.297 -2.963 -5.477 1 93.44 191 LEU B N 1
ATOM 3170 C CA . LEU B 1 191 ? 18.609 -3.566 -5.27 1 93.44 191 LEU B CA 1
ATOM 3171 C C . LEU B 1 191 ? 19.594 -2.547 -4.719 1 93.44 191 LEU B C 1
ATOM 3173 O O . LEU B 1 191 ? 20.359 -2.85 -3.797 1 93.44 191 LEU B O 1
ATOM 3177 N N . ARG B 1 192 ? 19.578 -1.353 -5.203 1 92.62 192 ARG B N 1
ATOM 3178 C CA . ARG B 1 192 ? 20.453 -0.295 -4.684 1 92.62 192 ARG B CA 1
ATOM 3179 C C . ARG B 1 192 ? 20.125 0.005 -3.225 1 92.62 192 ARG B C 1
ATOM 3181 O O . ARG B 1 192 ? 21.031 0.333 -2.443 1 92.62 192 ARG B O 1
ATOM 3188 N N . SER B 1 193 ? 18.859 -0.132 -2.879 1 95.12 193 SER B N 1
ATOM 3189 C CA . SER B 1 193 ? 18.438 0.207 -1.526 1 95.12 193 SER B CA 1
ATOM 3190 C C . SER B 1 193 ? 19.156 -0.642 -0.489 1 95.12 193 SER B C 1
ATOM 3192 O O . SER B 1 193 ? 19.297 -0.237 0.668 1 95.12 193 SER B O 1
ATOM 3194 N N . ILE B 1 194 ? 19.609 -1.777 -0.937 1 93.81 194 ILE B N 1
ATOM 3195 C CA . ILE B 1 194 ? 20.281 -2.666 0.006 1 93.81 194 ILE B CA 1
ATOM 3196 C C . ILE B 1 194 ? 21.781 -2.709 -0.3 1 93.81 194 ILE B C 1
ATOM 3198 O O . ILE B 1 194 ? 22.484 -3.621 0.138 1 93.81 194 ILE B O 1
ATOM 3202 N N . GLY B 1 195 ? 22.219 -1.807 -1.067 1 88.31 195 GLY B N 1
ATOM 3203 C CA . GLY B 1 195 ? 23.641 -1.646 -1.316 1 88.31 195 GLY B CA 1
ATOM 3204 C C . GLY B 1 195 ? 24.172 -2.549 -2.42 1 88.31 195 GLY B C 1
ATOM 3205 O O . GLY B 1 195 ? 25.375 -2.814 -2.498 1 88.31 195 GLY B O 1
ATOM 3206 N N . TYR B 1 196 ? 23.219 -3.057 -3.135 1 84.69 196 TYR B N 1
ATOM 3207 C CA . TYR B 1 196 ? 23.641 -3.895 -4.25 1 84.69 196 TYR B CA 1
ATOM 3208 C C . TYR B 1 196 ? 23.609 -3.117 -5.562 1 84.69 196 TYR B C 1
ATOM 3210 O O . TYR B 1 196 ? 22.609 -2.461 -5.871 1 84.69 196 TYR B O 1
ATOM 3218 N N . GLN B 1 197 ? 24.734 -2.963 -6.164 1 76.19 197 GLN B N 1
ATOM 3219 C CA . GLN B 1 197 ? 24.812 -2.293 -7.461 1 76.19 197 GLN B CA 1
ATOM 3220 C C . GLN B 1 197 ? 24.875 -3.305 -8.602 1 76.19 197 GLN B C 1
ATOM 3222 O O . GLN B 1 197 ? 25.828 -4.086 -8.688 1 76.19 197 GLN B O 1
ATOM 3227 N N . PRO B 1 198 ? 23.812 -3.334 -9.344 1 60.5 198 PRO B N 1
ATOM 3228 C CA . PRO B 1 198 ? 23.891 -4.289 -10.453 1 60.5 198 PRO B CA 1
ATOM 3229 C C . PRO B 1 198 ? 24.984 -3.943 -11.453 1 60.5 198 PRO B C 1
ATOM 3231 O O . PRO B 1 198 ? 25.328 -2.77 -11.625 1 60.5 198 PRO B O 1
ATOM 3234 N N . GLU B 1 199 ? 25.875 -4.828 -11.719 1 56.03 199 GLU B N 1
ATOM 3235 C CA . GLU B 1 199 ? 27 -4.684 -12.633 1 56.03 199 GLU B CA 1
ATOM 3236 C C . GLU B 1 199 ? 26.594 -3.943 -13.906 1 56.03 199 GLU B C 1
ATOM 3238 O O . GLU B 1 199 ? 27.391 -3.217 -14.492 1 56.03 199 GLU B O 1
ATOM 3243 N N . ASP B 1 200 ? 25.594 -4.262 -14.492 1 50.47 200 ASP B N 1
ATOM 3244 C CA . ASP B 1 200 ? 25.312 -3.646 -15.781 1 50.47 200 ASP B CA 1
ATOM 3245 C C . ASP B 1 200 ? 25.188 -2.129 -15.656 1 50.47 200 ASP B C 1
ATOM 3247 O O . ASP B 1 200 ? 25.328 -1.405 -16.641 1 50.47 200 ASP B O 1
ATOM 3251 N N . GLU B 1 201 ? 24.812 -1.547 -14.75 1 48.66 201 GLU B N 1
ATOM 3252 C CA . GLU B 1 201 ? 24.734 -0.1 -14.57 1 48.66 201 GLU B CA 1
ATOM 3253 C C . GLU B 1 201 ? 26.078 0.477 -14.125 1 48.66 201 GLU B C 1
ATOM 3255 O O . GLU B 1 201 ? 26.281 1.688 -14.203 1 48.66 201 GLU B O 1
ATOM 3260 N N . ALA B 1 202 ? 26.984 -0.19 -13.484 1 43.47 202 ALA B N 1
ATOM 3261 C CA . ALA B 1 202 ? 28.312 0.343 -13.141 1 43.47 202 ALA B CA 1
ATOM 3262 C C . ALA B 1 202 ? 29.062 0.782 -14.391 1 43.47 202 ALA B C 1
ATOM 3264 O O . ALA B 1 202 ? 29.984 1.592 -14.312 1 43.47 202 ALA B O 1
ATOM 3265 N N . LYS B 1 203 ? 29.062 0.1 -15.461 1 40.5 203 LYS B N 1
ATOM 3266 C CA . LYS B 1 203 ? 29.922 0.431 -16.609 1 40.5 203 LYS B CA 1
ATOM 3267 C C . LYS B 1 203 ? 29.344 1.599 -17.406 1 40.5 203 LYS B C 1
ATOM 3269 O O . LYS B 1 203 ? 29.953 2.062 -18.359 1 40.5 203 LYS B O 1
ATOM 3274 N N . GLU B 1 204 ? 28.109 1.994 -17.266 1 35.16 204 GLU B N 1
ATOM 3275 C CA . GLU B 1 204 ? 27.859 3.199 -18.062 1 35.16 204 GLU B CA 1
ATOM 3276 C C . GLU B 1 204 ? 28.156 4.457 -17.25 1 35.16 204 GLU B C 1
ATOM 3278 O O . GLU B 1 204 ? 27.828 4.531 -16.062 1 35.16 204 GLU B O 1
#

Organism: NCBI:txid1204385